Protein AF-A0A5R9NXB1-F1 (afdb_monomer_lite)

Structure (mmCIF, N/CA/C/O backbone):
data_AF-A0A5R9NXB1-F1
#
_entry.id   AF-A0A5R9NXB1-F1
#
loop_
_atom_site.group_PDB
_atom_site.id
_atom_site.type_symbol
_atom_site.label_atom_id
_atom_site.label_alt_id
_atom_site.label_comp_id
_atom_site.label_asym_id
_atom_site.label_entity_id
_atom_site.label_seq_id
_atom_site.pdbx_PDB_ins_code
_atom_site.Cartn_x
_atom_site.Cartn_y
_atom_site.Cartn_z
_atom_site.occupancy
_atom_site.B_iso_or_equiv
_atom_site.auth_seq_id
_atom_site.auth_comp_id
_atom_site.auth_asym_id
_atom_site.auth_atom_id
_atom_site.pdbx_PDB_model_num
ATOM 1 N N . MET A 1 1 ? 21.399 -41.693 -33.635 1.00 47.91 1 MET A N 1
ATOM 2 C CA . MET A 1 1 ? 20.165 -40.898 -33.470 1.00 47.91 1 MET A CA 1
ATOM 3 C C . MET A 1 1 ? 20.398 -39.556 -34.144 1.00 47.91 1 MET A C 1
ATOM 5 O O . MET A 1 1 ? 21.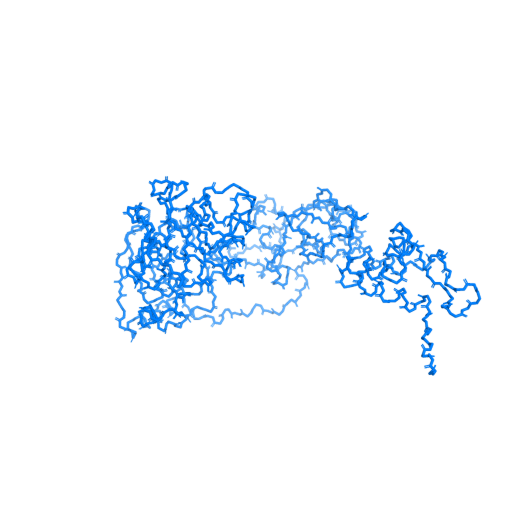494 -39.040 -33.957 1.00 47.91 1 MET A O 1
ATOM 9 N N . PRO A 1 2 ? 19.470 -39.017 -34.949 1.00 52.09 2 PRO A N 1
ATOM 10 C CA . PRO A 1 2 ? 19.620 -37.660 -35.465 1.00 52.09 2 PRO A CA 1
ATOM 11 C C . PRO A 1 2 ? 19.578 -36.682 -34.284 1.00 52.09 2 PRO A C 1
ATOM 13 O O . PRO A 1 2 ? 18.589 -36.634 -33.557 1.00 52.09 2 PRO A O 1
ATOM 16 N N . SER A 1 3 ? 20.671 -35.955 -34.052 1.00 54.31 3 SER A N 1
ATOM 17 C CA . SER A 1 3 ? 20.680 -34.821 -33.131 1.00 54.31 3 SER A CA 1
ATOM 18 C C . SER A 1 3 ? 19.861 -33.702 -33.764 1.00 54.31 3 SER A C 1
ATOM 20 O O . SER A 1 3 ? 20.173 -33.266 -34.872 1.00 54.31 3 SER A O 1
ATOM 22 N N . LEU A 1 4 ? 18.810 -33.252 -33.085 1.00 53.62 4 LEU A N 1
ATOM 23 C CA . LEU A 1 4 ? 18.112 -32.028 -33.463 1.00 53.62 4 LEU A CA 1
ATOM 24 C C . LEU A 1 4 ? 19.099 -30.862 -33.337 1.00 53.62 4 LEU A C 1
ATOM 26 O O . LEU A 1 4 ? 19.532 -30.533 -32.236 1.00 53.62 4 LEU A O 1
ATOM 30 N N . SER A 1 5 ? 19.489 -30.278 -34.468 1.00 73.44 5 SER A N 1
ATOM 31 C CA . SER A 1 5 ? 20.253 -29.034 -34.500 1.00 73.44 5 SER A CA 1
ATOM 32 C C . SER A 1 5 ? 19.272 -27.869 -34.439 1.00 73.44 5 SER A C 1
ATOM 34 O O . SER A 1 5 ? 18.531 -27.635 -35.395 1.00 73.44 5 SER A O 1
ATOM 36 N N . PHE A 1 6 ? 19.255 -27.151 -33.322 1.00 80.75 6 PHE A N 1
ATOM 37 C CA . PHE A 1 6 ? 18.554 -25.877 -33.216 1.00 80.75 6 PHE A CA 1
ATOM 38 C C . PHE A 1 6 ? 19.519 -24.754 -33.600 1.00 80.75 6 PHE A C 1
ATOM 40 O O . PHE A 1 6 ? 20.684 -24.781 -33.211 1.00 80.75 6 PHE A O 1
ATOM 47 N N . SER A 1 7 ? 19.039 -23.785 -34.377 1.00 86.31 7 SER A N 1
ATOM 48 C CA . SER A 1 7 ? 19.788 -22.579 -34.729 1.00 86.31 7 SER A CA 1
ATOM 49 C C . SER A 1 7 ? 19.008 -21.351 -34.281 1.00 86.31 7 SER A C 1
ATOM 51 O O . SER A 1 7 ? 17.834 -21.218 -34.629 1.00 86.31 7 SER A O 1
ATOM 53 N N . THR A 1 8 ? 19.679 -20.438 -33.592 1.00 90.81 8 THR A N 1
ATOM 54 C CA . THR A 1 8 ? 19.142 -19.131 -33.193 1.00 90.81 8 THR A CA 1
ATOM 55 C C . THR A 1 8 ? 19.945 -18.004 -33.848 1.00 90.81 8 THR A C 1
ATOM 57 O O . THR A 1 8 ? 21.136 -18.169 -34.141 1.00 90.81 8 THR A O 1
ATOM 60 N N . THR A 1 9 ? 19.284 -16.874 -34.111 1.00 94.75 9 THR A N 1
ATOM 61 C CA . THR A 1 9 ? 19.885 -15.653 -34.668 1.00 94.75 9 THR A CA 1
ATOM 62 C C . THR A 1 9 ? 20.161 -14.631 -33.560 1.00 94.75 9 THR A C 1
ATOM 64 O O . THR A 1 9 ? 19.405 -14.552 -32.591 1.00 94.75 9 THR A O 1
ATOM 67 N N . GLY A 1 10 ? 21.208 -13.815 -33.718 1.00 95.12 10 GLY A N 1
ATOM 68 C CA . GLY A 1 10 ? 21.495 -12.699 -32.805 1.00 95.12 10 GLY A CA 1
ATOM 69 C C . GLY A 1 10 ? 20.285 -11.776 -32.573 1.00 95.12 10 GLY A C 1
ATOM 70 O O . GLY A 1 10 ? 19.917 -11.557 -31.418 1.00 95.12 10 GLY A O 1
ATOM 71 N N . PRO A 1 11 ? 19.577 -11.325 -33.631 1.00 96.19 11 PRO A N 1
ATOM 72 C CA . PRO A 1 11 ? 18.382 -10.494 -33.484 1.00 96.19 11 PRO A CA 1
ATOM 73 C C . PRO A 1 11 ? 17.256 -11.116 -32.649 1.00 96.19 11 PRO A C 1
ATOM 75 O O . PRO A 1 11 ? 16.629 -10.402 -31.874 1.00 96.19 11 PRO A O 1
ATOM 78 N N . ALA A 1 12 ? 17.019 -12.431 -32.748 1.00 95.31 12 ALA A N 1
ATOM 79 C CA . ALA A 1 12 ? 15.984 -13.095 -31.948 1.00 95.31 12 ALA A CA 1
ATOM 80 C C . ALA A 1 12 ? 16.341 -13.119 -30.451 1.00 95.31 12 ALA A C 1
ATOM 82 O O . ALA A 1 12 ? 15.469 -12.966 -29.598 1.00 95.31 12 ALA A O 1
ATOM 83 N N . ILE A 1 13 ? 17.630 -13.265 -30.124 1.00 95.38 13 ILE A N 1
ATOM 84 C CA . ILE A 1 13 ? 18.117 -13.179 -28.740 1.00 95.38 13 ILE A CA 1
ATOM 85 C C . ILE A 1 13 ? 17.930 -11.759 -28.206 1.00 95.38 13 ILE A C 1
ATOM 87 O O . ILE A 1 13 ? 17.423 -11.586 -27.100 1.00 95.38 13 ILE A O 1
ATOM 91 N N . ILE A 1 14 ? 18.296 -10.747 -29.002 1.00 97.12 14 ILE A N 1
ATOM 92 C CA . ILE A 1 14 ? 18.114 -9.333 -28.655 1.00 97.12 14 ILE A CA 1
ATOM 93 C C . ILE A 1 14 ? 16.643 -9.012 -28.398 1.00 97.12 14 ILE A C 1
ATOM 95 O O . ILE A 1 14 ? 16.329 -8.392 -27.385 1.00 97.12 14 ILE A O 1
ATOM 99 N N . GLU A 1 15 ? 15.745 -9.457 -29.275 1.00 96.38 15 GLU A N 1
ATOM 100 C CA . GLU A 1 15 ? 14.302 -9.274 -29.113 1.00 96.38 15 GLU A CA 1
ATOM 101 C C . GLU A 1 15 ? 13.794 -9.894 -27.804 1.00 96.38 15 GLU A C 1
ATOM 103 O O . GLU A 1 15 ? 13.040 -9.250 -27.074 1.00 96.38 15 GLU A O 1
ATOM 108 N N . HIS A 1 16 ? 14.257 -11.098 -27.454 1.00 95.56 16 HIS A N 1
ATOM 109 C CA . HIS A 1 16 ? 13.896 -11.763 -26.200 1.00 95.56 16 HIS A CA 1
ATOM 110 C C . HIS A 1 16 ? 14.352 -10.975 -24.963 1.00 95.56 16 HIS A C 1
ATOM 112 O O . HIS A 1 16 ? 13.526 -10.610 -24.120 1.00 95.56 16 HIS A O 1
ATOM 118 N N . VAL A 1 17 ? 15.650 -10.657 -24.864 1.00 96.12 17 VAL A N 1
ATOM 119 C CA . VAL A 1 17 ? 16.210 -9.996 -23.668 1.00 96.12 17 VAL A CA 1
ATOM 120 C C . VAL A 1 17 ? 15.730 -8.550 -23.532 1.00 96.12 17 VAL A C 1
ATOM 122 O O . VAL A 1 17 ? 15.394 -8.104 -22.434 1.00 96.12 17 VAL A O 1
ATOM 125 N N . ARG A 1 18 ? 15.596 -7.814 -24.643 1.00 96.44 18 ARG A N 1
ATOM 126 C CA . ARG A 1 18 ? 15.015 -6.461 -24.631 1.00 96.44 18 ARG A CA 1
ATOM 127 C C . ARG A 1 18 ? 13.510 -6.498 -24.384 1.00 96.44 18 ARG A C 1
ATOM 129 O O . ARG A 1 18 ? 12.980 -5.608 -23.727 1.00 96.44 18 ARG A O 1
ATOM 136 N N . GLY A 1 19 ? 12.821 -7.554 -24.811 1.00 94.38 19 GLY A N 1
ATOM 137 C CA . GLY A 1 19 ? 11.423 -7.812 -24.472 1.00 94.38 19 GLY A CA 1
ATOM 138 C C . GLY A 1 19 ? 11.180 -7.927 -22.964 1.00 94.38 19 GLY A C 1
ATOM 139 O O . GLY A 1 19 ? 10.152 -7.462 -22.475 1.00 94.38 19 GLY A O 1
ATOM 140 N N . LEU A 1 20 ? 12.126 -8.499 -22.212 1.00 91.31 20 LEU A N 1
ATOM 141 C CA . LEU A 1 20 ? 12.087 -8.524 -20.743 1.00 91.31 20 LEU A CA 1
ATOM 142 C C . LEU A 1 20 ? 12.309 -7.129 -20.141 1.00 91.31 20 LEU A C 1
ATOM 144 O O . LEU A 1 20 ? 11.557 -6.726 -19.251 1.00 91.31 20 LEU A O 1
ATOM 148 N N . MET A 1 21 ? 13.251 -6.353 -20.687 1.00 93.94 21 MET A N 1
ATOM 149 C CA . MET A 1 21 ? 13.462 -4.949 -20.300 1.00 93.94 21 MET A CA 1
ATOM 150 C C . MET A 1 21 ? 12.207 -4.095 -20.524 1.00 93.94 21 MET A C 1
ATOM 152 O O . MET A 1 21 ? 11.814 -3.342 -19.639 1.00 93.94 21 MET A O 1
ATOM 156 N N . HIS A 1 22 ? 11.510 -4.272 -21.651 1.00 90.81 22 HIS A N 1
ATOM 157 C CA . HIS A 1 22 ? 10.239 -3.595 -21.940 1.00 90.81 22 HIS A CA 1
ATOM 158 C C . HIS A 1 22 ? 9.129 -3.896 -20.919 1.00 90.81 22 HIS A C 1
ATOM 160 O O . HIS A 1 22 ? 8.177 -3.127 -20.795 1.00 90.81 22 HIS A O 1
ATOM 166 N N . ARG A 1 23 ? 9.228 -5.009 -20.185 1.00 86.19 23 ARG A N 1
ATOM 167 C CA . ARG A 1 23 ? 8.295 -5.376 -19.110 1.00 86.19 23 ARG A CA 1
ATOM 168 C C . ARG A 1 23 ? 8.737 -4.878 -17.730 1.00 86.19 23 ARG A C 1
ATOM 170 O O . ARG A 1 23 ? 8.062 -5.172 -16.750 1.00 86.19 23 ARG A O 1
ATOM 177 N N . GLY A 1 24 ? 9.854 -4.153 -17.648 1.00 87.56 24 GLY A N 1
ATOM 178 C CA . GLY A 1 24 ? 10.434 -3.689 -16.391 1.00 87.56 24 GLY A CA 1
ATOM 179 C C . GLY A 1 24 ? 11.219 -4.757 -15.623 1.00 87.56 24 GLY A C 1
ATOM 180 O O . GLY A 1 24 ? 11.632 -4.498 -14.495 1.00 87.56 24 GLY A O 1
ATOM 181 N N . ASP A 1 25 ? 11.450 -5.939 -16.206 1.00 92.00 25 ASP A N 1
ATOM 182 C CA . ASP A 1 25 ? 12.120 -7.061 -15.539 1.00 92.00 25 ASP A CA 1
ATOM 183 C C . ASP A 1 25 ? 13.585 -7.191 -15.974 1.00 92.00 25 ASP A C 1
ATOM 185 O O . ASP A 1 25 ? 13.996 -8.107 -16.693 1.00 92.00 25 ASP A O 1
ATOM 189 N N . TRP A 1 26 ? 14.392 -6.224 -15.541 1.00 94.25 26 TRP A N 1
ATOM 190 C CA . TRP A 1 26 ? 15.801 -6.155 -15.920 1.00 94.25 26 TRP A CA 1
ATOM 191 C C . TRP A 1 26 ? 16.643 -7.297 -15.332 1.00 94.25 26 TRP A C 1
ATOM 193 O O . TRP A 1 26 ? 17.657 -7.675 -15.920 1.00 94.25 26 TRP A O 1
ATOM 203 N N . ARG A 1 27 ? 16.238 -7.862 -14.184 1.00 93.62 27 ARG A N 1
ATOM 204 C CA . ARG A 1 27 ? 16.958 -8.971 -13.540 1.00 93.62 27 ARG A CA 1
ATOM 205 C C . ARG A 1 27 ? 16.810 -10.245 -14.351 1.00 93.62 27 ARG A C 1
ATOM 207 O O . ARG A 1 27 ? 17.818 -10.892 -14.621 1.00 93.62 27 ARG A O 1
ATOM 214 N N . SER A 1 28 ? 15.587 -10.571 -14.770 1.00 93.25 28 SER A N 1
ATOM 215 C CA . SER A 1 28 ? 15.360 -11.702 -15.669 1.00 93.25 28 SER A CA 1
ATOM 216 C C . SER A 1 28 ? 16.044 -11.465 -17.012 1.00 93.25 28 SER A C 1
ATOM 218 O O . SER A 1 28 ? 16.713 -12.361 -17.503 1.00 93.25 28 SER A O 1
ATOM 220 N N . ALA A 1 29 ? 15.994 -10.243 -17.559 1.00 95.94 29 ALA A N 1
ATOM 221 C CA . ALA A 1 29 ? 16.711 -9.916 -18.796 1.00 95.94 29 ALA A CA 1
ATOM 222 C C . ALA A 1 29 ? 18.222 -10.206 -18.704 1.00 95.94 29 ALA A C 1
ATOM 224 O O . ALA A 1 29 ? 18.796 -10.801 -19.615 1.00 95.94 29 ALA A O 1
ATOM 225 N N . LEU A 1 30 ? 18.865 -9.812 -17.599 1.00 96.50 30 LEU A N 1
ATOM 226 C CA . LEU A 1 30 ? 20.288 -10.062 -17.371 1.00 96.50 30 LEU A CA 1
ATOM 227 C C . LEU A 1 30 ? 20.589 -11.542 -17.104 1.00 96.50 30 LEU A C 1
ATOM 229 O O . LEU A 1 30 ? 21.593 -12.050 -17.596 1.00 96.50 30 LEU A O 1
ATOM 233 N N . ASN A 1 31 ? 19.745 -12.239 -16.344 1.00 95.69 31 ASN A N 1
ATOM 234 C CA . ASN A 1 31 ? 19.929 -13.664 -16.064 1.00 95.69 31 ASN A CA 1
ATOM 235 C C . ASN A 1 31 ? 19.763 -14.519 -17.326 1.00 95.69 31 ASN A C 1
ATOM 237 O O . ASN A 1 31 ? 20.621 -15.354 -17.594 1.00 95.69 31 ASN A O 1
ATOM 241 N N . ASP A 1 32 ? 18.737 -14.256 -18.137 1.00 95.44 32 ASP A N 1
ATOM 242 C CA . ASP A 1 32 ? 18.529 -14.932 -19.419 1.00 95.44 32 ASP A CA 1
ATOM 243 C C . ASP A 1 32 ? 19.703 -14.664 -20.367 1.00 95.44 32 ASP A C 1
ATOM 245 O O . ASP A 1 32 ? 20.208 -15.579 -21.015 1.00 95.44 32 ASP A O 1
ATOM 249 N N . ALA A 1 33 ? 20.205 -13.425 -20.414 1.00 95.56 33 ALA A N 1
ATOM 250 C CA . ALA A 1 33 ? 21.392 -13.100 -21.201 1.00 95.56 33 ALA A CA 1
ATOM 251 C C . ALA A 1 33 ? 22.628 -13.901 -20.746 1.00 95.56 33 ALA A C 1
ATOM 253 O O . ALA A 1 33 ? 23.378 -14.388 -21.590 1.00 95.56 33 ALA A O 1
ATOM 254 N N . LYS A 1 34 ? 22.823 -14.084 -19.433 1.00 96.56 34 LYS A N 1
ATOM 255 C CA . LYS A 1 34 ? 23.912 -14.905 -18.871 1.00 96.56 34 LYS A CA 1
ATOM 256 C C . LYS A 1 34 ? 23.744 -16.391 -19.161 1.00 96.56 34 LYS A C 1
ATOM 258 O O . LYS A 1 34 ? 24.734 -17.072 -19.392 1.00 96.56 34 LYS A O 1
ATOM 263 N N . GLU A 1 35 ? 22.518 -16.903 -19.150 1.00 95.31 35 GLU A N 1
ATOM 264 C CA . GLU A 1 35 ? 22.249 -18.303 -19.488 1.00 95.31 35 GLU A CA 1
ATOM 265 C C . GLU A 1 35 ? 22.535 -18.583 -20.968 1.00 95.31 35 GLU A C 1
ATOM 267 O O . GLU A 1 35 ? 23.124 -19.609 -21.307 1.00 95.31 35 GLU A O 1
ATOM 272 N N . ILE A 1 36 ? 22.171 -17.644 -21.846 1.00 92.81 36 ILE A N 1
ATOM 273 C CA . ILE A 1 36 ? 22.445 -17.736 -23.283 1.00 92.81 36 ILE A CA 1
ATOM 274 C C . ILE A 1 36 ? 23.950 -17.589 -23.567 1.00 92.81 36 ILE A C 1
ATOM 276 O O . ILE A 1 36 ? 24.471 -18.259 -24.460 1.00 92.81 36 ILE A O 1
ATOM 280 N N . PHE A 1 37 ? 24.653 -16.744 -22.806 1.00 92.88 37 PHE A N 1
ATOM 281 C CA . PHE A 1 37 ? 26.078 -16.448 -22.980 1.00 92.88 37 PHE A CA 1
ATOM 282 C C . PHE A 1 37 ? 26.884 -16.663 -21.683 1.00 92.88 37 PHE A C 1
ATOM 284 O O . PHE A 1 37 ? 27.381 -15.694 -21.103 1.00 92.88 37 PHE A O 1
ATOM 291 N N . PRO A 1 38 ? 27.071 -17.918 -21.232 1.00 93.75 38 PRO A N 1
ATOM 292 C CA . PRO A 1 38 ? 27.673 -18.215 -19.927 1.00 93.75 38 PRO A CA 1
ATOM 293 C C . PRO A 1 38 ? 29.142 -17.791 -19.811 1.00 93.75 38 PRO A C 1
ATOM 295 O O . PRO A 1 38 ? 29.627 -17.537 -18.710 1.00 93.75 38 PRO A O 1
ATOM 298 N N . ASP A 1 39 ? 29.841 -17.688 -20.943 1.00 94.12 39 ASP A N 1
ATOM 299 C CA . ASP A 1 39 ? 31.254 -17.307 -21.005 1.00 94.12 39 ASP A CA 1
ATOM 300 C C . ASP A 1 39 ? 31.464 -15.795 -21.219 1.00 94.12 39 ASP A C 1
ATOM 302 O O . ASP A 1 39 ? 32.604 -15.321 -21.250 1.00 94.12 39 ASP A O 1
ATOM 306 N N . VAL A 1 40 ? 30.386 -15.018 -21.383 1.00 92.50 40 VAL A N 1
ATOM 307 C CA . VAL A 1 40 ? 30.459 -13.567 -21.598 1.00 92.50 40 VAL A CA 1
ATOM 308 C C . VAL A 1 40 ? 30.326 -12.844 -20.253 1.00 92.50 40 VAL A C 1
ATOM 310 O O . VAL A 1 40 ? 29.353 -13.068 -19.534 1.00 92.50 40 VAL A O 1
ATOM 313 N N . PRO A 1 41 ? 31.269 -11.950 -19.892 1.00 96.06 41 PRO A N 1
ATOM 314 C CA . PRO A 1 41 ? 31.149 -11.145 -18.679 1.00 96.06 41 PRO A CA 1
ATOM 315 C C . PRO A 1 41 ? 29.888 -10.267 -18.665 1.00 96.06 41 PRO A C 1
ATOM 317 O O . PRO A 1 41 ? 29.351 -9.911 -19.711 1.00 96.06 41 PRO A O 1
ATOM 320 N N . ASP A 1 42 ? 29.472 -9.827 -17.476 1.00 96.19 42 ASP A N 1
ATOM 321 C CA . ASP A 1 42 ? 28.285 -8.979 -17.297 1.00 96.19 42 ASP A CA 1
ATOM 322 C C . ASP A 1 42 ? 28.334 -7.678 -18.111 1.00 96.19 42 ASP A C 1
ATOM 324 O O . ASP A 1 42 ? 27.313 -7.246 -18.636 1.00 96.19 42 ASP A O 1
ATOM 328 N N . GLU A 1 43 ? 29.509 -7.052 -18.227 1.00 97.06 43 GLU A N 1
ATOM 329 C CA . GLU A 1 43 ? 29.652 -5.717 -18.819 1.00 97.06 43 GLU A CA 1
ATOM 330 C C . GLU A 1 43 ? 29.149 -5.666 -20.284 1.00 97.06 43 GLU A C 1
ATOM 332 O O . GLU A 1 43 ? 28.272 -4.850 -20.572 1.00 97.06 43 GLU A O 1
ATOM 337 N N . PRO A 1 44 ? 29.571 -6.561 -21.208 1.00 96.19 44 PRO A N 1
ATOM 338 C CA . PRO A 1 44 ? 28.964 -6.649 -22.539 1.00 96.19 44 PRO A CA 1
ATOM 339 C C . PRO A 1 44 ? 27.447 -6.897 -22.558 1.00 96.19 44 PRO A C 1
ATOM 341 O O . PRO A 1 44 ? 26.727 -6.331 -23.382 1.00 96.19 44 PRO A O 1
ATOM 344 N N . LEU A 1 45 ? 26.938 -7.738 -21.655 1.00 97.06 45 LEU A N 1
ATOM 345 C CA . LEU A 1 45 ? 25.505 -8.040 -21.591 1.00 97.06 45 LEU A CA 1
ATOM 346 C C . LEU A 1 45 ? 24.713 -6.804 -21.150 1.00 97.06 45 LEU A C 1
ATOM 348 O O . LEU A 1 45 ? 23.675 -6.481 -21.725 1.00 97.06 45 LEU A O 1
ATOM 352 N N . ILE A 1 46 ? 25.241 -6.055 -20.183 1.00 97.56 46 ILE A N 1
ATOM 353 C CA . ILE A 1 46 ? 24.673 -4.788 -19.725 1.00 97.56 46 ILE A CA 1
ATOM 354 C C . ILE A 1 46 ? 24.641 -3.761 -20.863 1.00 97.56 46 ILE A C 1
ATOM 356 O O . ILE A 1 46 ? 23.648 -3.055 -21.011 1.00 97.56 46 ILE A O 1
ATOM 360 N N . GLU A 1 47 ? 25.670 -3.683 -21.706 1.00 98.00 47 GLU A N 1
ATOM 361 C CA . GLU A 1 47 ? 25.679 -2.773 -22.860 1.00 98.00 47 GLU A CA 1
ATOM 362 C C . GLU A 1 47 ? 24.625 -3.135 -23.926 1.00 98.00 47 GLU A C 1
ATOM 364 O O . GLU A 1 47 ? 24.059 -2.237 -24.560 1.00 98.00 47 GLU A O 1
ATOM 369 N N . ILE A 1 48 ? 24.278 -4.421 -24.075 1.00 97.44 48 ILE A N 1
ATOM 370 C CA . ILE A 1 48 ? 23.112 -4.852 -24.869 1.00 97.44 48 ILE A CA 1
ATOM 371 C C . ILE A 1 48 ? 21.810 -4.358 -24.240 1.00 97.44 48 ILE A C 1
ATOM 373 O O . ILE A 1 48 ? 20.952 -3.808 -24.940 1.00 97.44 48 ILE A O 1
ATOM 377 N N . LEU A 1 49 ? 21.663 -4.535 -22.923 1.00 97.19 49 LEU A N 1
ATOM 378 C CA . LEU A 1 49 ? 20.456 -4.146 -22.192 1.00 97.19 49 LEU A CA 1
ATOM 379 C C . LEU A 1 49 ? 20.279 -2.628 -22.118 1.00 97.19 49 LEU A C 1
ATOM 381 O O . LEU A 1 49 ? 19.142 -2.170 -22.155 1.00 97.19 49 LEU A O 1
ATOM 385 N N . LYS A 1 50 ? 21.372 -1.855 -22.085 1.00 96.81 50 LYS A N 1
ATOM 386 C CA . LYS A 1 50 ? 21.384 -0.387 -22.230 1.00 96.81 50 LYS A CA 1
ATOM 387 C C . LYS A 1 50 ? 21.036 0.075 -23.641 1.00 96.81 50 LYS A C 1
ATOM 389 O O . LYS A 1 50 ? 20.702 1.239 -23.827 1.00 96.81 50 LYS A O 1
ATOM 394 N N . GLY A 1 51 ? 21.139 -0.807 -24.632 1.00 96.88 51 GLY A N 1
ATOM 395 C CA . GLY A 1 51 ? 20.900 -0.455 -26.024 1.00 96.88 51 GLY A CA 1
ATOM 396 C C . GLY A 1 51 ? 22.089 0.171 -26.733 1.00 96.88 51 GLY A C 1
ATOM 397 O O . GLY A 1 51 ? 21.897 0.769 -27.782 1.00 96.88 51 GLY A O 1
ATOM 398 N N . ASN A 1 52 ? 23.298 0.081 -26.180 1.00 97.56 52 ASN A N 1
ATOM 399 C CA . ASN A 1 52 ? 24.512 0.564 -26.844 1.00 97.56 52 ASN A CA 1
ATOM 400 C C . ASN A 1 52 ? 25.044 -0.463 -27.848 1.00 97.56 52 ASN A C 1
ATOM 402 O O . ASN A 1 52 ? 25.773 -0.119 -28.778 1.00 97.56 52 ASN A O 1
ATOM 406 N N . LYS A 1 53 ? 24.699 -1.735 -27.638 1.00 97.75 53 LYS A N 1
ATOM 407 C CA . LYS A 1 53 ? 25.223 -2.875 -28.385 1.00 97.75 53 LYS A CA 1
ATOM 408 C C . LYS A 1 53 ? 24.102 -3.819 -28.801 1.00 97.75 53 LYS A C 1
ATOM 410 O O . LYS A 1 53 ? 23.049 -3.873 -28.163 1.00 97.75 53 LYS A O 1
ATOM 415 N N . THR A 1 54 ? 24.327 -4.553 -29.881 1.00 97.56 54 THR A N 1
ATOM 416 C CA . THR A 1 54 ? 23.393 -5.539 -30.433 1.00 97.56 54 THR A CA 1
ATOM 417 C C . THR A 1 54 ? 24.143 -6.769 -30.944 1.00 97.56 54 THR A C 1
ATOM 419 O O . THR A 1 54 ? 25.376 -6.798 -30.952 1.00 97.56 54 THR A O 1
ATOM 422 N N . LEU A 1 55 ? 23.396 -7.796 -31.345 1.00 96.25 55 LEU A N 1
ATOM 423 C CA . LEU A 1 55 ? 23.930 -9.056 -31.849 1.00 96.25 55 LEU A CA 1
ATOM 424 C C . LEU A 1 55 ? 23.506 -9.288 -33.300 1.00 96.25 55 LEU A C 1
ATOM 426 O O . LEU A 1 55 ? 22.327 -9.161 -33.640 1.00 96.25 55 LEU A O 1
ATOM 430 N N . ILE A 1 56 ? 24.455 -9.699 -34.138 1.00 95.81 56 ILE A N 1
ATOM 431 C CA . ILE A 1 56 ? 24.222 -10.083 -35.537 1.00 95.81 56 ILE A CA 1
ATOM 432 C C . ILE A 1 56 ? 24.722 -11.510 -35.798 1.00 95.81 56 ILE A C 1
ATOM 434 O O . ILE A 1 56 ? 25.404 -12.098 -34.965 1.00 95.81 56 ILE A O 1
ATOM 438 N N . GLY A 1 57 ? 24.361 -12.084 -36.947 1.00 93.75 57 GLY A N 1
ATOM 439 C CA . GLY A 1 57 ? 24.760 -13.447 -37.318 1.00 93.75 57 GLY A CA 1
ATOM 440 C C . GLY A 1 57 ? 23.870 -14.542 -36.721 1.00 93.75 57 GLY A C 1
ATOM 441 O O . GLY A 1 57 ? 22.768 -14.288 -36.204 1.00 93.75 57 GLY A O 1
ATOM 442 N N . ARG A 1 58 ? 24.321 -15.790 -36.853 1.00 92.62 58 ARG A N 1
ATOM 443 C CA . ARG A 1 58 ? 23.622 -16.994 -36.390 1.00 92.62 58 ARG A CA 1
ATOM 444 C C . ARG A 1 58 ? 24.591 -17.932 -35.692 1.00 92.62 58 ARG A C 1
ATOM 446 O O . ARG A 1 58 ? 25.730 -18.095 -36.096 1.00 92.62 58 ARG A O 1
ATOM 453 N N . THR A 1 59 ? 24.072 -18.665 -34.716 1.00 87.19 59 THR A N 1
ATOM 454 C CA . THR A 1 59 ? 24.802 -19.739 -34.007 1.00 87.19 59 THR A CA 1
ATOM 455 C C . THR A 1 59 ? 25.437 -20.801 -34.917 1.00 87.19 59 THR A C 1
ATOM 457 O O . THR A 1 59 ? 26.366 -21.481 -34.498 1.00 87.19 59 THR A O 1
ATOM 460 N N . THR A 1 60 ? 24.940 -20.966 -36.145 1.00 86.62 60 THR A N 1
ATOM 461 C CA . THR A 1 60 ? 25.455 -21.927 -37.131 1.00 86.62 60 THR A CA 1
ATOM 462 C C . THR A 1 60 ? 26.451 -21.333 -38.122 1.00 86.62 60 THR A C 1
ATOM 464 O O . THR A 1 60 ? 26.996 -22.081 -38.934 1.00 86.62 60 THR A O 1
ATOM 467 N N . ASP A 1 61 ? 26.633 -20.012 -38.127 1.00 90.31 61 ASP A N 1
ATOM 468 C CA . ASP A 1 61 ? 27.556 -19.360 -39.052 1.00 90.31 61 ASP A CA 1
ATOM 469 C C . ASP A 1 61 ? 29.007 -19.652 -38.617 1.00 90.31 61 ASP A C 1
ATOM 471 O O . ASP A 1 61 ? 29.254 -19.811 -37.420 1.00 90.31 61 ASP A O 1
ATOM 475 N N . PRO A 1 62 ? 29.983 -19.736 -39.545 1.00 89.12 62 PRO A N 1
ATOM 476 C CA . PRO A 1 62 ? 31.384 -20.006 -39.199 1.00 89.12 62 PRO A CA 1
ATOM 477 C C . PRO A 1 62 ? 31.970 -18.996 -38.207 1.00 89.12 62 PRO A C 1
ATOM 479 O O . PRO A 1 62 ? 32.771 -19.370 -37.354 1.00 89.12 62 PRO A O 1
ATOM 482 N N . ASP A 1 63 ? 31.529 -17.743 -38.323 1.00 87.12 63 ASP A N 1
ATOM 483 C CA . ASP A 1 63 ? 31.921 -16.625 -37.462 1.00 87.12 63 ASP A CA 1
ATOM 484 C C . ASP A 1 63 ? 30.995 -16.486 -36.233 1.00 87.12 63 ASP A C 1
ATOM 486 O O . ASP A 1 63 ? 31.295 -15.755 -35.295 1.00 87.12 63 ASP A O 1
ATOM 490 N N . GLY A 1 64 ? 29.892 -17.244 -36.189 1.00 89.88 64 GLY A N 1
ATOM 491 C CA . GLY A 1 64 ? 28.960 -17.294 -35.067 1.00 89.88 64 GLY A CA 1
ATOM 492 C C . GLY A 1 64 ? 28.080 -16.049 -34.915 1.00 89.88 64 GLY A C 1
ATOM 493 O O . GLY A 1 64 ? 27.526 -15.520 -35.881 1.00 89.88 64 GLY A O 1
ATOM 494 N N . ILE A 1 65 ? 27.876 -15.639 -33.659 1.00 91.81 65 ILE A N 1
ATOM 495 C CA . ILE A 1 65 ? 27.151 -14.417 -33.302 1.00 91.81 65 ILE A CA 1
ATOM 496 C C . ILE A 1 65 ? 28.173 -13.333 -32.966 1.00 91.81 65 ILE A C 1
ATOM 498 O O . ILE A 1 65 ? 28.969 -13.504 -32.044 1.00 91.81 65 ILE A O 1
ATOM 502 N N . ASP A 1 66 ? 28.074 -12.200 -33.658 1.00 93.25 66 ASP A N 1
ATOM 503 C CA . ASP A 1 66 ? 28.938 -11.042 -33.450 1.00 93.25 66 ASP A CA 1
ATOM 504 C C . ASP A 1 66 ? 28.269 -9.967 -32.595 1.00 93.25 66 ASP A C 1
ATOM 506 O O . ASP A 1 66 ? 27.061 -9.728 -32.673 1.00 93.25 66 ASP A O 1
ATOM 510 N N . TYR A 1 67 ? 29.099 -9.271 -31.823 1.00 93.62 67 TYR A N 1
ATOM 511 C CA . TYR A 1 67 ? 28.726 -8.177 -30.938 1.00 93.62 67 TYR A CA 1
ATOM 512 C C . TYR A 1 67 ? 29.123 -6.829 -31.547 1.00 93.62 67 TYR A C 1
ATOM 514 O O . TYR A 1 67 ? 30.310 -6.524 -31.687 1.00 93.62 67 TYR A O 1
ATOM 522 N N . VAL A 1 68 ? 28.135 -6.009 -31.904 1.00 97.00 68 VAL A N 1
ATOM 523 C CA . VAL A 1 68 ? 28.342 -4.762 -32.662 1.00 97.00 68 VAL A CA 1
ATOM 524 C C . VAL A 1 68 ? 27.650 -3.569 -32.005 1.00 97.00 68 VAL A C 1
ATOM 526 O O . VAL A 1 68 ? 26.800 -3.733 -31.131 1.00 97.00 68 VAL A O 1
ATOM 529 N N . ASP A 1 69 ? 28.030 -2.355 -32.409 1.00 98.00 69 ASP A N 1
ATOM 530 C CA . ASP A 1 69 ? 27.360 -1.124 -31.975 1.00 98.00 69 ASP A CA 1
ATOM 531 C C . ASP A 1 69 ? 25.910 -1.080 -32.455 1.00 98.00 69 ASP A C 1
ATOM 533 O O . ASP A 1 69 ? 25.622 -1.341 -33.625 1.00 98.00 69 ASP A O 1
ATOM 537 N N . ASP A 1 70 ? 24.999 -0.725 -31.550 1.00 96.81 70 ASP A N 1
ATOM 538 C CA . ASP A 1 70 ? 23.608 -0.484 -31.905 1.00 96.81 70 ASP A CA 1
ATOM 539 C C . ASP A 1 70 ? 23.411 0.993 -32.249 1.00 96.81 70 ASP A C 1
ATOM 541 O O . ASP A 1 70 ? 23.443 1.878 -31.389 1.00 96.81 70 ASP A O 1
ATOM 545 N N . LEU A 1 71 ? 23.234 1.270 -33.536 1.00 95.88 71 LEU A N 1
ATOM 546 C CA . LEU A 1 71 ? 23.061 2.630 -34.033 1.00 95.88 71 LEU A CA 1
ATOM 547 C C . LEU A 1 71 ? 21.602 3.102 -33.964 1.00 95.88 71 LEU A C 1
ATOM 549 O O . LEU A 1 71 ? 21.367 4.299 -34.119 1.00 95.88 71 LEU A O 1
ATOM 553 N N . ASP A 1 72 ? 20.638 2.213 -33.701 1.00 92.19 72 ASP A N 1
ATOM 554 C CA . ASP A 1 72 ? 19.221 2.569 -33.617 1.00 92.19 72 ASP A CA 1
ATOM 555 C C . ASP A 1 72 ? 18.894 3.192 -32.243 1.00 92.19 72 ASP A C 1
ATOM 557 O O . ASP A 1 72 ? 18.986 2.520 -31.210 1.00 92.19 72 ASP A O 1
ATOM 561 N N . PRO A 1 73 ? 18.510 4.482 -32.178 1.00 94.75 73 PRO A N 1
ATOM 562 C CA . PRO A 1 73 ? 18.157 5.120 -30.915 1.00 94.75 73 PRO A CA 1
ATOM 563 C C . PRO A 1 73 ? 16.822 4.628 -30.347 1.00 94.75 73 PRO A C 1
ATOM 565 O O . PRO A 1 73 ? 16.590 4.810 -29.156 1.00 94.75 73 PRO A O 1
ATOM 568 N N . THR A 1 74 ? 15.965 3.972 -31.139 1.00 94.88 74 THR A N 1
ATOM 569 C CA . THR A 1 74 ? 14.575 3.647 -30.768 1.00 94.88 74 THR A CA 1
ATOM 570 C C . THR A 1 74 ? 14.472 2.915 -29.430 1.00 94.88 74 THR A C 1
ATOM 572 O O . THR A 1 74 ? 13.623 3.237 -28.595 1.00 94.88 74 THR A O 1
ATOM 575 N N . TYR A 1 75 ? 15.352 1.940 -29.196 1.00 95.12 75 TYR A N 1
ATOM 576 C CA . TYR A 1 75 ? 15.362 1.186 -27.945 1.00 95.12 75 TYR A CA 1
ATOM 577 C C . TYR A 1 75 ? 15.882 2.024 -26.764 1.00 95.12 75 TYR A C 1
ATOM 579 O O . TYR A 1 75 ? 15.302 1.975 -25.680 1.00 95.12 75 TYR A O 1
ATOM 587 N N . ARG A 1 76 ? 16.909 2.858 -26.970 1.00 95.19 76 ARG A N 1
ATOM 588 C CA . ARG A 1 76 ? 17.423 3.767 -25.930 1.00 95.19 76 ARG A CA 1
ATOM 589 C C . ARG A 1 76 ? 16.394 4.825 -25.544 1.00 95.19 76 ARG A C 1
ATOM 591 O O . ARG A 1 76 ? 16.171 5.041 -24.358 1.00 95.19 76 ARG A O 1
ATOM 598 N N . ASP A 1 77 ? 15.704 5.403 -26.522 1.00 92.75 77 ASP A N 1
ATOM 599 C CA . ASP A 1 77 ? 14.620 6.364 -26.299 1.00 92.75 77 ASP A CA 1
ATOM 600 C C . ASP A 1 77 ? 13.463 5.727 -25.520 1.00 92.75 77 ASP A C 1
ATOM 602 O O . ASP A 1 77 ? 12.820 6.373 -24.690 1.00 92.75 77 ASP A O 1
ATOM 606 N N . HIS A 1 78 ? 13.191 4.441 -25.758 1.00 92.12 78 HIS A N 1
ATOM 607 C CA . HIS A 1 78 ? 12.221 3.695 -24.967 1.00 92.12 78 HIS A CA 1
ATOM 608 C C . HIS A 1 78 ? 12.675 3.523 -23.510 1.00 92.12 78 HIS A C 1
ATOM 610 O O . HIS A 1 78 ? 11.884 3.762 -22.598 1.00 92.12 78 HIS A O 1
ATOM 616 N N . LEU A 1 79 ? 13.930 3.126 -23.276 1.00 92.81 79 LEU A N 1
ATOM 617 C CA . LEU A 1 79 ? 14.471 2.979 -21.921 1.00 92.81 79 LEU A CA 1
ATOM 618 C C . LEU A 1 79 ? 14.470 4.309 -21.166 1.00 92.81 79 LEU A C 1
ATOM 620 O O . LEU A 1 79 ? 14.039 4.339 -20.017 1.00 92.81 79 LEU A O 1
ATOM 624 N N . ALA A 1 80 ? 14.867 5.397 -21.828 1.00 91.38 80 ALA A N 1
ATOM 625 C CA . ALA A 1 80 ? 14.782 6.755 -21.300 1.00 91.38 80 ALA A CA 1
ATOM 626 C C . ALA A 1 80 ? 13.342 7.077 -20.863 1.00 91.38 80 ALA A C 1
ATOM 628 O O . ALA A 1 80 ? 13.072 7.387 -19.704 1.00 91.38 80 ALA A O 1
ATOM 629 N N . LYS A 1 81 ? 12.354 6.841 -21.737 1.00 89.19 81 LYS A N 1
ATOM 630 C CA . LYS A 1 81 ? 10.931 7.009 -21.389 1.00 89.19 81 LYS A CA 1
ATOM 631 C C . LYS A 1 81 ? 10.478 6.138 -20.221 1.00 89.19 81 LYS A C 1
ATOM 633 O O . LYS A 1 81 ? 9.562 6.549 -19.507 1.00 89.19 81 LYS A O 1
ATOM 638 N N . MET A 1 82 ? 11.065 4.964 -20.015 1.00 89.75 82 MET A N 1
ATOM 639 C CA . MET A 1 82 ? 10.677 4.053 -18.939 1.00 89.75 82 MET A CA 1
ATOM 640 C C . MET A 1 82 ? 11.317 4.411 -17.594 1.00 89.75 82 MET A C 1
ATOM 642 O O . MET A 1 82 ? 10.612 4.395 -16.582 1.00 89.75 82 MET A O 1
ATOM 646 N N . TYR A 1 83 ? 12.609 4.745 -17.596 1.00 92.69 83 TYR A N 1
ATOM 647 C CA . TYR A 1 83 ? 13.447 4.813 -16.397 1.00 92.69 83 TYR A CA 1
ATOM 648 C C . TYR A 1 83 ? 13.951 6.217 -16.038 1.00 92.69 83 TYR A C 1
ATOM 650 O O . TYR A 1 83 ? 14.297 6.430 -14.874 1.00 92.69 83 TYR A O 1
ATOM 658 N N . ASP A 1 84 ? 13.979 7.177 -16.968 1.00 93.81 84 ASP A N 1
ATOM 659 C CA . ASP A 1 84 ? 14.420 8.540 -16.646 1.00 93.81 84 ASP A CA 1
ATOM 660 C C . ASP A 1 84 ? 13.500 9.167 -15.610 1.00 93.81 84 ASP A C 1
ATOM 662 O O . ASP A 1 84 ? 12.289 8.926 -15.617 1.00 93.81 84 ASP A O 1
ATOM 666 N N . GLY A 1 85 ? 14.081 9.972 -14.719 1.00 95.06 85 GLY A N 1
ATOM 667 C CA . GLY A 1 85 ? 13.371 10.629 -13.626 1.00 95.06 85 GLY A CA 1
ATOM 668 C C . GLY A 1 85 ? 12.822 9.681 -12.562 1.00 95.06 85 GLY A C 1
ATOM 669 O O . GLY A 1 85 ? 11.991 10.091 -11.757 1.00 95.06 85 GLY A O 1
ATOM 670 N N . ALA A 1 86 ? 13.247 8.419 -12.529 1.00 96.81 86 ALA A N 1
ATOM 671 C CA . ALA A 1 86 ? 12.865 7.526 -11.447 1.00 96.81 86 ALA A CA 1
ATOM 672 C C . ALA A 1 86 ? 13.495 7.973 -10.113 1.00 96.81 86 ALA A C 1
ATOM 674 O O . ALA A 1 86 ? 14.682 8.280 -10.052 1.00 96.81 86 ALA A O 1
ATOM 675 N N . ILE A 1 87 ? 12.721 7.980 -9.031 1.00 97.25 87 ILE A N 1
ATOM 676 C CA . ILE A 1 87 ? 13.107 8.467 -7.701 1.00 97.25 87 ILE A CA 1
ATOM 677 C C . ILE A 1 87 ? 12.621 7.518 -6.604 1.00 97.25 87 ILE A C 1
ATOM 679 O O . ILE A 1 87 ? 11.552 6.925 -6.719 1.00 97.25 87 ILE A O 1
ATOM 683 N N . LEU A 1 88 ? 13.387 7.400 -5.518 1.00 93.75 88 LEU A N 1
ATOM 684 C CA . LEU A 1 88 ? 12.980 6.666 -4.321 1.00 93.75 88 LEU A CA 1
ATOM 685 C C . LEU A 1 88 ? 12.213 7.588 -3.356 1.00 93.75 88 LEU A C 1
ATOM 687 O O . LEU A 1 88 ? 12.788 8.531 -2.814 1.00 93.75 88 LEU A O 1
ATOM 691 N N . ILE A 1 89 ? 10.933 7.302 -3.112 1.00 88.38 89 ILE A N 1
ATOM 692 C CA . ILE A 1 89 ? 10.075 8.028 -2.160 1.00 88.38 89 ILE A CA 1
ATOM 693 C C . ILE A 1 89 ? 9.489 7.005 -1.188 1.00 88.38 89 ILE A C 1
ATOM 695 O O . ILE A 1 89 ? 8.877 6.027 -1.610 1.00 88.38 89 ILE A O 1
ATOM 699 N N . ASP A 1 90 ? 9.698 7.205 0.115 1.00 84.81 90 ASP A N 1
ATOM 700 C CA . ASP A 1 90 ? 9.214 6.307 1.177 1.00 84.81 90 ASP A CA 1
ATOM 701 C C . ASP A 1 90 ? 9.582 4.820 0.957 1.00 84.81 90 ASP A C 1
ATOM 703 O O . ASP A 1 90 ? 8.828 3.915 1.307 1.00 84.81 90 ASP A O 1
ATOM 707 N N . GLY A 1 91 ? 10.747 4.558 0.350 1.00 82.25 91 GLY A N 1
ATOM 708 C CA . GLY A 1 91 ? 11.233 3.201 0.072 1.00 82.25 91 GLY A CA 1
ATOM 709 C C . GLY A 1 91 ? 10.635 2.528 -1.170 1.00 82.25 91 GLY A C 1
ATOM 710 O O . GLY A 1 91 ? 10.935 1.362 -1.409 1.00 82.25 91 GLY A O 1
ATOM 711 N N . MET A 1 92 ? 9.835 3.235 -1.974 1.00 86.75 92 MET A N 1
ATOM 712 C CA . MET A 1 92 ? 9.325 2.739 -3.259 1.00 86.75 92 MET A CA 1
ATOM 713 C C . MET A 1 92 ? 9.808 3.605 -4.424 1.00 86.75 92 MET A C 1
ATOM 715 O O . MET A 1 92 ? 10.055 4.800 -4.260 1.00 86.75 92 MET A O 1
ATOM 719 N N . MET A 1 93 ? 9.944 2.996 -5.603 1.00 93.75 93 MET A N 1
ATOM 720 C CA . MET A 1 93 ? 10.326 3.703 -6.823 1.00 93.75 93 MET A CA 1
ATOM 721 C C . MET A 1 93 ? 9.121 4.397 -7.447 1.00 93.75 93 MET A C 1
ATOM 723 O O . MET A 1 93 ? 8.069 3.790 -7.638 1.00 93.75 93 MET A O 1
ATOM 727 N N . TYR A 1 94 ? 9.304 5.660 -7.810 1.00 95.38 94 TYR A N 1
ATOM 728 C CA . TYR A 1 94 ? 8.317 6.491 -8.482 1.00 95.38 94 TYR A CA 1
ATOM 729 C C . TYR A 1 94 ? 8.905 7.153 -9.717 1.00 95.38 94 TYR A C 1
ATOM 731 O O . TYR A 1 94 ? 10.114 7.328 -9.802 1.00 95.38 94 TYR A O 1
ATOM 739 N N . ARG A 1 95 ? 8.053 7.584 -10.643 1.00 96.00 95 ARG A N 1
ATOM 740 C CA . ARG A 1 95 ? 8.434 8.453 -11.763 1.00 96.00 95 ARG A CA 1
ATOM 741 C C . ARG A 1 95 ? 7.411 9.574 -11.951 1.00 96.00 95 ARG A C 1
ATOM 743 O O . ARG A 1 95 ? 6.223 9.321 -11.738 1.00 96.00 95 ARG A O 1
ATOM 750 N N . PRO A 1 96 ? 7.825 10.782 -12.364 1.00 97.38 96 PRO A N 1
ATOM 751 C CA . PRO A 1 96 ? 6.886 11.850 -12.655 1.00 97.38 96 PRO A CA 1
ATOM 752 C C . PRO A 1 96 ? 6.197 11.612 -14.001 1.00 97.38 96 PRO A C 1
ATOM 754 O O . PRO A 1 96 ? 6.826 11.198 -14.980 1.00 97.38 96 PRO A O 1
ATOM 757 N N . ILE A 1 97 ? 4.891 11.867 -14.034 1.00 95.44 97 ILE A N 1
ATOM 758 C CA . ILE A 1 97 ? 4.037 11.619 -15.203 1.00 95.44 97 ILE A CA 1
ATOM 759 C C . ILE A 1 97 ? 3.268 12.843 -15.670 1.00 95.44 97 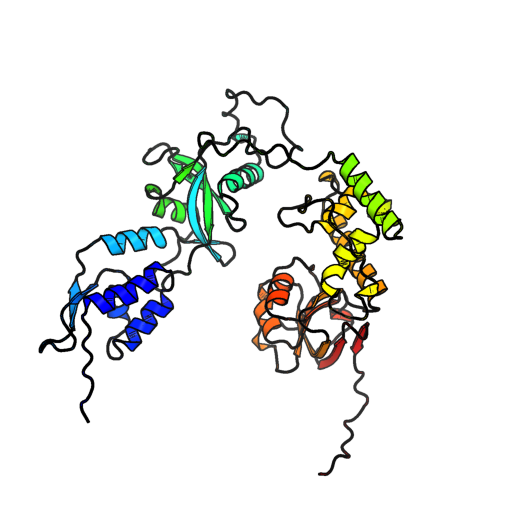ILE A C 1
ATOM 761 O O . ILE A 1 97 ? 3.011 12.967 -16.864 1.00 95.44 97 ILE A O 1
ATOM 765 N N . SER A 1 98 ? 2.899 13.748 -14.764 1.00 95.25 98 SER A N 1
ATOM 766 C CA . SER A 1 98 ? 2.079 14.896 -15.132 1.00 95.25 98 SER A CA 1
ATOM 767 C C . SER A 1 98 ? 2.366 16.108 -14.263 1.00 95.25 98 SER A C 1
ATOM 769 O O . SER A 1 98 ? 2.594 15.968 -13.066 1.00 95.25 98 SER A O 1
ATOM 771 N N . VAL A 1 99 ? 2.334 17.288 -14.875 1.00 95.25 99 VAL A N 1
ATOM 772 C CA . VAL A 1 99 ? 2.310 18.592 -14.214 1.00 95.25 99 VAL A CA 1
ATOM 773 C C . VAL A 1 99 ? 0.862 19.067 -14.157 1.00 95.25 99 VAL A C 1
ATOM 775 O O . VAL A 1 99 ? 0.179 19.077 -15.183 1.00 95.25 99 VAL A O 1
ATOM 778 N N . ILE A 1 100 ? 0.402 19.471 -12.974 1.00 92.94 100 ILE A N 1
ATOM 779 C CA . ILE A 1 100 ? -0.925 20.053 -12.779 1.00 92.94 100 ILE A CA 1
ATOM 780 C C . ILE A 1 100 ? -0.815 21.566 -12.927 1.00 92.94 100 ILE A C 1
ATOM 782 O O . ILE A 1 100 ? -0.214 22.234 -12.085 1.00 92.94 100 ILE A O 1
ATOM 786 N N . THR A 1 101 ? -1.357 22.087 -14.024 1.00 89.44 101 THR A N 1
ATOM 787 C CA . THR A 1 101 ? -1.230 23.500 -14.407 1.00 89.44 101 THR A CA 1
ATOM 788 C C . THR A 1 101 ? -2.357 24.369 -13.877 1.00 89.44 101 THR A C 1
ATOM 790 O O . THR A 1 101 ? -2.163 25.565 -13.698 1.00 89.44 101 THR A O 1
ATOM 793 N N . ASP A 1 102 ? -3.527 23.786 -13.626 1.00 85.69 102 ASP A N 1
ATOM 794 C CA . ASP A 1 102 ? -4.677 24.483 -13.058 1.00 85.69 102 ASP A CA 1
ATOM 795 C C . ASP A 1 102 ? -5.655 23.481 -12.433 1.00 85.69 102 ASP A C 1
ATOM 797 O O . ASP A 1 102 ? -5.595 22.282 -12.718 1.00 85.69 102 ASP A O 1
ATOM 801 N N . TYR A 1 103 ? -6.579 23.980 -11.617 1.00 81.00 103 TYR A N 1
ATOM 802 C CA . TYR A 1 103 ? -7.591 23.194 -10.933 1.00 81.00 103 TYR A CA 1
ATOM 803 C C . TYR A 1 103 ? -9.007 23.610 -11.352 1.00 81.00 103 TYR A C 1
ATOM 805 O O . TYR A 1 103 ? -9.384 24.777 -11.283 1.00 81.00 103 TYR A O 1
ATOM 813 N N . GLY A 1 104 ? -9.830 22.639 -11.734 1.00 73.75 104 GLY A N 1
ATOM 814 C CA . GLY A 1 104 ? -11.229 22.834 -12.080 1.00 73.75 104 GLY A CA 1
ATOM 815 C C . GLY A 1 104 ? -12.165 22.947 -10.865 1.00 73.75 104 GLY A C 1
ATOM 816 O O . GLY A 1 104 ? -11.827 22.546 -9.745 1.00 73.75 104 GLY A O 1
ATOM 817 N N . PRO A 1 105 ? -13.410 23.414 -11.088 1.00 64.06 105 PRO A N 1
ATOM 818 C CA . PRO A 1 105 ? -14.440 23.534 -10.047 1.00 64.06 105 PRO A CA 1
ATOM 819 C C . PRO A 1 105 ? -14.890 22.176 -9.482 1.00 64.06 105 PRO A C 1
ATOM 821 O O . PRO A 1 105 ? -15.553 22.107 -8.450 1.00 64.06 105 PRO A O 1
ATOM 824 N N . HIS A 1 106 ? -14.552 21.076 -10.158 1.00 62.19 106 HIS A N 1
ATOM 825 C CA . HIS A 1 106 ? -14.890 19.718 -9.736 1.00 62.19 106 HIS A CA 1
ATOM 826 C C . HIS A 1 106 ? -13.796 19.033 -8.907 1.00 62.19 106 HIS A C 1
ATOM 828 O O . HIS A 1 106 ? -14.076 17.979 -8.336 1.00 62.19 106 HIS A O 1
ATOM 834 N N . ASP A 1 107 ? -12.626 19.660 -8.752 1.00 64.25 107 ASP A N 1
ATOM 835 C CA . ASP A 1 107 ? -11.465 19.141 -8.006 1.00 64.25 107 ASP A CA 1
ATOM 836 C C . ASP A 1 107 ? -11.636 19.251 -6.480 1.00 64.25 107 ASP A C 1
ATOM 838 O O . ASP A 1 107 ? -10.675 19.141 -5.718 1.00 64.25 107 ASP A O 1
ATOM 842 N N . GLN A 1 108 ? -12.861 19.523 -6.025 1.00 57.69 108 GLN A N 1
ATOM 843 C CA . GLN A 1 108 ? -13.216 19.660 -4.620 1.00 57.69 108 GLN A CA 1
ATOM 844 C C . GLN A 1 108 ? -13.142 18.304 -3.915 1.00 57.69 108 GLN A C 1
ATOM 846 O O . GLN A 1 108 ? -13.954 17.400 -4.161 1.00 57.69 108 GLN A O 1
ATOM 851 N N . ILE A 1 109 ? -12.184 18.193 -3.000 1.00 50.22 109 ILE A N 1
ATOM 852 C CA . ILE A 1 109 ? -12.049 17.078 -2.068 1.00 50.22 109 ILE A CA 1
ATOM 853 C C . ILE A 1 109 ? -12.909 17.404 -0.846 1.00 50.22 109 ILE A C 1
ATOM 855 O O . ILE A 1 109 ? -12.451 18.029 0.100 1.00 50.22 109 ILE A O 1
ATOM 859 N N . GLY A 1 110 ? -14.174 16.981 -0.893 1.00 44.28 110 GLY A N 1
ATOM 860 C CA . GLY A 1 110 ? -15.120 17.083 0.223 1.00 44.28 110 GLY A CA 1
ATOM 861 C C . GLY A 1 110 ? -15.874 18.416 0.294 1.00 44.28 110 GLY A C 1
ATOM 862 O O . GLY A 1 110 ? -15.299 19.487 0.172 1.00 44.28 110 GLY A O 1
ATOM 863 N N . GLU A 1 111 ? -17.185 18.344 0.521 1.00 37.84 111 GLU A N 1
ATOM 864 C CA . GLU A 1 111 ? -18.116 19.487 0.610 1.00 37.84 111 GLU A CA 1
ATOM 865 C C . GLU A 1 111 ? -17.891 20.404 1.835 1.00 37.84 111 GLU A C 1
ATOM 867 O O . GLU A 1 111 ? -18.661 21.331 2.056 1.00 37.84 111 GLU A O 1
ATOM 872 N N . ALA A 1 112 ? -16.872 20.164 2.666 1.00 37.47 112 ALA A N 1
ATOM 873 C CA . ALA A 1 112 ? -16.793 20.780 3.992 1.00 37.47 112 ALA A CA 1
ATOM 874 C C . ALA A 1 112 ? -16.125 22.164 4.031 1.00 37.47 112 ALA A C 1
ATOM 876 O O . ALA A 1 112 ? -16.313 22.889 5.003 1.00 37.47 112 ALA A O 1
ATOM 877 N N . TYR A 1 113 ? -15.345 22.547 3.023 1.00 40.12 113 TYR A N 1
ATOM 878 C CA . TYR A 1 113 ? -14.575 23.789 3.061 1.00 40.12 113 TYR A CA 1
ATOM 879 C C . TYR A 1 113 ? -14.392 24.322 1.647 1.00 40.12 113 TYR A C 1
ATOM 881 O O . TYR A 1 113 ? -13.498 23.864 0.958 1.00 40.12 113 TYR A O 1
ATOM 889 N N . LEU A 1 114 ? -15.248 25.250 1.217 1.00 36.97 114 LEU A N 1
ATOM 890 C CA . LEU A 1 114 ? -14.907 26.452 0.441 1.00 36.97 114 LEU A CA 1
ATOM 891 C C . LEU A 1 114 ? -16.185 27.323 0.336 1.00 36.97 114 LEU A C 1
ATOM 893 O O . LEU A 1 114 ? -17.269 26.772 0.153 1.00 36.97 114 LEU A O 1
ATOM 897 N N . PRO A 1 115 ? -16.097 28.657 0.498 1.00 33.72 115 PRO A N 1
ATOM 898 C CA . PRO A 1 115 ? -17.233 29.564 0.324 1.00 33.72 115 PRO A CA 1
ATOM 899 C C . PRO A 1 115 ? -17.755 29.528 -1.120 1.00 33.72 115 PRO A C 1
ATOM 901 O O . PRO A 1 115 ? -16.973 29.395 -2.058 1.00 33.72 115 PRO A O 1
ATOM 904 N N . ASP A 1 116 ? -19.074 29.662 -1.270 1.00 34.31 116 ASP A N 1
ATOM 905 C CA . ASP A 1 116 ? -19.858 29.330 -2.473 1.00 34.31 116 ASP A CA 1
ATOM 906 C C . ASP A 1 116 ? -19.493 30.056 -3.784 1.00 34.31 116 ASP A C 1
ATOM 908 O O . ASP A 1 116 ? -20.015 29.681 -4.826 1.00 34.31 116 ASP A O 1
ATOM 912 N N . ASP A 1 117 ? -18.581 31.028 -3.801 1.00 38.34 117 ASP A N 1
ATOM 913 C CA . ASP A 1 117 ? -18.221 31.758 -5.020 1.00 38.34 117 ASP A CA 1
ATOM 914 C C . ASP A 1 117 ? -16.738 32.163 -5.006 1.00 38.34 117 ASP A C 1
ATOM 916 O O . ASP A 1 117 ? -16.357 33.154 -4.385 1.00 38.34 117 ASP A O 1
ATOM 920 N N . ILE A 1 118 ? -15.889 31.424 -5.729 1.00 35.59 118 ILE A N 1
ATOM 921 C CA . ILE A 1 118 ? -14.575 31.929 -6.155 1.00 35.59 118 ILE A CA 1
ATOM 922 C C . ILE A 1 118 ? -14.687 32.233 -7.644 1.00 35.59 118 ILE A C 1
ATOM 924 O O . ILE A 1 118 ? -14.761 31.329 -8.478 1.00 35.59 118 ILE A O 1
ATOM 928 N N . SER A 1 119 ? -14.752 33.523 -7.968 1.00 37.84 119 SER A N 1
ATOM 929 C CA . SER A 1 119 ? -14.746 33.988 -9.351 1.00 37.84 119 SER A CA 1
ATOM 930 C C . SER A 1 119 ? -13.395 33.686 -10.006 1.00 37.84 119 SER A C 1
ATOM 932 O O . SER A 1 119 ? -12.349 33.711 -9.356 1.00 37.84 119 SER A O 1
ATOM 934 N N . THR A 1 120 ? -13.398 33.439 -11.314 1.00 42.72 120 THR A N 1
ATOM 935 C CA . THR A 1 120 ? -12.191 33.180 -12.116 1.00 42.72 120 THR A CA 1
ATOM 936 C C . THR A 1 120 ? -11.173 34.331 -12.111 1.00 42.72 120 THR A C 1
ATOM 938 O O . THR A 1 120 ? -10.062 34.150 -12.595 1.00 42.72 120 THR A O 1
ATOM 941 N N . GLU A 1 121 ? -11.513 35.500 -11.560 1.00 41.75 121 GLU A N 1
ATOM 942 C CA . GLU A 1 121 ? -10.608 36.651 -11.443 1.00 41.75 121 GLU A CA 1
ATOM 943 C C . GLU A 1 121 ? -9.683 36.583 -10.203 1.00 41.75 121 GLU A C 1
ATOM 945 O O . GLU A 1 121 ? -8.694 37.310 -10.153 1.00 41.75 121 GLU A O 1
ATOM 950 N N . ASP A 1 122 ? -9.912 35.654 -9.261 1.00 39.00 122 ASP A N 1
ATOM 951 C CA . ASP A 1 122 ? -9.130 35.507 -8.014 1.00 39.00 122 ASP A CA 1
ATOM 952 C C . ASP A 1 122 ? -8.057 34.390 -8.039 1.00 39.00 122 ASP A C 1
ATOM 954 O O . ASP A 1 122 ? -7.451 34.067 -7.013 1.00 39.00 122 ASP A O 1
ATOM 958 N N . GLN A 1 123 ? -7.722 33.827 -9.209 1.00 41.91 123 GLN A N 1
ATOM 959 C CA . GLN A 1 123 ? -6.616 32.851 -9.343 1.00 41.91 123 GLN A CA 1
ATOM 960 C C . GLN A 1 123 ? -5.245 33.408 -8.894 1.00 41.91 123 GLN A C 1
ATOM 962 O O . GLN A 1 123 ? -4.326 32.645 -8.592 1.00 41.91 123 GLN A O 1
ATOM 967 N N . ALA A 1 124 ? -5.109 34.732 -8.755 1.00 39.12 124 ALA A N 1
ATOM 968 C CA . ALA A 1 124 ? -3.914 35.381 -8.217 1.00 39.12 124 ALA A CA 1
ATOM 969 C C . ALA A 1 124 ? -3.665 35.117 -6.712 1.00 39.12 124 ALA A C 1
ATOM 971 O O . ALA A 1 124 ? -2.600 35.481 -6.210 1.00 39.12 124 ALA A O 1
ATOM 972 N N . SER A 1 125 ? -4.586 34.468 -5.981 1.00 44.06 125 SER A N 1
ATOM 973 C CA . SER A 1 125 ? -4.414 34.147 -4.553 1.00 44.06 125 SER A CA 1
ATOM 974 C C . SER A 1 125 ? -4.121 32.669 -4.251 1.00 44.06 125 SER A C 1
ATOM 976 O O . SER A 1 125 ? -4.396 32.203 -3.142 1.00 44.06 125 SER A O 1
ATOM 978 N N . LEU A 1 126 ? -3.512 31.916 -5.178 1.00 45.09 126 LEU A N 1
ATOM 979 C CA . LEU A 1 126 ? -2.966 30.575 -4.880 1.00 45.09 126 LEU A CA 1
ATOM 980 C C . LEU A 1 126 ? -1.945 30.581 -3.720 1.00 45.09 126 LEU A C 1
ATOM 982 O O . LEU A 1 126 ? -1.679 29.542 -3.124 1.00 45.09 126 LEU A O 1
ATOM 986 N N . SER A 1 127 ? -1.422 31.755 -3.346 1.00 44.59 127 SER A N 1
ATOM 987 C CA . SER A 1 127 ? -0.580 31.973 -2.163 1.00 44.59 127 SER A CA 1
ATOM 988 C C . SER A 1 127 ? -1.292 31.776 -0.815 1.00 44.59 127 SER A C 1
ATOM 990 O O . SER A 1 127 ? -0.605 31.631 0.195 1.00 44.59 127 SER A O 1
ATOM 992 N N . ASN A 1 128 ? -2.632 31.755 -0.785 1.00 42.75 128 ASN A N 1
ATOM 993 C CA . ASN A 1 128 ? -3.426 31.569 0.436 1.00 42.75 128 ASN A CA 1
ATOM 994 C C . ASN A 1 128 ? -3.887 30.119 0.666 1.00 42.75 128 ASN A C 1
ATOM 996 O O . ASN A 1 128 ? -4.436 29.830 1.729 1.00 42.75 128 ASN A O 1
ATOM 1000 N N . PHE A 1 129 ? -3.683 29.213 -0.295 1.00 49.88 129 PHE A N 1
ATOM 1001 C CA . PHE A 1 129 ? -4.018 27.800 -0.115 1.00 49.88 129 PHE A CA 1
ATOM 1002 C C . PHE A 1 129 ? -2.947 27.092 0.721 1.00 49.88 129 PHE A C 1
ATOM 1004 O O . PHE A 1 129 ? -1.745 27.279 0.512 1.00 49.88 129 PHE A O 1
ATOM 1011 N N . ASP A 1 130 ? -3.379 26.239 1.655 1.00 69.12 130 ASP A N 1
ATOM 1012 C CA . ASP A 1 130 ? -2.471 25.317 2.334 1.00 69.12 130 ASP A CA 1
ATOM 1013 C C . ASP A 1 130 ? -1.811 24.422 1.273 1.00 69.12 130 ASP A C 1
ATOM 1015 O O . ASP A 1 130 ? -2.480 23.814 0.432 1.00 69.12 130 ASP A O 1
ATOM 1019 N N . ARG A 1 131 ? -0.476 24.325 1.304 1.00 70.75 131 ARG A N 1
ATOM 1020 C CA . ARG A 1 131 ? 0.297 23.451 0.407 1.00 70.75 131 ARG A CA 1
ATOM 1021 C C . ARG A 1 131 ? -0.233 22.019 0.433 1.00 70.75 131 ARG A C 1
ATOM 1023 O O . ARG A 1 131 ? -0.236 21.352 -0.598 1.00 70.75 131 ARG A O 1
ATOM 1030 N N . SER A 1 132 ? -0.705 21.565 1.591 1.00 67.50 132 SER A N 1
ATOM 1031 C CA . SER A 1 132 ? -1.297 20.239 1.774 1.00 67.50 132 SER A CA 1
ATOM 1032 C C . SER A 1 132 ? -2.580 20.066 0.954 1.00 67.50 132 SER A C 1
ATOM 1034 O O . SER A 1 132 ? -2.815 19.002 0.383 1.00 67.50 132 SER A O 1
ATOM 1036 N N . GLU A 1 133 ? -3.391 21.118 0.838 1.00 71.06 133 GLU A N 1
ATOM 1037 C CA . GLU A 1 133 ? -4.634 21.111 0.070 1.00 71.06 133 GLU A CA 1
ATOM 1038 C C . GLU A 1 133 ? -4.363 21.059 -1.435 1.00 71.06 133 GLU A C 1
ATOM 1040 O O . GLU A 1 133 ? -4.956 20.235 -2.128 1.00 71.06 133 GLU A O 1
ATOM 1045 N N . LEU A 1 134 ? -3.412 21.857 -1.935 1.00 76.62 134 LEU A N 1
ATOM 1046 C CA . LEU A 1 134 ? -2.993 21.809 -3.342 1.00 76.62 134 LEU A CA 1
ATOM 1047 C C . LEU A 1 134 ? -2.485 20.417 -3.730 1.00 76.62 134 LEU A C 1
ATOM 1049 O O . LEU A 1 134 ? -2.856 19.894 -4.778 1.00 76.62 134 LEU A O 1
ATOM 1053 N N . MET A 1 135 ? -1.683 19.783 -2.869 1.00 81.50 135 MET A N 1
ATOM 1054 C CA . MET A 1 135 ? -1.200 18.419 -3.110 1.00 81.50 135 MET A CA 1
ATOM 1055 C C . MET A 1 135 ? -2.333 17.400 -3.116 1.00 81.50 135 MET A C 1
ATOM 1057 O O . MET A 1 135 ? -2.377 16.541 -3.996 1.00 81.50 135 MET A O 1
ATOM 1061 N N . ASN A 1 136 ? -3.285 17.516 -2.190 1.00 77.75 136 ASN A N 1
ATOM 1062 C CA . ASN A 1 136 ? -4.452 16.646 -2.188 1.00 77.75 136 ASN A CA 1
ATOM 1063 C C . ASN A 1 136 ? -5.271 16.833 -3.471 1.00 77.75 136 ASN A C 1
ATOM 1065 O O . ASN A 1 136 ? -5.592 15.844 -4.127 1.00 77.75 136 ASN A O 1
ATOM 1069 N N . ARG A 1 137 ? -5.550 18.079 -3.879 1.00 82.75 137 ARG A N 1
ATOM 1070 C CA . ARG A 1 137 ? -6.278 18.389 -5.122 1.00 82.75 137 ARG A CA 1
ATOM 1071 C C . ARG A 1 137 ? -5.549 17.860 -6.349 1.00 82.75 137 ARG A C 1
ATOM 1073 O O . ARG A 1 137 ? -6.183 17.274 -7.215 1.00 82.75 137 ARG A O 1
ATOM 1080 N N . ALA A 1 138 ? -4.226 17.979 -6.401 1.00 87.38 138 ALA A N 1
ATOM 1081 C CA . ALA A 1 138 ? -3.429 17.440 -7.496 1.00 87.38 138 ALA A CA 1
ATOM 1082 C C . ALA A 1 138 ? -3.599 15.915 -7.629 1.00 87.38 138 ALA A C 1
ATOM 1084 O O . ALA A 1 138 ? -3.717 15.407 -8.742 1.00 87.38 138 ALA A O 1
ATOM 1085 N N . LEU A 1 139 ? -3.719 15.174 -6.519 1.00 84.31 139 LEU A N 1
ATOM 1086 C CA . LEU A 1 139 ? -3.963 13.725 -6.555 1.00 84.31 139 LEU A CA 1
ATOM 1087 C C . LEU A 1 139 ? -5.295 13.334 -7.218 1.00 84.31 139 LEU A C 1
ATOM 1089 O O . LEU A 1 139 ? -5.417 12.197 -7.677 1.00 84.31 139 LEU A O 1
ATOM 1093 N N . PHE A 1 140 ? -6.264 14.248 -7.351 1.00 81.06 140 PHE A N 1
ATOM 1094 C CA . PHE A 1 140 ? -7.459 14.022 -8.176 1.00 81.06 140 PHE A CA 1
ATOM 1095 C C . PHE A 1 140 ? -7.086 13.652 -9.621 1.00 81.06 140 PHE A C 1
ATOM 1097 O O . PHE A 1 140 ? -7.686 12.759 -10.222 1.00 81.06 140 PHE A O 1
ATOM 1104 N N . TYR A 1 141 ? -6.027 14.270 -10.146 1.00 82.00 141 TYR A N 1
ATOM 1105 C CA . TYR A 1 141 ? -5.525 14.058 -11.500 1.00 82.00 141 TYR A CA 1
ATOM 1106 C C . TYR A 1 141 ? -4.692 12.784 -11.664 1.00 82.00 141 TYR A C 1
ATOM 1108 O O . TYR A 1 141 ? -4.357 12.414 -12.787 1.00 82.00 141 TYR A O 1
ATOM 1116 N N . ALA A 1 142 ? -4.422 12.044 -10.584 1.00 83.62 142 ALA A N 1
ATOM 1117 C CA . ALA A 1 142 ? -3.734 10.756 -10.651 1.00 83.62 142 ALA A CA 1
ATOM 1118 C C . ALA A 1 142 ? -4.622 9.604 -11.179 1.00 83.62 142 ALA A C 1
ATOM 1120 O O . ALA A 1 142 ? -4.246 8.437 -11.075 1.00 83.62 142 ALA A O 1
ATOM 1121 N N . ASN A 1 143 ? -5.815 9.904 -11.717 1.00 77.50 143 ASN A N 1
ATOM 1122 C CA . ASN A 1 143 ? -6.744 8.953 -12.343 1.00 77.50 143 ASN A CA 1
ATOM 1123 C C . ASN A 1 143 ? -7.047 7.711 -11.474 1.00 77.50 143 ASN A C 1
ATOM 1125 O O . ASN A 1 143 ? -7.079 6.575 -11.947 1.00 77.50 143 ASN A O 1
ATOM 1129 N N . GLY A 1 144 ? -7.225 7.918 -10.166 1.00 70.44 144 GLY A N 1
ATOM 1130 C CA . GLY A 1 144 ? -7.518 6.841 -9.216 1.00 70.44 144 GLY A CA 1
ATOM 1131 C C . GLY A 1 144 ? -6.315 5.982 -8.810 1.00 70.44 144 GLY A C 1
ATOM 1132 O O . GLY A 1 144 ? -6.499 5.016 -8.064 1.00 70.44 144 GLY A O 1
ATOM 1133 N N . ASN A 1 145 ? -5.091 6.322 -9.232 1.00 75.75 145 ASN A N 1
ATOM 1134 C CA . ASN A 1 145 ? -3.880 5.684 -8.725 1.00 75.75 145 ASN A CA 1
ATOM 1135 C C . ASN A 1 145 ? -3.649 6.083 -7.259 1.00 75.75 145 ASN A C 1
ATOM 1137 O O . ASN A 1 145 ? -3.085 7.130 -6.951 1.00 75.75 145 ASN A O 1
ATOM 1141 N N . ARG A 1 146 ? -4.085 5.217 -6.341 1.00 74.50 146 ARG A N 1
ATOM 1142 C CA . ARG A 1 146 ? -4.032 5.444 -4.886 1.00 74.50 146 ARG A CA 1
ATOM 1143 C C . ARG A 1 146 ? -2.624 5.519 -4.309 1.00 74.50 146 ARG A C 1
ATOM 1145 O O . ARG A 1 146 ? -2.464 5.978 -3.184 1.00 74.50 146 ARG A O 1
ATOM 1152 N N . LEU A 1 147 ? -1.634 5.020 -5.040 1.00 74.38 147 LEU A N 1
ATOM 1153 C CA . LEU A 1 147 ? -0.242 5.065 -4.617 1.00 74.38 147 LEU A CA 1
ATOM 1154 C C . LEU A 1 147 ? 0.473 6.304 -5.147 1.00 74.38 147 LEU A C 1
ATOM 1156 O O . LEU A 1 147 ? 1.584 6.564 -4.703 1.00 74.38 147 LEU A O 1
ATOM 1160 N N . ALA A 1 148 ? -0.137 7.062 -6.062 1.00 89.50 148 ALA A N 1
ATOM 1161 C CA . ALA A 1 148 ? 0.475 8.260 -6.603 1.00 89.50 148 ALA A CA 1
ATOM 1162 C C . ALA A 1 148 ? 0.780 9.294 -5.510 1.00 89.50 148 ALA A C 1
ATOM 1164 O O . ALA A 1 148 ? 0.120 9.369 -4.470 1.00 89.50 148 ALA A O 1
ATOM 1165 N N . LYS A 1 149 ? 1.797 10.108 -5.770 1.00 90.31 149 LYS A N 1
ATOM 1166 C CA . LYS A 1 149 ? 2.228 11.208 -4.910 1.00 90.31 149 LYS A CA 1
ATOM 1167 C C . LYS A 1 149 ? 2.156 12.503 -5.705 1.00 90.31 149 LYS A C 1
ATOM 1169 O O . LYS A 1 149 ? 2.496 12.515 -6.881 1.00 90.31 149 LYS A O 1
ATOM 1174 N N . ALA A 1 150 ? 1.739 13.583 -5.060 1.00 93.56 150 ALA A N 1
ATOM 1175 C CA . ALA A 1 150 ? 1.860 14.928 -5.603 1.00 93.56 150 ALA A CA 1
ATOM 1176 C C . ALA A 1 150 ? 2.991 15.640 -4.861 1.00 93.56 150 ALA A C 1
ATOM 1178 O O . ALA A 1 150 ? 3.031 15.612 -3.629 1.00 93.56 150 ALA A O 1
ATOM 1179 N N . ILE A 1 151 ? 3.927 16.231 -5.602 1.00 93.50 151 ILE A N 1
ATOM 1180 C CA . ILE A 1 151 ? 5.056 16.979 -5.039 1.00 93.50 151 ILE A CA 1
ATOM 1181 C C . ILE A 1 151 ? 5.206 18.283 -5.816 1.00 93.50 151 ILE A C 1
ATOM 1183 O O . ILE A 1 151 ? 5.129 18.283 -7.040 1.00 93.50 151 ILE A O 1
ATOM 1187 N N . LEU A 1 152 ? 5.423 19.394 -5.112 1.00 94.31 152 LEU A N 1
ATOM 1188 C CA . LEU A 1 152 ? 5.709 20.683 -5.740 1.00 94.31 152 LEU A CA 1
ATOM 1189 C C . LEU A 1 152 ? 7.109 20.677 -6.364 1.00 94.31 152 LEU A C 1
ATOM 1191 O O . LEU A 1 152 ? 8.086 20.350 -5.685 1.00 94.31 152 LEU A O 1
ATOM 1195 N N . CYS A 1 153 ? 7.201 21.042 -7.638 1.00 95.81 153 CYS A N 1
ATOM 1196 C CA . CYS A 1 153 ? 8.450 21.184 -8.382 1.00 95.81 153 CYS A CA 1
ATOM 1197 C C . CYS A 1 153 ? 8.413 22.472 -9.211 1.00 95.81 153 CYS A C 1
ATOM 1199 O O . CYS A 1 153 ? 7.350 22.893 -9.664 1.00 95.81 153 CYS A O 1
ATOM 1201 N N . ASP A 1 154 ? 9.576 23.074 -9.424 1.00 96.31 154 ASP A N 1
ATOM 1202 C CA . ASP A 1 154 ? 9.754 24.224 -10.302 1.00 96.31 154 ASP A CA 1
ATOM 1203 C C . ASP A 1 154 ? 9.857 23.717 -11.743 1.00 96.31 154 ASP A C 1
ATOM 1205 O O . ASP A 1 154 ? 10.873 23.157 -12.155 1.00 96.31 154 ASP A O 1
ATOM 1209 N N . VAL A 1 155 ? 8.776 23.855 -12.505 1.00 96.12 155 VAL A N 1
ATOM 1210 C CA . VAL A 1 155 ? 8.653 23.341 -13.876 1.00 96.12 155 VAL A CA 1
ATOM 1211 C C . VAL A 1 155 ? 8.042 24.412 -14.786 1.00 96.12 155 VAL A C 1
ATOM 1213 O O . VAL A 1 155 ? 7.359 25.308 -14.290 1.00 96.12 155 VAL A O 1
ATOM 1216 N N . PRO A 1 156 ? 8.260 24.359 -16.113 1.00 94.75 156 PRO A N 1
ATOM 1217 C CA . PRO A 1 156 ? 7.557 25.232 -17.048 1.00 94.75 156 PRO A CA 1
ATOM 1218 C C . PRO A 1 156 ? 6.046 25.174 -16.843 1.00 94.75 156 PRO A C 1
ATOM 1220 O O . PRO A 1 156 ? 5.529 24.089 -16.614 1.00 94.75 156 PRO A O 1
ATOM 1223 N N . ALA A 1 157 ? 5.323 26.283 -16.981 1.00 87.06 157 ALA A N 1
ATOM 1224 C CA . ALA A 1 157 ? 3.859 26.296 -16.884 1.00 87.06 157 ALA A CA 1
ATOM 1225 C C . ALA A 1 157 ? 3.158 25.620 -18.080 1.00 87.06 157 ALA A C 1
ATOM 1227 O O . ALA A 1 157 ? 1.993 25.234 -18.005 1.00 87.06 157 ALA A O 1
ATOM 1228 N N . THR A 1 158 ? 3.870 25.470 -19.197 1.00 88.25 158 THR A N 1
ATOM 1229 C CA . THR A 1 158 ? 3.400 24.810 -20.421 1.00 88.25 158 THR A CA 1
ATOM 1230 C C . THR A 1 158 ? 4.508 23.938 -21.001 1.00 88.25 158 THR A C 1
ATOM 1232 O O . THR A 1 158 ? 5.692 24.199 -20.779 1.00 88.25 158 THR A O 1
ATOM 1235 N N . ASN A 1 159 ? 4.143 22.899 -21.757 1.00 88.12 159 ASN A N 1
ATOM 1236 C CA . ASN A 1 159 ? 5.129 22.016 -22.378 1.00 88.12 159 ASN A CA 1
ATOM 1237 C C . ASN A 1 159 ? 6.021 22.798 -23.360 1.00 88.12 159 ASN A C 1
ATOM 1239 O O . ASN A 1 159 ? 5.525 23.347 -24.344 1.00 88.12 159 ASN A O 1
ATOM 1243 N N . GLY A 1 160 ? 7.326 22.838 -23.085 1.00 87.75 160 GLY A N 1
ATOM 1244 C CA . GLY A 1 160 ? 8.307 23.588 -23.874 1.00 87.75 160 GLY A CA 1
ATOM 1245 C C . GLY A 1 160 ? 8.313 25.103 -23.635 1.00 87.75 160 GLY A C 1
ATOM 1246 O O . GLY A 1 160 ? 8.944 25.816 -24.410 1.00 87.75 160 GLY A O 1
ATOM 1247 N N . GLY A 1 161 ? 7.612 25.599 -22.610 1.00 89.81 161 GLY A N 1
ATOM 1248 C CA . GLY A 1 161 ? 7.669 27.003 -22.203 1.00 89.81 161 GLY A CA 1
ATOM 1249 C C . GLY A 1 161 ? 8.901 27.334 -21.352 1.00 89.81 161 GLY A C 1
ATOM 1250 O O . GLY A 1 161 ? 9.491 26.454 -20.731 1.00 89.81 161 GLY A O 1
ATOM 1251 N N . ASP A 1 162 ? 9.248 28.621 -21.283 1.00 92.50 162 ASP A N 1
ATOM 1252 C CA . ASP A 1 162 ? 10.363 29.126 -20.460 1.00 92.50 162 ASP A CA 1
ATOM 1253 C C . ASP A 1 162 ? 9.904 29.702 -19.103 1.00 92.50 162 ASP A C 1
ATOM 1255 O O . ASP A 1 162 ? 10.728 30.005 -18.241 1.00 92.50 162 ASP A O 1
ATOM 1259 N N . ASP A 1 163 ? 8.593 29.878 -18.905 1.00 91.69 163 ASP A N 1
ATOM 1260 C CA . ASP A 1 163 ? 8.021 30.421 -17.667 1.00 91.69 163 ASP A CA 1
ATOM 1261 C C . ASP A 1 163 ? 7.969 29.342 -16.579 1.00 91.69 163 ASP A C 1
ATOM 1263 O O . ASP A 1 163 ? 7.091 28.476 -16.594 1.00 91.69 163 ASP A O 1
ATOM 1267 N N . ILE A 1 164 ? 8.942 29.367 -15.666 1.00 93.94 164 ILE A N 1
ATOM 1268 C CA . ILE A 1 164 ? 9.071 28.399 -14.573 1.00 93.94 164 ILE A CA 1
ATOM 1269 C C . ILE A 1 164 ? 8.173 28.801 -13.403 1.00 93.94 164 ILE A C 1
ATOM 1271 O O . ILE A 1 164 ? 8.309 29.889 -12.842 1.00 93.94 164 ILE A O 1
ATOM 1275 N N . GLN A 1 165 ? 7.306 27.881 -12.989 1.00 91.75 165 GLN A N 1
ATOM 1276 C CA . GLN A 1 165 ? 6.416 28.031 -11.843 1.00 91.75 165 GLN A CA 1
ATOM 1277 C C . GLN A 1 165 ? 6.543 26.827 -10.905 1.00 91.75 165 GLN A C 1
ATOM 1279 O O . GLN A 1 165 ? 6.823 25.708 -11.334 1.00 91.75 165 GLN A O 1
ATOM 1284 N N . THR A 1 166 ? 6.295 27.040 -9.613 1.00 93.31 166 THR A N 1
ATOM 1285 C CA . THR A 1 166 ? 6.207 25.945 -8.641 1.00 93.31 166 THR A CA 1
ATOM 1286 C C . THR A 1 166 ? 4.838 25.272 -8.762 1.00 93.31 166 THR A C 1
ATOM 1288 O O . THR A 1 166 ? 3.848 25.762 -8.218 1.00 93.31 166 THR A O 1
ATOM 1291 N N . LEU A 1 167 ? 4.774 24.146 -9.471 1.00 93.44 167 LEU A N 1
ATOM 1292 C CA . LEU A 1 167 ? 3.538 23.418 -9.772 1.00 93.44 167 LEU A CA 1
ATOM 1293 C C . LEU A 1 167 ? 3.542 22.020 -9.154 1.00 93.44 167 LEU A C 1
ATOM 1295 O O . LEU A 1 167 ? 4.589 21.454 -8.835 1.00 93.44 167 LEU A O 1
ATOM 1299 N N . ALA A 1 168 ? 2.352 21.449 -8.969 1.00 94.56 168 ALA A N 1
ATOM 1300 C CA . ALA A 1 168 ? 2.221 20.084 -8.479 1.00 94.56 168 ALA A CA 1
ATOM 1301 C C . ALA A 1 168 ? 2.576 19.097 -9.596 1.00 94.56 168 ALA A C 1
ATOM 1303 O O . ALA A 1 168 ? 1.972 19.120 -10.666 1.00 94.56 168 ALA A O 1
ATOM 1304 N N . VAL A 1 169 ? 3.522 18.203 -9.334 1.00 96.19 169 VAL A N 1
ATOM 1305 C CA . VAL A 1 169 ? 3.889 17.113 -10.236 1.00 96.19 169 VAL A CA 1
ATOM 1306 C C . VAL A 1 169 ? 3.400 15.800 -9.642 1.00 96.19 169 VAL A C 1
ATOM 1308 O O . VAL A 1 169 ? 3.656 15.494 -8.475 1.00 96.19 169 VAL A O 1
ATOM 1311 N N . ILE A 1 170 ? 2.677 15.025 -10.447 1.00 95.88 170 ILE A N 1
ATOM 1312 C CA . ILE A 1 170 ? 2.196 13.694 -10.094 1.00 95.88 170 ILE A CA 1
ATOM 1313 C C . ILE A 1 170 ? 3.285 12.676 -10.382 1.00 95.88 170 ILE A C 1
ATOM 1315 O O . ILE A 1 170 ? 3.779 12.564 -11.505 1.00 95.88 170 ILE A O 1
ATOM 1319 N N . PHE A 1 171 ? 3.607 11.906 -9.354 1.00 96.12 171 PHE A N 1
ATOM 1320 C CA . PHE A 1 171 ? 4.514 10.778 -9.375 1.00 96.12 171 PHE A CA 1
ATOM 1321 C C . PHE A 1 171 ? 3.712 9.490 -9.222 1.00 96.12 171 PHE A C 1
ATOM 1323 O O . PHE A 1 171 ? 2.947 9.348 -8.269 1.00 96.12 171 PHE A O 1
ATOM 1330 N N . GLU A 1 172 ? 3.905 8.531 -10.121 1.00 94.38 172 GLU A N 1
ATOM 1331 C CA . GLU A 1 172 ? 3.311 7.196 -10.011 1.00 94.38 172 GLU A CA 1
ATOM 1332 C C . GLU A 1 172 ? 4.368 6.153 -9.636 1.00 94.38 172 GLU A C 1
ATOM 1334 O O . GLU A 1 172 ? 5.538 6.336 -9.989 1.00 94.38 172 GLU A O 1
ATOM 1339 N N . PRO A 1 173 ? 3.990 5.059 -8.949 1.00 91.44 173 PRO A N 1
ATOM 1340 C CA . PRO A 1 173 ? 4.896 3.939 -8.741 1.00 91.44 173 PRO A CA 1
ATOM 1341 C C . PRO A 1 173 ? 5.421 3.402 -10.072 1.00 91.44 173 PRO A C 1
ATOM 1343 O O . PRO A 1 173 ? 4.671 3.274 -11.039 1.00 91.44 173 PRO A O 1
ATOM 1346 N N . THR A 1 174 ? 6.702 3.056 -10.107 1.00 93.06 174 THR A N 1
ATOM 1347 C CA . THR A 1 174 ? 7.360 2.496 -11.291 1.00 93.06 174 THR A CA 1
ATOM 1348 C C . THR A 1 174 ? 8.141 1.233 -10.938 1.00 93.06 174 THR A C 1
ATOM 1350 O O . THR A 1 174 ? 8.236 0.840 -9.773 1.00 93.06 174 THR A O 1
ATOM 1353 N N . PHE A 1 175 ? 8.672 0.574 -11.963 1.00 87.88 175 PHE A N 1
ATOM 1354 C CA . PHE A 1 175 ? 9.514 -0.607 -11.826 1.00 87.88 175 PHE A CA 1
ATOM 1355 C C . PHE A 1 175 ? 10.791 -0.308 -11.038 1.00 87.88 175 PHE A C 1
ATOM 1357 O O . PHE A 1 175 ? 11.242 0.836 -10.940 1.00 87.88 175 PHE A O 1
ATOM 1364 N N . ASP A 1 176 ? 11.401 -1.366 -10.513 1.00 88.56 176 ASP A N 1
ATOM 1365 C CA . ASP A 1 176 ? 12.744 -1.266 -9.961 1.00 88.56 176 ASP A CA 1
ATOM 1366 C C . ASP A 1 176 ? 13.755 -0.865 -11.047 1.00 88.56 176 ASP A C 1
ATOM 1368 O O . ASP A 1 176 ? 13.605 -1.204 -12.227 1.00 88.56 176 ASP A O 1
ATOM 1372 N N . LEU A 1 177 ? 14.795 -0.140 -10.642 1.00 92.00 177 LEU A N 1
ATOM 1373 C CA . LEU A 1 177 ? 15.810 0.348 -11.560 1.00 92.00 177 LEU A CA 1
ATOM 1374 C C . LEU A 1 177 ? 16.848 -0.731 -11.866 1.00 92.00 177 LEU A C 1
ATOM 1376 O O . LEU A 1 177 ? 17.289 -1.439 -10.954 1.00 92.00 177 LEU A O 1
ATOM 1380 N N . PRO A 1 178 ? 17.303 -0.827 -13.127 1.00 94.88 178 PRO A N 1
ATOM 1381 C CA . PRO A 1 178 ? 18.515 -1.557 -13.447 1.00 94.88 178 PRO A CA 1
ATOM 1382 C C . PRO A 1 178 ? 19.688 -1.084 -12.593 1.00 94.88 178 PRO A C 1
ATOM 1384 O O . PRO A 1 178 ? 19.837 0.112 -12.352 1.00 94.88 178 PRO A O 1
ATOM 1387 N N . SER A 1 179 ? 20.560 -2.002 -12.173 1.00 93.31 179 SER A N 1
ATOM 1388 C CA . SER A 1 179 ? 21.669 -1.694 -11.252 1.00 93.31 179 SER A CA 1
ATOM 1389 C C . SER A 1 179 ? 22.644 -0.625 -11.765 1.00 93.31 179 SER A C 1
ATOM 1391 O O . SER A 1 179 ? 23.363 -0.011 -10.976 1.00 93.31 179 SER A O 1
ATOM 1393 N N . TRP A 1 180 ? 22.673 -0.390 -13.078 1.00 94.06 180 TRP A N 1
ATOM 1394 C CA . TRP A 1 180 ? 23.490 0.633 -13.733 1.00 94.06 180 TRP A CA 1
ATOM 1395 C C . TRP A 1 180 ? 22.787 1.990 -13.903 1.00 94.06 180 TRP A C 1
ATOM 1397 O O . TRP A 1 180 ? 23.420 2.932 -14.379 1.00 94.06 180 TRP A O 1
ATOM 1407 N N . ILE A 1 181 ? 21.509 2.114 -13.532 1.00 94.25 181 ILE A N 1
ATOM 1408 C CA . ILE A 1 181 ? 20.760 3.375 -13.540 1.00 94.25 181 ILE A CA 1
ATOM 1409 C C . ILE A 1 181 ? 20.629 3.864 -12.101 1.00 94.25 181 ILE A C 1
ATOM 1411 O O . ILE A 1 181 ? 20.157 3.151 -11.219 1.00 94.25 181 ILE A O 1
ATOM 1415 N N . LYS A 1 182 ? 21.058 5.103 -11.850 1.00 95.81 182 LYS A N 1
ATOM 1416 C CA . LYS A 1 182 ? 20.913 5.727 -10.533 1.00 95.81 182 LYS A CA 1
ATOM 1417 C C . LYS A 1 182 ? 19.578 6.465 -10.457 1.00 95.81 182 LYS A C 1
ATOM 1419 O O . LYS A 1 182 ? 19.261 7.187 -11.401 1.00 95.81 182 LYS A O 1
ATOM 1424 N N . PRO A 1 183 ? 18.835 6.346 -9.345 1.00 96.50 183 PRO A N 1
ATOM 1425 C CA . PRO A 1 183 ? 17.649 7.161 -9.143 1.00 96.50 183 PRO A CA 1
ATOM 1426 C C . PRO A 1 183 ? 18.023 8.645 -9.065 1.00 96.50 183 PRO A C 1
ATOM 1428 O O . PRO A 1 183 ? 19.121 9.011 -8.630 1.00 96.50 183 PRO A O 1
ATOM 1431 N N . ALA A 1 184 ? 17.086 9.502 -9.454 1.00 97.38 184 ALA A N 1
ATOM 1432 C CA . ALA A 1 184 ? 17.175 10.935 -9.262 1.00 97.38 184 ALA A CA 1
ATOM 1433 C C . ALA A 1 184 ? 17.306 11.269 -7.760 1.00 97.38 184 ALA A C 1
ATOM 1435 O O . ALA A 1 184 ? 16.662 10.634 -6.920 1.00 97.38 184 ALA A O 1
ATOM 1436 N N . PRO A 1 185 ? 18.129 12.271 -7.399 1.00 96.06 185 PRO A N 1
ATOM 1437 C CA . PRO A 1 185 ? 18.426 12.583 -6.002 1.00 96.06 185 PRO A CA 1
ATOM 1438 C C . PRO A 1 185 ? 17.256 13.235 -5.251 1.00 96.06 185 PRO A C 1
ATOM 1440 O O . PRO A 1 185 ? 17.239 13.221 -4.023 1.00 96.06 185 PRO A O 1
ATOM 1443 N N . ASN A 1 186 ? 16.309 13.851 -5.964 1.00 97.12 186 ASN A N 1
ATOM 1444 C CA . ASN A 1 186 ? 15.122 14.500 -5.410 1.00 97.12 186 ASN A CA 1
ATOM 1445 C C . ASN A 1 186 ? 14.042 14.677 -6.497 1.00 97.12 186 ASN A C 1
ATOM 1447 O O . ASN A 1 186 ? 14.297 14.438 -7.680 1.00 97.12 186 ASN A O 1
ATOM 1451 N N . ALA A 1 187 ? 12.830 15.067 -6.085 1.00 96.75 187 ALA A N 1
ATOM 1452 C CA . ALA A 1 187 ? 11.668 15.176 -6.972 1.00 96.75 187 ALA A CA 1
ATOM 1453 C C . ALA A 1 187 ? 11.861 16.227 -8.077 1.00 96.75 187 ALA A C 1
ATOM 1455 O O . ALA A 1 187 ? 11.438 16.004 -9.207 1.00 96.75 187 ALA A O 1
ATOM 1456 N N . GLN A 1 188 ? 12.567 17.320 -7.772 1.00 97.69 188 GLN A N 1
ATOM 1457 C CA . GLN A 1 188 ? 12.902 18.362 -8.740 1.00 97.69 188 GLN A CA 1
ATOM 1458 C C . GLN A 1 188 ? 13.759 17.803 -9.883 1.00 97.69 188 GLN A C 1
ATOM 1460 O O . GLN A 1 188 ? 13.371 17.874 -11.043 1.00 97.69 188 GLN A O 1
ATOM 1465 N N . ALA A 1 189 ? 14.876 17.149 -9.552 1.00 97.44 189 ALA A N 1
ATOM 1466 C CA . ALA A 1 189 ? 15.757 16.521 -10.534 1.00 97.44 189 ALA A CA 1
ATOM 1467 C C . ALA A 1 189 ? 15.041 15.414 -11.329 1.00 97.44 189 ALA A C 1
ATOM 1469 O O . ALA A 1 189 ? 15.301 15.230 -12.516 1.00 97.44 189 ALA A O 1
ATOM 1470 N N . ALA A 1 190 ? 14.129 14.680 -10.683 1.00 97.44 190 ALA A N 1
ATOM 1471 C CA . ALA A 1 190 ? 13.300 13.680 -11.345 1.00 97.44 190 ALA A CA 1
ATOM 1472 C C . ALA A 1 190 ? 12.370 14.301 -12.400 1.00 97.44 190 ALA A C 1
ATOM 1474 O O . ALA A 1 190 ? 12.273 13.786 -13.514 1.00 97.44 190 ALA A O 1
ATOM 1475 N N . ALA A 1 191 ? 11.702 15.407 -12.059 1.00 96.75 191 ALA A N 1
ATOM 1476 C CA . ALA A 1 191 ? 10.839 16.139 -12.978 1.00 96.75 191 ALA A CA 1
ATOM 1477 C C . ALA A 1 191 ? 11.646 16.741 -14.140 1.00 96.75 191 ALA A C 1
ATOM 1479 O O . ALA A 1 191 ? 11.265 16.554 -15.292 1.00 96.75 191 ALA A O 1
ATOM 1480 N N . GLU A 1 192 ? 12.793 17.367 -13.851 1.00 96.06 192 GLU A N 1
ATOM 1481 C CA . GLU A 1 192 ? 13.712 17.954 -14.841 1.00 96.06 192 GLU A CA 1
ATOM 1482 C C . GLU A 1 192 ? 14.178 16.940 -15.892 1.00 96.06 192 GLU A C 1
ATOM 1484 O O . GLU A 1 192 ? 14.106 17.210 -17.091 1.00 96.06 192 GLU A O 1
ATOM 1489 N N . GLN A 1 193 ? 14.588 15.743 -15.457 1.00 95.69 193 GLN A N 1
ATOM 1490 C CA . GLN A 1 193 ? 15.008 14.660 -16.354 1.00 95.69 193 GLN A CA 1
ATOM 1491 C C . GLN A 1 193 ? 13.896 14.202 -17.308 1.00 95.69 193 GLN A C 1
ATOM 1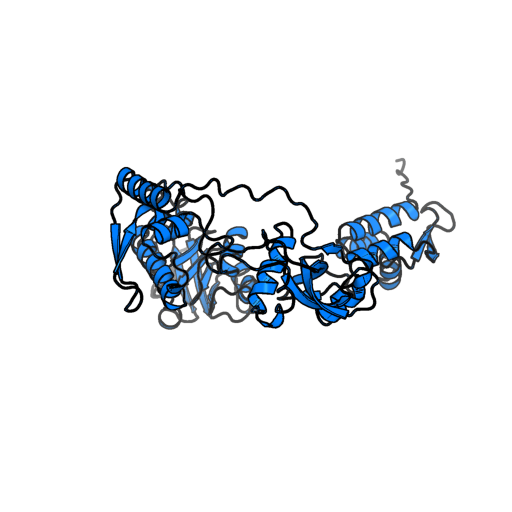493 O O . GLN A 1 193 ? 14.191 13.678 -18.379 1.00 95.69 193 GLN A O 1
ATOM 1498 N N . ARG A 1 194 ? 12.625 14.397 -16.939 1.00 94.56 194 ARG A N 1
ATOM 1499 C CA . ARG A 1 194 ? 11.460 13.958 -17.717 1.00 94.56 194 ARG A CA 1
ATOM 1500 C C . ARG A 1 194 ? 10.644 15.086 -18.330 1.00 94.56 194 ARG A C 1
ATOM 1502 O O . ARG A 1 194 ? 9.592 14.781 -18.879 1.00 94.56 194 ARG A O 1
ATOM 1509 N N . LEU A 1 195 ? 11.081 16.346 -18.283 1.00 93.94 195 LEU A N 1
ATOM 1510 C CA . LEU A 1 195 ? 10.258 17.496 -18.695 1.00 93.94 195 LEU A CA 1
ATOM 1511 C C . LEU A 1 195 ? 9.572 17.309 -20.057 1.00 93.94 195 LEU A C 1
ATOM 1513 O O . LEU A 1 195 ? 8.374 17.539 -20.181 1.00 93.94 195 LEU A O 1
ATOM 1517 N N . SER A 1 196 ? 10.303 16.806 -21.056 1.00 91.62 196 SER A N 1
ATOM 1518 C CA . SER A 1 196 ? 9.788 16.557 -22.414 1.00 91.62 196 SER A CA 1
ATOM 1519 C C . SER A 1 196 ? 8.721 15.457 -22.506 1.00 91.62 196 SER A C 1
ATOM 1521 O O . SER A 1 196 ? 8.045 15.330 -23.526 1.00 91.62 196 SER A O 1
ATOM 1523 N N . CYS A 1 197 ? 8.585 14.646 -21.458 1.00 91.56 197 CYS A N 1
ATOM 1524 C CA . CYS A 1 197 ? 7.686 13.503 -21.360 1.00 91.56 197 CYS A CA 1
ATOM 1525 C C . CYS A 1 197 ? 6.536 13.715 -20.363 1.00 91.56 197 CYS A C 1
ATOM 1527 O O . CYS A 1 197 ? 5.716 12.808 -20.221 1.00 91.56 197 CYS A O 1
ATOM 1529 N N . LEU A 1 198 ? 6.480 14.846 -19.648 1.00 93.88 198 LEU A N 1
ATOM 1530 C CA . LEU A 1 198 ? 5.401 15.114 -18.697 1.00 93.88 198 LEU A CA 1
ATOM 1531 C C . LEU A 1 198 ? 4.123 15.533 -19.428 1.00 93.88 198 LEU A C 1
ATOM 1533 O O . LEU A 1 198 ? 4.142 16.381 -20.321 1.00 93.88 198 LEU A O 1
ATOM 1537 N N . GLU A 1 199 ? 2.990 14.968 -19.016 1.00 93.31 199 GLU A N 1
ATOM 1538 C CA . GLU A 1 199 ? 1.679 15.461 -19.433 1.00 93.31 199 GLU A CA 1
ATOM 1539 C C . GLU A 1 199 ? 1.336 16.741 -18.670 1.00 93.31 199 GLU A C 1
ATOM 1541 O O . GLU A 1 199 ? 1.355 16.767 -17.443 1.00 93.31 199 GLU A O 1
ATOM 1546 N N . TYR A 1 200 ? 0.952 17.794 -19.374 1.00 91.62 200 TYR A N 1
ATOM 1547 C CA . TYR A 1 200 ? 0.460 19.021 -18.756 1.00 91.62 200 TYR A CA 1
ATOM 1548 C C . TYR A 1 200 ? -1.061 18.945 -18.663 1.00 91.62 200 TYR A C 1
ATOM 1550 O O . TYR A 1 200 ? -1.745 18.957 -19.686 1.00 91.62 200 TYR A O 1
ATOM 1558 N N . THR A 1 201 ? -1.579 18.806 -17.443 1.00 87.56 201 THR A N 1
ATOM 1559 C CA . THR A 1 201 ? -3.004 18.585 -17.184 1.00 87.56 201 THR A CA 1
ATOM 1560 C C . THR A 1 201 ? -3.578 19.724 -16.345 1.00 87.56 201 THR A C 1
ATOM 1562 O O . THR A 1 201 ? -3.008 20.096 -15.328 1.00 87.56 201 THR A O 1
ATOM 1565 N N . GLY A 1 202 ? -4.744 20.233 -16.737 1.00 79.75 202 GLY A N 1
ATOM 1566 C CA . GLY A 1 202 ? -5.513 21.213 -15.972 1.00 79.75 202 GLY A CA 1
ATOM 1567 C C . GLY A 1 202 ? -7.007 21.114 -16.287 1.00 79.75 202 GLY A C 1
ATOM 1568 O O . GLY A 1 202 ? -7.446 20.153 -16.930 1.00 79.75 202 GLY A O 1
ATOM 1569 N N . HIS A 1 203 ? -7.781 22.115 -15.861 1.00 66.62 203 HIS A N 1
ATOM 1570 C CA . HIS A 1 203 ? -9.252 22.133 -15.902 1.00 66.62 203 HIS A CA 1
ATOM 1571 C C . HIS A 1 203 ? -9.891 21.863 -17.288 1.00 66.62 203 HIS A C 1
ATOM 1573 O O . HIS A 1 203 ? -11.073 21.527 -17.360 1.00 66.62 203 HIS A O 1
ATOM 1579 N N . GLU A 1 204 ? -9.141 21.971 -18.391 1.00 55.09 204 GLU A N 1
ATOM 1580 C CA . GLU A 1 204 ? -9.625 21.687 -19.751 1.00 55.09 204 GLU A CA 1
ATOM 1581 C C . GLU A 1 204 ? -9.749 20.185 -20.092 1.00 55.09 204 GLU A C 1
ATOM 1583 O O . GLU A 1 204 ? -10.354 19.834 -21.111 1.00 55.09 204 GLU A O 1
ATOM 1588 N N . ARG A 1 205 ? -9.270 19.253 -19.247 1.00 45.34 205 ARG A N 1
ATOM 1589 C CA . ARG A 1 205 ? -9.642 17.831 -19.394 1.00 45.34 205 ARG A CA 1
ATOM 1590 C C . ARG A 1 205 ? -11.102 17.648 -18.948 1.00 45.34 205 ARG A C 1
ATOM 1592 O O . ARG A 1 205 ? -11.391 17.446 -17.772 1.00 45.34 205 ARG A O 1
ATOM 1599 N N . LEU A 1 206 ? -12.028 17.676 -19.914 1.00 38.47 206 LEU A N 1
ATOM 1600 C CA . LEU A 1 206 ? -13.430 17.261 -19.761 1.00 38.47 206 LEU A CA 1
ATOM 1601 C C . LEU A 1 206 ? -13.513 15.775 -19.363 1.00 38.47 206 LEU A C 1
ATOM 1603 O O . LEU A 1 206 ? -13.754 14.899 -20.193 1.00 38.47 206 LEU A O 1
ATOM 1607 N N . PHE A 1 207 ? -13.330 15.470 -18.082 1.00 41.38 207 PHE A N 1
ATOM 1608 C CA . PHE A 1 207 ? -13.782 14.202 -17.523 1.00 41.38 207 PHE A CA 1
ATOM 1609 C C . PHE A 1 207 ? -15.312 14.211 -17.402 1.00 41.38 207 PHE A C 1
ATOM 1611 O O . PHE A 1 207 ? -15.920 15.278 -17.257 1.00 41.38 207 PHE A O 1
ATOM 1618 N N . PRO A 1 208 ? -15.970 13.039 -17.505 1.00 35.03 208 PRO A N 1
ATOM 1619 C CA . PRO A 1 208 ? -17.421 12.955 -17.419 1.00 35.03 208 PRO A CA 1
ATOM 1620 C C . PRO A 1 208 ? -17.897 13.657 -16.148 1.00 35.03 208 PRO A C 1
ATOM 1622 O O . PRO A 1 208 ? -17.348 13.416 -15.072 1.00 35.03 208 PRO A O 1
ATOM 1625 N N . LYS A 1 209 ? -18.903 14.535 -16.301 1.00 39.25 209 LYS A N 1
ATOM 1626 C CA . LYS A 1 209 ? -19.552 15.270 -15.206 1.00 39.25 209 LYS A CA 1
ATOM 1627 C C . LYS A 1 209 ? -19.632 14.384 -13.969 1.00 39.25 209 LYS A C 1
ATOM 1629 O O . LYS A 1 209 ? -20.125 13.256 -14.075 1.00 39.25 209 LYS A O 1
ATOM 1634 N N . LYS A 1 210 ? -19.165 14.917 -12.830 1.00 39.53 210 LYS A N 1
ATOM 1635 C CA . LYS A 1 210 ? -19.298 14.330 -11.489 1.00 39.53 210 LYS A CA 1
ATOM 1636 C C . LYS A 1 210 ? -20.659 13.638 -11.444 1.00 39.53 210 LYS A C 1
ATOM 1638 O O . LYS A 1 210 ? -21.684 14.307 -11.597 1.00 39.53 210 LYS A O 1
ATOM 1643 N N . LYS A 1 211 ? -20.690 12.304 -11.329 1.00 38.66 211 LYS A N 1
ATOM 1644 C CA . LYS A 1 211 ? -21.944 11.643 -10.962 1.00 38.66 211 LYS A CA 1
ATOM 1645 C C . LYS A 1 211 ? -22.335 12.319 -9.657 1.00 38.66 211 LYS A C 1
ATOM 1647 O O . LYS A 1 211 ? -21.576 12.231 -8.692 1.00 38.66 211 LYS A O 1
ATOM 1652 N N . THR A 1 212 ? -23.444 13.056 -9.655 1.00 48.62 212 THR A N 1
ATOM 1653 C CA . THR A 1 212 ? -24.104 13.461 -8.417 1.00 48.62 212 THR A CA 1
ATOM 1654 C C . THR A 1 212 ? -24.101 12.233 -7.526 1.00 48.62 212 THR A C 1
ATOM 1656 O O . THR A 1 212 ? -24.446 11.147 -8.005 1.00 48.62 212 THR A O 1
ATOM 1659 N N . SER A 1 213 ? -23.576 12.378 -6.304 1.00 54.47 213 SER A N 1
ATOM 1660 C CA . SER A 1 213 ? -23.453 11.258 -5.377 1.00 54.47 213 SER A CA 1
ATOM 1661 C C . SER A 1 213 ? -24.780 10.515 -5.382 1.00 54.47 213 SER A C 1
ATOM 1663 O O . SER A 1 213 ? -25.819 11.087 -5.067 1.00 54.47 213 SER A O 1
ATOM 1665 N N . THR A 1 214 ? -24.771 9.258 -5.819 1.00 65.50 214 THR A N 1
ATOM 1666 C CA . THR A 1 214 ? -25.982 8.433 -5.823 1.00 65.50 214 THR A CA 1
ATOM 1667 C C . THR A 1 214 ? -26.331 7.975 -4.407 1.00 65.50 214 THR A C 1
ATOM 1669 O O . THR A 1 214 ? -27.215 7.139 -4.238 1.00 65.50 214 THR A O 1
ATOM 1672 N N . LEU A 1 215 ? -25.591 8.450 -3.398 1.00 73.25 215 LEU A N 1
ATOM 1673 C CA . LEU A 1 215 ? -25.848 8.143 -2.006 1.00 73.25 215 LEU A CA 1
ATOM 1674 C C . LEU A 1 215 ? -27.075 8.916 -1.525 1.00 73.25 215 LEU A C 1
ATOM 1676 O O . LEU A 1 215 ? -27.190 10.111 -1.799 1.00 73.25 215 LEU A O 1
ATOM 1680 N N . PRO A 1 216 ? -27.961 8.258 -0.767 1.00 84.06 216 PRO A N 1
ATOM 1681 C CA . PRO A 1 216 ? -29.027 8.951 -0.067 1.00 84.06 216 PRO A CA 1
ATOM 1682 C C . PRO A 1 216 ? -28.477 10.030 0.887 1.00 84.06 216 PRO A C 1
ATOM 1684 O O . PRO A 1 216 ? -27.330 9.920 1.351 1.00 84.06 216 PRO A O 1
ATOM 1687 N N . PRO A 1 217 ? -29.296 11.040 1.235 1.00 89.75 217 PRO A N 1
ATOM 1688 C CA . PRO A 1 217 ? -28.988 12.009 2.282 1.00 89.75 217 PRO A CA 1
ATOM 1689 C C . PRO A 1 217 ? -28.467 11.351 3.565 1.00 89.75 217 PRO A C 1
ATOM 1691 O O . PRO A 1 217 ? -28.829 10.223 3.903 1.00 89.75 217 PRO A O 1
ATOM 1694 N N . GLU A 1 218 ? -27.615 12.062 4.303 1.00 87.62 218 GLU A N 1
ATOM 1695 C CA . GLU A 1 218 ? -26.993 11.545 5.527 1.00 87.62 218 GLU A CA 1
ATOM 1696 C C . GLU A 1 218 ? -28.009 11.012 6.545 1.00 87.62 218 GLU A C 1
ATOM 1698 O O . GLU A 1 218 ? -27.849 9.900 7.050 1.00 87.62 218 GLU A O 1
ATOM 1703 N N . GLU A 1 219 ? -29.091 11.754 6.776 1.00 92.56 219 GLU A N 1
ATOM 1704 C CA . GLU A 1 219 ? -30.161 11.353 7.693 1.00 92.56 219 GLU A CA 1
ATOM 1705 C C . GLU A 1 219 ? -30.868 10.065 7.248 1.00 92.56 219 GLU A C 1
ATOM 1707 O O . GLU A 1 219 ? -31.188 9.211 8.077 1.00 92.56 219 GLU A O 1
ATOM 1712 N N . GLU A 1 220 ? -31.051 9.864 5.938 1.00 93.81 220 GLU A N 1
ATOM 1713 C CA . GLU A 1 220 ? -31.620 8.620 5.408 1.00 93.81 220 GLU A CA 1
ATOM 1714 C C . GLU A 1 220 ? -30.671 7.439 5.630 1.00 93.81 220 GLU A C 1
ATOM 1716 O O . GLU A 1 220 ? -31.101 6.362 6.052 1.00 93.81 220 GLU A O 1
ATOM 1721 N N . ARG A 1 221 ? -29.365 7.642 5.418 1.00 93.88 221 ARG A N 1
ATOM 1722 C CA . ARG A 1 221 ? -28.342 6.619 5.681 1.00 93.88 221 ARG A CA 1
ATOM 1723 C C . ARG A 1 221 ? -28.273 6.274 7.166 1.00 93.88 221 ARG A C 1
ATOM 1725 O O . ARG A 1 221 ? -28.272 5.098 7.522 1.00 93.88 221 ARG A O 1
ATOM 1732 N N . LYS A 1 222 ? -28.290 7.278 8.043 1.00 96.25 222 LYS A N 1
ATOM 1733 C CA . LYS A 1 222 ? -28.320 7.105 9.500 1.00 96.25 222 LYS A CA 1
ATOM 1734 C C . LYS A 1 222 ? -29.551 6.323 9.954 1.00 96.25 222 LYS A C 1
ATOM 1736 O O . LYS A 1 222 ? -29.421 5.374 10.728 1.00 96.25 222 LYS A O 1
ATOM 1741 N N . ALA A 1 223 ? -30.730 6.665 9.437 1.00 97.31 223 ALA A N 1
ATOM 1742 C CA . ALA A 1 223 ? -31.960 5.932 9.716 1.00 97.31 223 ALA A CA 1
ATOM 1743 C C . ALA A 1 223 ? -31.881 4.473 9.235 1.00 97.31 223 ALA A C 1
ATOM 1745 O O . ALA A 1 223 ? -32.289 3.567 9.964 1.00 97.31 223 ALA A O 1
ATOM 1746 N N . ALA A 1 224 ? -31.310 4.225 8.051 1.00 97.31 224 ALA A N 1
ATOM 1747 C CA . ALA A 1 224 ? -31.115 2.877 7.522 1.00 97.31 224 ALA A CA 1
ATOM 1748 C C . ALA A 1 224 ? -30.164 2.035 8.392 1.00 97.31 224 ALA A C 1
ATOM 1750 O O . ALA A 1 224 ? -30.489 0.887 8.698 1.00 97.31 224 ALA A O 1
ATOM 1751 N N . ILE A 1 225 ? -29.050 2.615 8.856 1.00 98.06 225 ILE A N 1
ATOM 1752 C CA . ILE A 1 225 ? -28.104 1.962 9.776 1.00 98.06 225 ILE A CA 1
ATOM 1753 C C . ILE A 1 225 ? -28.816 1.588 11.083 1.00 98.06 225 ILE A C 1
ATOM 1755 O O . ILE A 1 225 ? -28.798 0.434 11.508 1.00 98.06 225 ILE A O 1
ATOM 1759 N N . LEU A 1 226 ? -29.502 2.539 11.720 1.00 98.25 226 LEU A N 1
ATOM 1760 C CA . LEU A 1 226 ? -30.197 2.280 12.985 1.00 98.25 226 LEU A CA 1
ATOM 1761 C C . LEU A 1 226 ? -31.298 1.221 12.832 1.00 98.25 226 LEU A C 1
ATOM 1763 O O . LEU A 1 226 ? -31.408 0.325 13.672 1.00 98.25 226 LEU A O 1
ATOM 1767 N N . LYS A 1 227 ? -32.059 1.274 11.732 1.00 98.06 227 LYS A N 1
ATOM 1768 C CA . LYS A 1 227 ? -33.084 0.278 11.407 1.00 98.06 227 LYS A CA 1
ATOM 1769 C C . LYS A 1 227 ? -32.478 -1.113 11.227 1.00 98.06 227 LYS A C 1
ATOM 1771 O O . LYS A 1 227 ? -32.958 -2.058 11.838 1.00 98.06 227 LYS A O 1
ATOM 1776 N N . GLN A 1 228 ? -31.414 -1.251 10.439 1.00 98.25 228 GLN A N 1
ATOM 1777 C CA . GLN A 1 228 ? -30.761 -2.543 10.224 1.00 98.25 228 GLN A CA 1
ATOM 1778 C C . GLN A 1 228 ? -30.159 -3.109 11.516 1.00 98.25 228 GLN A C 1
ATOM 1780 O O . GLN A 1 228 ? -30.246 -4.311 11.759 1.00 98.25 228 GLN A O 1
ATOM 1785 N N . ASN A 1 229 ? -29.578 -2.255 12.365 1.00 98.25 229 ASN A N 1
ATOM 1786 C CA . ASN A 1 229 ? -29.054 -2.655 13.672 1.00 98.25 229 ASN A CA 1
ATOM 1787 C C . ASN A 1 229 ? -30.165 -3.249 14.549 1.00 98.25 229 ASN A C 1
ATOM 1789 O O . ASN A 1 229 ? -29.989 -4.325 15.121 1.00 98.25 229 ASN A O 1
ATOM 1793 N N . GLN A 1 230 ? -31.325 -2.589 14.583 1.00 97.88 230 GLN A N 1
ATOM 1794 C CA . GLN A 1 230 ? -32.507 -3.071 15.294 1.00 97.88 230 GLN A CA 1
ATOM 1795 C C . GLN A 1 230 ? -33.085 -4.356 14.679 1.00 97.88 230 GLN A C 1
ATOM 1797 O O . GLN A 1 230 ? -33.397 -5.286 15.419 1.00 97.88 230 GLN A O 1
ATOM 1802 N N . ASP A 1 231 ? -33.197 -4.436 13.349 1.00 97.75 231 ASP A N 1
ATOM 1803 C CA . ASP A 1 231 ? -33.723 -5.606 12.625 1.00 97.75 231 ASP A CA 1
ATOM 1804 C C . ASP A 1 231 ? -32.864 -6.864 12.869 1.00 97.75 231 ASP A C 1
ATOM 1806 O O . ASP A 1 231 ? -33.380 -7.981 12.889 1.00 97.75 231 ASP A O 1
ATOM 1810 N N . LEU A 1 232 ? -31.556 -6.692 13.102 1.00 97.00 232 LEU A N 1
ATOM 1811 C CA . LEU A 1 232 ? -30.634 -7.766 13.490 1.00 97.00 232 LEU A CA 1
ATOM 1812 C C . LEU A 1 232 ? -30.696 -8.121 14.989 1.00 97.00 232 LEU A C 1
ATOM 1814 O O . LEU A 1 232 ? -29.979 -9.018 15.426 1.00 97.00 232 LEU A O 1
ATOM 1818 N N . GLY A 1 233 ? -31.524 -7.433 15.780 1.00 96.69 233 GLY A N 1
ATOM 1819 C CA . GLY A 1 233 ? -31.669 -7.655 17.221 1.00 96.69 233 GLY A CA 1
ATOM 1820 C C . GLY A 1 233 ? -30.577 -7.011 18.080 1.00 96.69 233 GLY A C 1
ATOM 1821 O O . GLY A 1 233 ? -30.453 -7.354 19.255 1.00 96.69 233 GLY A O 1
ATOM 1822 N N . TYR A 1 234 ? -29.789 -6.084 17.528 1.00 96.38 234 TYR A N 1
ATOM 1823 C CA . TYR A 1 234 ? -28.731 -5.388 18.259 1.00 96.38 234 TYR A CA 1
ATOM 1824 C C . TYR A 1 234 ? -29.219 -4.037 18.794 1.00 96.38 234 TYR A C 1
ATOM 1826 O O . TYR A 1 234 ? -30.014 -3.331 18.173 1.00 96.38 234 TYR A O 1
ATOM 1834 N N . GLY A 1 235 ? -28.725 -3.670 19.977 1.00 96.56 235 GLY A N 1
ATOM 1835 C CA . GLY A 1 235 ? -29.004 -2.385 20.615 1.00 96.56 235 GLY A CA 1
ATOM 1836 C C . GLY A 1 235 ? -27.979 -1.303 20.276 1.00 96.56 235 GLY A C 1
ATOM 1837 O O . GLY A 1 235 ? -27.116 -1.469 19.409 1.00 96.56 235 GLY A O 1
ATOM 1838 N N . LEU A 1 236 ? -28.074 -0.195 21.008 1.00 97.75 236 LEU A N 1
ATOM 1839 C CA . LEU A 1 236 ? -27.050 0.843 21.063 1.00 97.75 236 LEU A CA 1
ATOM 1840 C C . LEU A 1 236 ? -26.206 0.638 22.327 1.00 97.75 236 LEU A C 1
ATOM 1842 O O . LEU A 1 236 ? -26.741 0.277 23.376 1.00 97.75 236 LEU A O 1
ATOM 1846 N N . ARG A 1 237 ? -24.898 0.877 22.238 1.00 97.00 237 ARG A N 1
ATOM 1847 C CA . ARG A 1 237 ? -23.990 0.916 23.389 1.00 97.00 237 ARG A CA 1
ATOM 1848 C C . ARG A 1 237 ? -23.644 2.368 23.691 1.00 97.00 237 ARG A C 1
ATOM 1850 O O . ARG A 1 237 ? -23.179 3.088 22.810 1.00 97.00 237 ARG A O 1
ATOM 1857 N N . ALA A 1 238 ? -23.851 2.782 24.938 1.00 97.56 238 ALA A N 1
ATOM 1858 C CA . ALA A 1 238 ? -23.353 4.060 25.424 1.00 97.56 238 ALA A CA 1
ATOM 1859 C C . ALA A 1 238 ? -21.835 3.956 25.613 1.00 97.56 238 ALA A C 1
ATOM 1861 O O . ALA A 1 238 ? -21.368 3.146 26.414 1.00 97.56 238 ALA A O 1
ATOM 1862 N N . ILE A 1 239 ? -21.072 4.749 24.866 1.00 96.25 239 ILE A N 1
ATOM 1863 C CA . ILE A 1 239 ? -19.610 4.761 24.923 1.00 96.25 239 ILE A CA 1
ATOM 1864 C C . ILE A 1 239 ? -19.144 6.179 25.220 1.00 96.25 239 ILE A C 1
ATOM 1866 O O . ILE A 1 239 ? -19.532 7.118 24.529 1.00 96.25 239 ILE A O 1
ATOM 1870 N N . ASP A 1 240 ? -18.306 6.317 26.243 1.00 94.88 240 ASP A N 1
ATOM 1871 C CA . ASP A 1 240 ? -17.619 7.565 26.561 1.00 94.88 240 ASP A CA 1
ATOM 1872 C C . ASP A 1 240 ? -16.352 7.716 25.706 1.00 94.88 240 ASP A C 1
ATOM 1874 O O . ASP A 1 240 ? -15.468 6.847 25.736 1.00 94.88 240 ASP A O 1
ATOM 1878 N N . PHE A 1 241 ? -16.289 8.809 24.942 1.00 92.69 241 PHE A N 1
ATOM 1879 C CA . PHE A 1 241 ? -15.164 9.197 24.091 1.00 92.69 241 PHE A CA 1
ATOM 1880 C C . PHE A 1 241 ? -14.291 10.306 24.714 1.00 92.69 241 PHE A C 1
ATOM 1882 O O . PHE A 1 241 ? -13.487 10.919 24.014 1.00 92.69 241 PHE A O 1
ATOM 1889 N N . GLY A 1 242 ? -14.424 10.554 26.020 1.00 90.62 242 GLY A N 1
ATOM 1890 C CA . GLY A 1 242 ? -13.658 11.560 26.756 1.00 90.62 242 GLY A CA 1
ATOM 1891 C C . GLY A 1 242 ? -14.301 12.945 26.710 1.00 90.62 242 GLY A C 1
ATOM 1892 O O . GLY A 1 242 ? -15.325 13.143 26.068 1.00 90.62 242 GLY A O 1
ATOM 1893 N N . GLU A 1 243 ? -13.701 13.931 27.380 1.00 87.69 243 GLU A N 1
ATOM 1894 C CA . GLU A 1 243 ? -14.345 15.230 27.653 1.00 87.69 243 GLU A CA 1
ATOM 1895 C C . GLU A 1 243 ? -14.797 15.995 26.399 1.00 87.69 243 GLU A C 1
ATOM 1897 O O . GLU A 1 243 ? -15.880 16.579 26.392 1.00 87.69 243 GLU A O 1
ATOM 1902 N N . LYS A 1 244 ? -13.997 15.975 25.322 1.00 87.69 244 LYS A N 1
ATOM 1903 C CA . LYS A 1 244 ? -14.279 16.733 24.090 1.00 87.69 244 LYS A CA 1
ATOM 1904 C C . LYS A 1 244 ? -15.512 16.212 23.349 1.00 87.69 244 LYS A C 1
ATOM 1906 O O . LYS A 1 244 ? -16.294 16.996 22.820 1.00 87.69 244 LYS A O 1
ATOM 1911 N N . ILE A 1 245 ? -15.656 14.892 23.265 1.00 92.44 245 ILE A N 1
ATOM 1912 C CA . ILE A 1 245 ? -16.741 14.257 22.512 1.00 92.44 245 ILE A CA 1
ATOM 1913 C C . ILE A 1 245 ? -17.894 13.936 23.464 1.00 92.44 245 ILE A C 1
ATOM 1915 O O . ILE A 1 245 ? -19.041 14.264 23.177 1.00 92.44 245 ILE A O 1
ATOM 1919 N N . GLY A 1 246 ? -17.603 13.352 24.620 1.00 93.56 246 GLY A N 1
ATOM 1920 C CA . GLY A 1 246 ? -18.562 12.878 25.607 1.00 93.56 246 GLY A CA 1
ATOM 1921 C C . GLY A 1 246 ? -19.144 11.512 25.249 1.00 93.56 246 GLY A C 1
ATOM 1922 O O . GLY A 1 246 ? -18.629 10.778 24.403 1.00 93.56 246 GLY A O 1
ATOM 1923 N N . VAL A 1 247 ? -20.260 11.172 25.891 1.00 96.50 247 VAL A N 1
ATOM 1924 C CA . VAL A 1 247 ? -20.942 9.894 25.668 1.00 96.50 247 VAL A CA 1
ATOM 1925 C C . VAL A 1 247 ? -21.720 9.919 24.350 1.00 96.50 247 VAL A C 1
ATOM 1927 O O . VAL A 1 247 ? -22.433 10.881 24.046 1.00 96.50 247 VAL A O 1
ATOM 1930 N N . ARG A 1 248 ? -21.607 8.849 23.560 1.00 96.69 248 ARG A N 1
ATOM 1931 C CA . ARG A 1 248 ? -22.391 8.620 22.337 1.00 96.69 248 ARG A CA 1
ATOM 1932 C C . ARG A 1 248 ? -23.099 7.277 22.377 1.00 96.69 248 ARG A C 1
ATOM 1934 O O . ARG A 1 248 ? -22.637 6.337 23.016 1.00 96.69 248 ARG A O 1
ATOM 1941 N N . GLN A 1 249 ? -24.225 7.206 21.675 1.00 97.81 249 GLN A N 1
ATOM 1942 C CA . GLN A 1 249 ? -24.957 5.965 21.446 1.00 97.81 249 GLN A CA 1
ATOM 1943 C C . GLN A 1 249 ? -24.470 5.346 20.137 1.00 97.81 249 GLN A C 1
ATOM 1945 O O . GLN A 1 249 ? -24.684 5.915 19.070 1.00 97.81 249 GLN A O 1
ATOM 1950 N N . VAL A 1 250 ? -23.796 4.201 20.226 1.00 97.94 250 VAL A N 1
ATOM 1951 C CA . VAL A 1 250 ? -23.148 3.551 19.082 1.00 97.94 250 VAL A CA 1
ATOM 1952 C C . VAL A 1 250 ? -23.910 2.278 18.697 1.00 97.94 250 VAL A C 1
ATOM 1954 O O . VAL A 1 250 ? -24.132 1.438 19.572 1.00 97.94 250 VAL A O 1
ATOM 1957 N N . PRO A 1 251 ? -24.322 2.092 17.427 1.00 98.12 251 PRO A N 1
ATOM 1958 C CA . PRO A 1 251 ? -24.974 0.856 16.995 1.00 98.12 251 PRO A CA 1
ATOM 1959 C C . PRO A 1 251 ? -24.006 -0.327 17.036 1.00 98.12 251 PRO A C 1
ATOM 1961 O O . PRO A 1 251 ? -22.930 -0.294 16.441 1.00 98.12 251 PRO A O 1
ATOM 1964 N N . LEU A 1 252 ? -24.399 -1.386 17.745 1.00 97.19 252 LEU A N 1
ATOM 1965 C CA . LEU A 1 252 ? -23.518 -2.516 18.031 1.00 97.19 252 LEU A CA 1
ATOM 1966 C C . LEU A 1 252 ? -23.205 -3.390 16.818 1.00 97.19 252 LEU A C 1
ATOM 1968 O O . LEU A 1 252 ? -22.087 -3.881 16.715 1.00 97.19 252 LEU A O 1
ATOM 1972 N N . ALA A 1 253 ? -24.153 -3.605 15.908 1.00 97.38 253 ALA A N 1
ATOM 1973 C CA . ALA A 1 253 ? -23.948 -4.508 14.781 1.00 97.38 253 ALA A CA 1
ATOM 1974 C C . ALA A 1 253 ? -22.806 -4.062 13.841 1.00 97.38 253 ALA A C 1
ATOM 1976 O O . ALA A 1 253 ? -21.864 -4.840 13.672 1.00 97.38 253 ALA A O 1
ATOM 1977 N N . PRO A 1 254 ? -22.806 -2.838 13.270 1.00 97.06 254 PRO A N 1
ATOM 1978 C CA . PRO A 1 254 ? -21.685 -2.380 12.447 1.00 97.06 254 PRO A CA 1
ATOM 1979 C C . PRO A 1 254 ? -20.388 -2.257 13.255 1.00 97.06 254 PRO A C 1
ATOM 1981 O O . PRO A 1 254 ? -19.321 -2.550 12.727 1.00 97.06 254 PRO A O 1
ATOM 1984 N N . LEU A 1 255 ? -20.471 -1.901 14.544 1.00 96.50 255 LEU A N 1
ATOM 1985 C CA . LEU A 1 255 ? -19.304 -1.805 15.420 1.00 96.50 255 LEU A CA 1
ATOM 1986 C C . LEU A 1 255 ? -18.617 -3.168 15.629 1.00 96.50 255 LEU A C 1
ATOM 1988 O O . LEU A 1 255 ? -17.395 -3.252 15.550 1.00 96.50 255 LEU A O 1
ATOM 1992 N N . ILE A 1 256 ? -19.385 -4.240 15.857 1.00 95.12 256 ILE A N 1
ATOM 1993 C CA . ILE A 1 256 ? -18.854 -5.606 16.003 1.00 95.12 256 ILE A CA 1
ATOM 1994 C C . ILE A 1 256 ? -18.225 -6.085 14.694 1.00 95.12 256 ILE A C 1
ATOM 1996 O O . ILE A 1 256 ? -17.156 -6.693 14.718 1.00 95.12 256 ILE A O 1
ATOM 2000 N N . VAL A 1 257 ? -18.869 -5.827 13.551 1.00 93.94 257 VAL A N 1
ATOM 2001 C CA . VAL A 1 257 ? -18.315 -6.234 12.251 1.00 93.94 257 VAL A CA 1
ATOM 2002 C C . VAL A 1 257 ? -17.029 -5.481 11.944 1.00 93.94 257 VAL A C 1
ATOM 2004 O O . VAL A 1 257 ? -16.072 -6.111 11.507 1.00 93.94 257 VAL A O 1
ATOM 2007 N N . TRP A 1 258 ? -16.966 -4.188 12.246 1.00 92.62 258 TRP A N 1
ATOM 2008 C CA . TRP A 1 258 ? -15.735 -3.417 12.126 1.00 92.62 258 TRP A CA 1
ATOM 2009 C C . TRP A 1 258 ? -14.618 -3.971 13.023 1.00 92.62 258 TRP A C 1
ATOM 2011 O O . TRP A 1 258 ? -13.504 -4.205 12.563 1.00 92.62 258 TRP A O 1
ATOM 2021 N N . ALA A 1 259 ? -14.923 -4.223 14.299 1.00 91.12 259 ALA A N 1
ATOM 2022 C CA . ALA A 1 259 ? -13.930 -4.652 15.279 1.00 91.12 259 ALA A CA 1
ATOM 2023 C C . ALA A 1 259 ? -13.439 -6.094 15.064 1.00 91.12 259 ALA A C 1
ATOM 2025 O O . ALA A 1 259 ? -12.280 -6.393 15.336 1.00 91.12 259 ALA A O 1
ATOM 2026 N N . ALA A 1 260 ? -14.308 -7.009 14.620 1.00 89.50 260 ALA A N 1
ATOM 2027 C CA . ALA A 1 260 ? -14.045 -8.452 14.639 1.00 89.50 260 ALA A CA 1
ATOM 2028 C C . ALA A 1 260 ? -14.395 -9.187 13.332 1.00 89.50 260 ALA A C 1
ATOM 2030 O O . ALA A 1 260 ? -14.286 -10.411 13.275 1.00 89.50 260 ALA A O 1
ATOM 2031 N N . GLY A 1 261 ? -14.814 -8.493 12.270 1.00 87.81 261 GLY A N 1
ATOM 2032 C CA . GLY A 1 261 ? -15.320 -9.111 11.039 1.00 87.81 261 GLY A CA 1
ATOM 2033 C C . GLY A 1 261 ? -14.334 -10.057 10.348 1.00 87.81 261 GLY A C 1
ATOM 2034 O O . GLY A 1 261 ? -14.741 -11.101 9.834 1.00 87.81 261 GLY A O 1
ATOM 2035 N N . HIS A 1 262 ? -13.033 -9.760 10.402 1.00 82.31 262 HIS A N 1
ATOM 2036 C CA . HIS A 1 262 ? -11.960 -10.619 9.877 1.00 82.31 262 HIS A CA 1
ATOM 2037 C C . HIS A 1 262 ? -11.813 -11.948 10.629 1.00 82.31 262 HIS A C 1
ATOM 2039 O O . HIS A 1 262 ? -11.195 -12.882 10.115 1.00 82.31 262 HIS A O 1
ATOM 2045 N N . LEU A 1 263 ? -12.394 -12.063 11.825 1.00 85.56 263 LEU A N 1
ATOM 2046 C CA . LEU A 1 263 ? -12.384 -13.280 12.635 1.00 85.56 263 LEU A CA 1
ATOM 2047 C C . LEU A 1 263 ? -13.534 -14.234 12.296 1.00 85.56 263 LEU A C 1
ATOM 2049 O O . LEU A 1 263 ? -13.561 -15.345 12.814 1.00 85.56 263 LEU A O 1
ATOM 2053 N N . ARG A 1 264 ? -14.455 -13.860 11.397 1.00 85.50 264 ARG A N 1
ATOM 2054 C CA . ARG A 1 264 ? -15.629 -14.675 11.030 1.00 85.50 264 ARG A CA 1
ATOM 2055 C C . ARG A 1 264 ? -15.288 -16.096 10.571 1.00 85.50 264 ARG A C 1
ATOM 2057 O O . ARG A 1 264 ? -16.111 -16.986 10.720 1.00 85.50 264 ARG A O 1
ATOM 2064 N N . LYS A 1 265 ? -14.079 -16.326 10.052 1.00 80.81 265 LYS A N 1
ATOM 2065 C CA . LYS A 1 265 ? -13.613 -17.663 9.654 1.00 80.81 265 LYS A CA 1
ATOM 2066 C C . LYS A 1 265 ? -13.381 -18.634 10.823 1.00 80.81 265 LYS A C 1
ATOM 2068 O O . LYS A 1 265 ? -13.147 -19.812 10.574 1.00 80.81 265 LYS A O 1
ATOM 2073 N N . TYR A 1 266 ? -13.415 -18.161 12.068 1.00 78.75 266 TYR A N 1
ATOM 2074 C CA . TYR A 1 266 ? -13.250 -18.989 13.261 1.00 78.75 266 TYR A CA 1
ATOM 2075 C C . TYR A 1 266 ? -14.611 -19.328 13.870 1.00 78.75 266 TYR A C 1
ATOM 2077 O O . TYR A 1 266 ? -15.379 -18.442 14.250 1.00 78.75 266 TYR A O 1
ATOM 2085 N N . GLN A 1 267 ? -14.884 -20.626 14.022 1.00 72.62 267 GLN A N 1
ATOM 2086 C CA . GLN A 1 267 ? -16.204 -21.157 14.382 1.00 72.62 267 GLN A CA 1
ATOM 2087 C C . GLN A 1 267 ? -16.784 -20.554 15.674 1.00 72.62 267 GLN A C 1
ATOM 2089 O O . GLN A 1 267 ? -17.988 -20.337 15.774 1.00 72.62 267 GLN A O 1
ATOM 2094 N N . LYS A 1 268 ? -15.933 -20.248 16.662 1.00 72.19 268 LYS A N 1
ATOM 2095 C CA . LYS A 1 268 ? -16.354 -19.699 17.963 1.00 72.19 268 LYS A CA 1
ATOM 2096 C C . LYS A 1 268 ? -16.952 -18.290 17.872 1.00 72.19 268 LYS A C 1
ATOM 2098 O O . LYS A 1 268 ? -17.785 -17.936 18.699 1.00 72.19 268 LYS A O 1
ATOM 2103 N N . VAL A 1 269 ? -16.524 -17.491 16.896 1.00 74.62 269 VAL A N 1
ATOM 2104 C CA . VAL A 1 269 ? -16.962 -16.094 16.728 1.00 74.62 269 VAL A CA 1
ATOM 2105 C C . VAL A 1 269 ? -17.865 -15.886 15.522 1.00 74.62 269 VAL A C 1
ATOM 2107 O O . VAL A 1 269 ? -18.563 -14.876 15.473 1.00 74.62 269 VAL A O 1
ATOM 2110 N N . GLU A 1 270 ? -17.920 -16.837 14.588 1.00 78.44 270 GLU A N 1
ATOM 2111 C CA . GLU A 1 270 ? -18.768 -16.758 13.395 1.00 78.44 270 GLU A CA 1
ATOM 2112 C C . GLU A 1 270 ? -20.228 -16.423 13.733 1.00 78.44 270 GLU A C 1
ATOM 2114 O O . GLU A 1 270 ? -20.807 -15.514 13.141 1.00 78.44 270 GLU A O 1
ATOM 2119 N N . THR A 1 271 ? -20.808 -17.101 14.729 1.00 80.81 271 THR A N 1
ATOM 2120 C CA . THR A 1 271 ? -22.204 -16.889 15.144 1.00 80.81 271 THR A CA 1
ATOM 2121 C C . THR A 1 271 ? -22.431 -15.583 15.903 1.00 80.81 271 THR A C 1
ATOM 2123 O O . THR A 1 271 ? -23.570 -15.137 16.016 1.00 80.81 271 THR A O 1
ATOM 2126 N N . SER A 1 272 ? -21.369 -14.978 16.438 1.00 84.00 272 SER A N 1
ATOM 2127 C CA . SER A 1 272 ? -21.435 -13.757 17.250 1.00 84.00 272 SER A CA 1
ATOM 2128 C C . SER A 1 272 ? -21.274 -12.484 16.412 1.00 84.00 272 SER A C 1
ATOM 2130 O O . SER A 1 272 ? -21.648 -11.399 16.860 1.00 84.00 272 SER A O 1
ATOM 2132 N N . ILE A 1 273 ? -20.738 -12.606 15.192 1.00 90.94 273 ILE A N 1
ATOM 2133 C CA . ILE A 1 273 ? -20.533 -11.489 14.267 1.00 90.94 273 ILE A CA 1
ATOM 2134 C C . ILE A 1 273 ? -21.787 -11.327 13.386 1.00 90.94 273 ILE A C 1
ATOM 2136 O O . ILE A 1 273 ? -22.094 -12.206 12.574 1.00 90.94 273 ILE A O 1
ATOM 2140 N N . PRO A 1 274 ? -22.508 -10.194 13.471 1.00 93.69 274 PRO A N 1
ATOM 2141 C CA . PRO A 1 274 ? -23.748 -10.010 12.731 1.00 93.69 274 PRO A CA 1
ATOM 2142 C C . PRO A 1 274 ? -23.521 -10.004 11.224 1.00 93.69 274 PRO A C 1
ATOM 2144 O O . PRO A 1 274 ? -22.495 -9.537 10.734 1.00 93.69 274 PRO A O 1
ATOM 2147 N N . ASN A 1 275 ? -24.510 -10.461 10.456 1.00 93.56 275 ASN A N 1
ATOM 2148 C CA . ASN A 1 275 ? -24.528 -10.349 8.993 1.00 93.56 275 ASN A CA 1
ATOM 2149 C C . ASN A 1 275 ? -24.838 -8.906 8.552 1.00 93.56 275 ASN A C 1
ATOM 2151 O O . ASN A 1 275 ? -25.855 -8.641 7.909 1.00 93.56 275 ASN A O 1
ATOM 2155 N N . TRP A 1 276 ? -23.970 -7.966 8.933 1.00 95.56 276 TRP A N 1
ATOM 2156 C CA . TRP A 1 276 ? -24.075 -6.566 8.549 1.00 95.56 276 TRP A CA 1
ATOM 2157 C C . TRP A 1 276 ? -23.837 -6.399 7.050 1.00 95.56 276 TRP A C 1
ATOM 2159 O O . TRP A 1 276 ? -22.916 -6.978 6.476 1.00 95.56 276 TRP A O 1
ATOM 2169 N N . ARG A 1 277 ? -24.670 -5.578 6.422 1.00 94.12 277 ARG A N 1
ATOM 2170 C CA . ARG A 1 277 ? -24.507 -5.133 5.038 1.00 94.12 277 ARG A CA 1
ATOM 2171 C C . ARG A 1 277 ? -24.267 -3.633 5.098 1.00 94.12 277 ARG A C 1
ATOM 2173 O O . ARG A 1 277 ? -25.185 -2.962 5.559 1.00 94.12 277 ARG A O 1
ATOM 2180 N N . PRO A 1 278 ? -23.091 -3.136 4.685 1.00 92.50 278 PRO A N 1
ATOM 2181 C CA . PRO A 1 278 ? -22.807 -1.713 4.748 1.00 92.50 278 PRO A CA 1
ATOM 2182 C C . PRO A 1 278 ? -23.873 -0.880 4.035 1.00 92.50 278 PRO A C 1
ATOM 2184 O O . PRO A 1 278 ? -24.249 -1.193 2.903 1.00 92.50 278 PRO A O 1
ATOM 2187 N N . VAL A 1 279 ? -24.357 0.169 4.699 1.00 91.56 279 VAL A N 1
ATOM 2188 C CA . VAL A 1 279 ? -25.257 1.163 4.095 1.00 91.56 279 VAL A CA 1
ATOM 2189 C C . VAL A 1 279 ? -24.448 2.120 3.226 1.00 91.56 279 VAL A C 1
ATOM 2191 O O . VAL A 1 279 ? -24.883 2.508 2.141 1.00 91.56 279 VAL A O 1
ATOM 2194 N N . ASN A 1 280 ? -23.243 2.467 3.677 1.00 84.12 280 ASN A N 1
ATOM 2195 C CA . ASN A 1 280 ? -22.273 3.203 2.883 1.00 84.12 280 ASN A CA 1
ATOM 2196 C C . ASN A 1 280 ? -21.439 2.233 2.028 1.00 84.12 280 ASN A C 1
ATOM 2198 O O . ASN A 1 280 ? -20.970 1.226 2.547 1.00 84.12 280 ASN A O 1
ATOM 2202 N N . PRO A 1 281 ? -21.224 2.496 0.726 1.00 74.25 281 PRO A N 1
ATOM 2203 C CA . PRO A 1 281 ? -20.460 1.596 -0.144 1.00 74.25 281 PRO A CA 1
ATOM 2204 C C . PRO A 1 281 ? -18.939 1.730 0.020 1.00 74.25 281 PRO A C 1
ATOM 2206 O O . PRO A 1 281 ? -18.189 0.896 -0.482 1.00 74.25 281 PRO A O 1
ATOM 2209 N N . SER A 1 282 ? -18.478 2.785 0.689 1.00 78.44 282 SER A N 1
ATOM 2210 C CA . SER A 1 282 ? -17.069 3.072 0.948 1.00 78.44 282 SER A CA 1
ATOM 2211 C C . SER A 1 282 ? -16.922 3.788 2.282 1.00 78.44 282 SER A C 1
ATOM 2213 O O . SER A 1 282 ? -17.880 4.388 2.776 1.00 78.44 282 SER A O 1
ATOM 2215 N N . GLY A 1 283 ? -15.714 3.773 2.835 1.00 75.62 283 GLY A N 1
ATOM 2216 C CA . GLY A 1 283 ? -15.400 4.603 3.980 1.00 75.62 283 GLY A CA 1
ATOM 2217 C C . GLY A 1 283 ? -15.445 6.102 3.657 1.00 75.62 283 GLY A C 1
ATOM 2218 O O . GLY A 1 283 ? -15.053 6.515 2.564 1.00 75.62 283 GLY A O 1
ATOM 2219 N N . LEU A 1 284 ? -15.967 6.901 4.589 1.00 73.19 284 LEU A N 1
ATOM 2220 C CA . LEU A 1 284 ? -16.148 8.352 4.458 1.00 73.19 284 LEU A CA 1
ATOM 2221 C C . LEU A 1 284 ? -15.149 9.161 5.288 1.00 73.19 284 LEU A C 1
ATOM 2223 O O . LEU A 1 284 ? -14.925 10.324 4.969 1.00 73.19 284 LEU A O 1
ATOM 2227 N N . LYS A 1 285 ? -14.545 8.572 6.333 1.00 63.81 285 LYS A N 1
ATOM 2228 C CA . LYS A 1 285 ? -13.548 9.270 7.162 1.00 63.81 285 LYS A CA 1
ATOM 2229 C C . LYS A 1 285 ? -12.251 9.506 6.386 1.00 63.81 285 LYS A C 1
ATOM 2231 O O . LYS A 1 285 ? -11.709 10.604 6.386 1.00 63.81 285 LYS A O 1
ATOM 2236 N N . LEU A 1 286 ? -11.743 8.458 5.737 1.00 62.31 286 LEU A N 1
ATOM 2237 C CA . LEU A 1 286 ? -10.519 8.482 4.937 1.00 62.31 286 LEU A CA 1
ATOM 2238 C C . LEU A 1 286 ? -10.709 7.650 3.667 1.00 62.31 286 LEU A C 1
ATOM 2240 O O . LEU A 1 286 ? -11.519 6.723 3.619 1.00 62.31 286 LEU A O 1
ATOM 2244 N N . ASN A 1 287 ? -9.917 7.944 2.636 1.00 47.12 287 ASN A N 1
ATOM 2245 C CA . ASN A 1 287 ? -9.821 7.066 1.472 1.00 47.12 287 ASN A CA 1
ATOM 2246 C C . ASN A 1 287 ? -9.432 5.650 1.931 1.00 47.12 287 ASN A C 1
ATOM 2248 O O . ASN A 1 287 ? -8.495 5.504 2.711 1.00 47.12 287 ASN A O 1
ATOM 2252 N N . MET A 1 288 ? -10.124 4.622 1.422 1.00 56.34 288 MET A N 1
ATOM 2253 C CA . MET A 1 288 ? -9.959 3.209 1.824 1.00 56.34 288 MET A CA 1
ATOM 2254 C C . MET A 1 288 ? -10.414 2.855 3.238 1.00 56.34 288 MET A C 1
ATOM 2256 O O . MET A 1 288 ? -10.118 1.760 3.714 1.00 56.34 288 MET A O 1
ATOM 2260 N N . ASP A 1 289 ? -11.152 3.744 3.893 1.00 69.00 289 ASP A N 1
ATOM 2261 C CA . ASP A 1 289 ? -11.749 3.418 5.175 1.00 69.00 289 ASP A CA 1
ATOM 2262 C C . ASP A 1 289 ? -12.804 2.302 5.034 1.00 69.00 289 ASP A C 1
ATOM 2264 O O . ASP A 1 289 ? -13.410 2.097 3.973 1.00 69.00 289 ASP A O 1
ATOM 2268 N N . ASP A 1 290 ? -12.977 1.541 6.108 1.00 81.94 290 ASP A N 1
ATOM 2269 C CA . ASP A 1 290 ? -13.872 0.395 6.129 1.00 81.94 290 ASP A CA 1
ATOM 2270 C C . ASP A 1 290 ? -15.341 0.884 6.095 1.00 81.94 290 ASP A C 1
ATOM 2272 O O . ASP A 1 290 ? -15.738 1.742 6.891 1.00 81.94 290 ASP A O 1
ATOM 2276 N N . PRO A 1 291 ? -16.193 0.372 5.190 1.00 87.31 291 PRO A N 1
ATOM 2277 C CA . PRO A 1 291 ? -17.588 0.804 5.114 1.00 87.31 291 PRO A CA 1
ATOM 2278 C C . PRO A 1 291 ? -18.386 0.607 6.417 1.00 87.31 291 PRO A C 1
ATOM 2280 O O . PRO A 1 291 ? -19.261 1.409 6.742 1.00 87.31 291 PRO A O 1
ATOM 2283 N N . THR A 1 292 ? -18.074 -0.430 7.198 1.00 91.81 292 THR A N 1
ATOM 2284 C CA . THR A 1 292 ? -18.699 -0.697 8.504 1.00 91.81 292 THR A CA 1
ATOM 2285 C C . THR A 1 292 ? -18.198 0.256 9.585 1.00 91.81 292 THR A C 1
ATOM 2287 O O . THR A 1 292 ? -18.997 0.669 10.428 1.00 91.81 292 THR A O 1
ATOM 2290 N N . HIS A 1 293 ? -16.927 0.680 9.516 1.00 91.31 293 HIS A N 1
ATOM 2291 C CA . HIS A 1 293 ? -16.386 1.765 10.345 1.00 91.31 293 HIS A CA 1
ATOM 2292 C C . HIS A 1 293 ? -17.199 3.044 10.156 1.00 91.31 293 HIS A C 1
ATOM 2294 O O . HIS A 1 293 ? -17.689 3.655 11.105 1.00 91.31 293 HIS A O 1
ATOM 2300 N N . THR A 1 294 ? -17.411 3.394 8.890 1.00 90.12 294 THR A N 1
ATOM 2301 C CA . THR A 1 294 ? -18.193 4.560 8.500 1.00 90.12 294 THR A CA 1
ATOM 2302 C C . THR A 1 294 ? -19.639 4.478 8.967 1.00 90.12 294 THR A C 1
ATOM 2304 O O . THR A 1 294 ? -20.151 5.464 9.489 1.00 90.12 294 THR A O 1
ATOM 2307 N N . ASP A 1 295 ? -20.298 3.325 8.835 1.00 94.62 295 ASP A N 1
ATOM 2308 C CA . ASP A 1 295 ? -21.683 3.168 9.283 1.00 94.62 295 ASP A CA 1
ATOM 2309 C C . ASP A 1 295 ? -21.837 3.437 10.789 1.00 94.62 295 ASP A C 1
ATOM 2311 O O . ASP A 1 295 ? -22.714 4.205 11.198 1.00 94.62 295 ASP A O 1
ATOM 2315 N N . TRP A 1 296 ? -20.987 2.848 11.641 1.00 96.25 296 TRP A N 1
ATOM 2316 C CA . TRP A 1 296 ? -21.135 3.064 13.083 1.00 96.25 296 TRP A CA 1
ATOM 2317 C C . TRP A 1 296 ? -20.736 4.486 13.495 1.00 96.25 296 TRP A C 1
ATOM 2319 O O . TRP A 1 296 ? -21.421 5.075 14.336 1.00 96.25 296 TRP A O 1
ATOM 2329 N N . MET A 1 297 ? -19.695 5.069 12.884 1.00 95.44 297 MET A N 1
ATOM 2330 C CA . MET A 1 297 ? -19.293 6.455 13.149 1.00 95.44 297 MET A CA 1
ATOM 2331 C C . MET A 1 297 ? -20.368 7.451 12.717 1.00 95.44 297 MET A C 1
ATOM 2333 O O . MET A 1 297 ? -20.658 8.396 13.454 1.00 95.44 297 MET A O 1
ATOM 2337 N N . LEU A 1 298 ? -20.984 7.231 11.551 1.00 94.12 298 LEU A N 1
ATOM 2338 C CA . LEU A 1 298 ? -22.048 8.085 11.037 1.00 94.12 298 LEU A CA 1
ATOM 2339 C C . LEU A 1 298 ? -23.244 8.082 11.988 1.00 94.12 298 LEU A C 1
ATOM 2341 O O . LEU A 1 298 ? -23.722 9.129 12.424 1.00 94.12 298 LEU A O 1
ATOM 2345 N N . ALA A 1 299 ? -23.696 6.889 12.371 1.00 96.62 299 ALA A N 1
ATOM 2346 C CA . ALA A 1 299 ? -24.822 6.745 13.279 1.00 96.62 299 ALA A CA 1
ATOM 2347 C C . ALA A 1 299 ? -24.545 7.322 14.675 1.00 96.62 299 ALA A C 1
ATOM 2349 O O . ALA A 1 299 ? -25.456 7.878 15.294 1.00 96.62 299 ALA A O 1
ATOM 2350 N N . ALA A 1 300 ? -23.294 7.254 15.137 1.00 96.25 300 ALA A N 1
ATOM 2351 C CA . ALA A 1 300 ? -22.852 7.839 16.398 1.00 96.25 300 ALA A CA 1
ATOM 2352 C C . ALA A 1 300 ? -22.611 9.362 16.335 1.00 96.25 300 ALA A C 1
ATOM 2354 O O . ALA A 1 300 ? -22.368 9.973 17.376 1.00 96.25 300 ALA A O 1
ATOM 2355 N N . GLY A 1 301 ? -22.675 9.988 15.152 1.00 94.25 301 GLY A N 1
ATOM 2356 C CA . GLY A 1 301 ? -22.380 11.413 14.976 1.00 94.25 301 GLY A CA 1
ATOM 2357 C C . GLY A 1 301 ? -20.904 11.750 15.206 1.00 94.25 301 GLY A C 1
ATOM 2358 O O . GLY A 1 301 ? -20.593 12.739 15.865 1.00 94.25 301 GLY A O 1
ATOM 2359 N N . LEU A 1 302 ? -20.002 10.889 14.726 1.00 92.62 302 LEU A N 1
ATOM 2360 C CA . LEU A 1 302 ? -18.547 11.007 14.894 1.00 92.62 302 LEU A CA 1
ATOM 2361 C C . LEU A 1 302 ? -17.803 11.313 13.584 1.00 92.62 302 LEU A C 1
ATOM 2363 O O . LEU A 1 302 ? -16.578 11.416 13.587 1.00 92.62 302 LEU A O 1
ATOM 2367 N N . LEU A 1 303 ? -18.518 11.460 12.465 1.00 86.88 303 LEU A N 1
ATOM 2368 C CA . LEU A 1 303 ? -17.918 11.801 11.169 1.00 86.88 303 LEU A CA 1
ATOM 2369 C C . LEU A 1 303 ? -17.595 13.293 10.997 1.00 86.88 303 LEU A C 1
ATOM 2371 O O . LEU A 1 303 ? -17.036 13.653 9.970 1.00 86.88 303 LEU A O 1
ATOM 2375 N N . ASP A 1 304 ? -17.882 14.144 11.984 1.00 84.19 304 ASP A N 1
ATOM 2376 C CA . ASP A 1 304 ? -17.425 15.537 11.972 1.00 84.19 304 ASP A CA 1
ATOM 2377 C C . ASP A 1 304 ? -15.885 15.584 12.088 1.00 84.19 304 ASP A C 1
ATOM 2379 O O . ASP A 1 304 ? -15.346 15.152 13.117 1.00 84.19 304 ASP A O 1
ATOM 2383 N N . PRO A 1 305 ? -15.167 16.123 11.082 1.00 78.69 305 PRO A N 1
ATOM 2384 C CA . PRO A 1 305 ? -13.710 16.222 11.103 1.00 78.69 305 PRO A CA 1
ATOM 2385 C C . PRO A 1 305 ? -13.148 16.964 12.319 1.00 78.69 305 PRO A C 1
ATOM 2387 O O . PRO A 1 305 ? -12.046 16.656 12.770 1.00 78.69 305 PRO A O 1
ATOM 2390 N N . ASN A 1 306 ? -13.908 17.888 12.916 1.00 81.62 306 ASN A N 1
ATOM 2391 C CA . ASN A 1 306 ? -13.488 18.621 14.115 1.00 81.62 306 ASN A CA 1
ATOM 2392 C C . ASN A 1 306 ? -13.359 17.721 15.354 1.00 81.62 306 ASN A C 1
ATOM 2394 O O . ASN A 1 306 ? -12.700 18.085 16.338 1.00 81.62 306 ASN A O 1
ATOM 2398 N N . LEU A 1 307 ? -13.993 16.548 15.328 1.00 82.00 307 LEU A N 1
ATOM 2399 C CA . LEU A 1 307 ? -13.901 15.539 16.379 1.00 82.00 307 LEU A CA 1
ATOM 2400 C C . LEU A 1 307 ? -12.698 14.611 16.187 1.00 82.00 307 LEU A C 1
ATOM 2402 O O . LEU A 1 307 ? -12.336 13.898 17.123 1.00 82.00 307 LEU A O 1
ATOM 2406 N N . TRP A 1 308 ? -12.075 14.607 15.006 1.00 82.81 308 TRP A N 1
ATOM 2407 C CA . TRP A 1 308 ? -10.977 13.700 14.696 1.00 82.81 308 TRP A CA 1
ATOM 2408 C C . TRP A 1 308 ? -9.678 14.150 15.364 1.00 82.81 308 TRP A C 1
ATOM 2410 O O . TRP A 1 308 ? -9.444 15.331 15.626 1.00 82.81 308 TRP A O 1
ATOM 24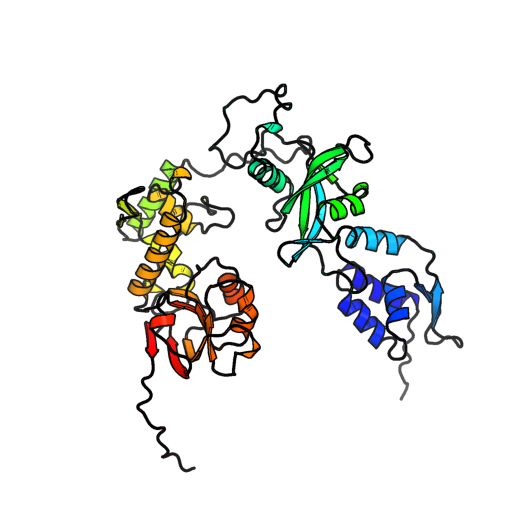20 N N . GLY A 1 309 ? -8.839 13.171 15.684 1.00 80.50 309 GLY A N 1
ATOM 2421 C CA . GLY A 1 309 ? -7.586 13.374 16.393 1.00 80.50 309 GLY A CA 1
ATOM 2422 C C . GLY A 1 309 ? -7.126 12.103 17.092 1.00 80.50 309 GLY A C 1
ATOM 2423 O O . GLY A 1 309 ? -7.834 11.093 17.123 1.00 80.50 309 GLY A O 1
ATOM 2424 N N . GLU A 1 310 ? -5.936 12.181 17.682 1.00 79.00 310 GLU A N 1
ATOM 2425 C CA . GLU A 1 310 ? -5.256 11.041 18.302 1.00 79.00 310 GLU A CA 1
ATOM 2426 C C . GLU A 1 310 ? -6.089 10.384 19.418 1.00 79.00 310 GLU A C 1
ATOM 2428 O O . GLU A 1 310 ? -6.081 9.162 19.556 1.00 79.00 310 GLU A O 1
ATOM 2433 N N . ASP A 1 311 ? -6.855 11.169 20.179 1.00 84.56 311 ASP A N 1
ATOM 2434 C CA . ASP A 1 311 ? -7.675 10.662 21.286 1.00 84.56 311 ASP A CA 1
ATOM 2435 C C . ASP A 1 311 ? -8.856 9.811 20.807 1.00 84.56 311 ASP A C 1
ATOM 2437 O O . ASP A 1 311 ? -9.101 8.730 21.350 1.00 84.56 311 ASP A O 1
ATOM 2441 N N . LEU A 1 312 ? -9.560 10.259 19.759 1.00 87.62 312 LEU A N 1
ATOM 2442 C CA . LEU A 1 312 ? -10.635 9.477 19.149 1.00 87.62 312 LEU A CA 1
ATOM 2443 C C . LEU A 1 312 ? -10.066 8.186 18.558 1.00 87.62 312 LEU A C 1
ATOM 2445 O O . LEU A 1 312 ? -10.592 7.112 18.834 1.00 87.62 312 LEU A O 1
ATOM 2449 N N . ASP A 1 313 ? -8.962 8.272 17.813 1.00 84.19 313 ASP A N 1
ATOM 2450 C CA . ASP A 1 313 ? -8.322 7.103 17.206 1.00 84.19 313 ASP A CA 1
ATOM 2451 C C . ASP A 1 313 ? -7.889 6.077 18.261 1.00 84.19 313 ASP A C 1
ATOM 2453 O O . ASP A 1 313 ? -8.229 4.896 18.150 1.00 84.19 313 ASP A O 1
ATOM 2457 N N . LYS A 1 314 ? -7.217 6.514 19.335 1.00 83.94 314 LYS A N 1
ATOM 2458 C CA . LYS A 1 314 ? -6.868 5.649 20.474 1.00 83.94 314 LYS A CA 1
ATOM 2459 C C . LYS A 1 314 ? -8.104 4.994 21.078 1.00 83.94 314 LYS A C 1
ATOM 2461 O O . LYS A 1 314 ? -8.092 3.791 21.346 1.00 83.94 314 LYS A O 1
ATOM 2466 N N . ARG A 1 315 ? -9.174 5.766 21.283 1.00 89.56 315 ARG A N 1
ATOM 2467 C CA . ARG A 1 315 ? -10.402 5.259 21.896 1.00 89.56 315 ARG A CA 1
ATOM 2468 C C . ARG A 1 315 ? -11.101 4.224 21.020 1.00 89.56 315 ARG A C 1
ATOM 2470 O O . ARG A 1 315 ? -11.539 3.207 21.548 1.00 89.56 315 ARG A O 1
ATOM 2477 N N . MET A 1 316 ? -11.165 4.441 19.709 1.00 89.88 316 MET A N 1
ATOM 2478 C CA . MET A 1 316 ? -11.728 3.476 18.760 1.00 89.88 316 MET A CA 1
ATOM 2479 C C . MET A 1 316 ? -10.979 2.146 18.803 1.00 89.88 316 MET A C 1
ATOM 2481 O O . MET A 1 316 ? -11.605 1.092 18.899 1.00 89.88 316 MET A O 1
ATOM 2485 N N . TRP A 1 317 ? -9.645 2.176 18.812 1.00 85.44 317 TRP A N 1
ATOM 2486 C CA . TRP A 1 317 ? -8.855 0.948 18.913 1.00 85.44 317 TRP A CA 1
ATOM 2487 C C . TRP A 1 317 ? -9.026 0.238 20.254 1.00 85.44 317 TRP A C 1
ATOM 2489 O O . TRP A 1 317 ? -9.077 -0.990 20.272 1.00 85.44 317 TRP A O 1
ATOM 2499 N N . GLN A 1 318 ? -9.179 0.983 21.353 1.00 87.31 318 GLN A N 1
ATOM 2500 C CA . GLN A 1 318 ? -9.518 0.387 22.645 1.00 87.31 318 GLN A CA 1
ATOM 2501 C C . GLN A 1 318 ? -10.883 -0.312 22.597 1.00 87.31 318 GLN A C 1
ATOM 2503 O O . GLN A 1 318 ? -11.002 -1.436 23.059 1.00 87.31 318 GLN A O 1
ATOM 2508 N N . ILE A 1 319 ? -11.895 0.311 21.982 1.00 91.31 319 ILE A N 1
ATOM 2509 C CA . ILE A 1 319 ? -13.226 -0.297 21.818 1.00 91.31 319 ILE A CA 1
ATOM 2510 C C . ILE A 1 319 ? -13.142 -1.580 20.983 1.00 91.31 319 ILE A C 1
ATOM 2512 O O . ILE A 1 319 ? -13.794 -2.565 21.319 1.00 91.31 319 ILE A O 1
ATOM 2516 N N . SER A 1 320 ? -12.339 -1.584 19.913 1.00 89.69 320 SER A N 1
ATOM 2517 C CA . SER A 1 320 ? -12.102 -2.782 19.096 1.00 89.69 320 SER A CA 1
ATOM 2518 C C . SER A 1 320 ? -11.478 -3.916 19.914 1.00 89.69 320 SER A C 1
ATOM 2520 O O . SER A 1 320 ? -11.920 -5.060 19.831 1.00 89.69 320 SER A O 1
ATOM 2522 N N . GLU A 1 321 ? -10.474 -3.599 20.734 1.00 86.81 321 GLU A N 1
ATOM 2523 C CA . GLU A 1 321 ? -9.816 -4.551 21.633 1.00 86.81 321 GLU A CA 1
ATOM 2524 C C . GLU A 1 321 ? -10.782 -5.102 22.692 1.00 86.81 321 GLU A C 1
ATOM 2526 O O . GLU A 1 321 ? -10.883 -6.321 22.839 1.00 86.81 321 GLU A O 1
ATOM 2531 N N . ASP A 1 322 ? -11.544 -4.229 23.354 1.00 89.12 322 ASP A N 1
ATOM 2532 C CA . ASP A 1 322 ? -12.541 -4.605 24.361 1.00 89.12 322 ASP A CA 1
ATOM 2533 C C . ASP A 1 322 ? -13.619 -5.522 23.749 1.00 89.12 322 ASP A C 1
ATOM 2535 O O . ASP A 1 322 ? -13.953 -6.564 24.311 1.00 89.12 322 ASP A O 1
ATOM 2539 N N . LEU A 1 323 ? -14.122 -5.192 22.553 1.00 90.19 323 LEU A N 1
ATOM 2540 C CA . LEU A 1 323 ? -15.120 -6.004 21.851 1.00 90.19 323 LEU A CA 1
ATOM 2541 C C . LEU A 1 323 ? -14.579 -7.355 21.405 1.00 90.19 323 LEU A C 1
ATOM 2543 O O . LEU A 1 323 ? -15.276 -8.360 21.535 1.00 90.19 323 LEU A O 1
ATOM 2547 N N . GLN A 1 324 ? -13.355 -7.408 20.874 1.00 88.44 324 GLN A N 1
ATOM 2548 C CA . GLN A 1 324 ? -12.751 -8.692 20.539 1.00 88.44 324 GLN A CA 1
ATOM 2549 C C . GLN A 1 324 ? -12.615 -9.555 21.793 1.00 88.44 324 GLN A C 1
ATOM 2551 O O . GLN A 1 324 ? -13.024 -10.709 21.751 1.00 88.44 324 GLN A O 1
ATOM 2556 N N . MET A 1 325 ? -12.150 -8.992 22.912 1.00 85.88 325 MET A N 1
ATOM 2557 C CA . MET A 1 325 ? -12.055 -9.703 24.189 1.00 85.88 325 MET A CA 1
ATOM 2558 C C . MET A 1 325 ? -13.416 -10.225 24.666 1.00 85.88 325 MET A C 1
ATOM 2560 O O . MET A 1 325 ? -13.507 -11.379 25.082 1.00 85.88 325 MET A O 1
ATOM 2564 N N . GLU A 1 326 ? -14.480 -9.425 24.566 1.00 87.12 326 GLU A N 1
ATOM 2565 C CA . GLU A 1 326 ? -15.851 -9.854 24.880 1.00 87.12 326 GLU A CA 1
ATOM 2566 C C . GLU A 1 326 ? -16.317 -11.028 23.996 1.00 87.12 326 GLU A C 1
ATOM 2568 O O . GLU A 1 326 ? -16.991 -11.938 24.481 1.00 87.12 326 GLU A O 1
ATOM 2573 N N . LEU A 1 327 ? -15.963 -11.023 22.706 1.00 84.25 327 LEU A N 1
ATOM 2574 C CA . LEU A 1 327 ? -16.423 -12.009 21.720 1.00 84.25 327 LEU A CA 1
ATOM 2575 C C . LEU A 1 327 ? -15.630 -13.320 21.752 1.00 84.25 327 LEU A C 1
ATOM 2577 O O . LEU A 1 327 ? -16.201 -14.399 21.588 1.00 84.25 327 LEU A O 1
ATOM 2581 N N . THR A 1 328 ? -14.312 -13.243 21.915 1.00 79.62 328 THR A N 1
ATOM 2582 C CA . THR A 1 328 ? -13.401 -14.395 21.813 1.00 79.62 328 THR A CA 1
ATOM 2583 C C . THR A 1 328 ? -12.979 -14.926 23.186 1.00 79.62 328 THR A C 1
ATOM 2585 O O . THR A 1 328 ? -12.600 -16.098 23.306 1.00 79.62 328 THR A O 1
ATOM 2588 N N . GLY A 1 329 ? -13.026 -14.077 24.218 1.00 78.12 329 GLY A N 1
ATOM 2589 C CA . GLY A 1 329 ? -12.365 -14.287 25.504 1.00 78.12 329 GLY A CA 1
ATOM 2590 C C . GLY A 1 329 ? -10.854 -14.014 25.486 1.00 78.12 329 GLY A C 1
ATOM 2591 O O . GLY A 1 329 ? -10.205 -14.260 26.498 1.00 78.12 329 GLY A O 1
ATOM 2592 N N . THR A 1 330 ? -10.276 -13.538 24.371 1.00 75.12 330 THR A N 1
ATOM 2593 C CA . THR A 1 330 ? -8.826 -13.302 24.238 1.00 75.12 330 THR A CA 1
ATOM 2594 C C . THR A 1 330 ? -8.367 -12.064 24.991 1.00 75.12 330 THR A C 1
ATOM 2596 O O . THR A 1 330 ? -8.895 -10.976 24.805 1.00 75.12 330 THR A O 1
ATOM 2599 N N . HIS A 1 331 ? -7.264 -12.182 25.732 1.00 79.44 331 HIS A N 1
ATOM 2600 C CA . HIS A 1 331 ? -6.550 -11.036 26.317 1.00 79.44 331 HIS A CA 1
ATOM 2601 C C . HIS A 1 331 ? -5.584 -10.350 25.332 1.00 79.44 331 HIS A C 1
ATOM 2603 O O . HIS A 1 331 ? -4.549 -9.816 25.727 1.00 79.44 331 HIS A O 1
ATOM 2609 N N . PHE A 1 332 ? -5.884 -10.424 24.038 1.00 84.31 332 PHE A N 1
ATOM 2610 C CA . PHE A 1 332 ? -5.104 -9.807 22.971 1.00 84.31 332 PHE A CA 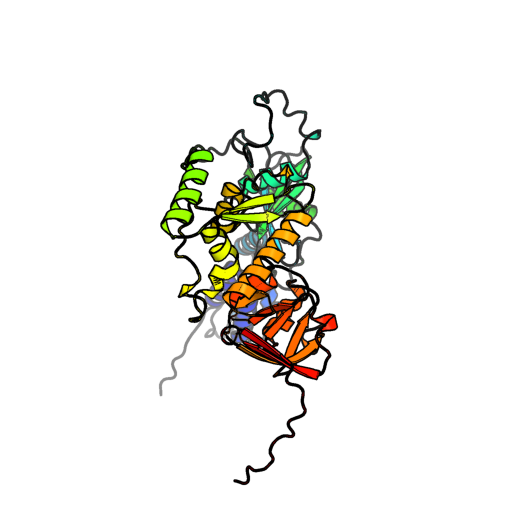1
ATOM 2611 C C . PHE A 1 332 ? -6.011 -9.415 21.808 1.00 84.31 332 PHE A C 1
ATOM 2613 O O . PHE A 1 332 ? -7.026 -10.068 21.555 1.00 84.31 332 PHE A O 1
ATOM 2620 N N . HIS A 1 333 ? -5.605 -8.370 21.089 1.00 87.62 333 HIS A N 1
ATOM 2621 C CA . HIS A 1 333 ? -6.304 -7.852 19.917 1.00 87.62 333 HIS A CA 1
ATOM 2622 C C . HIS A 1 333 ? -5.696 -8.453 18.645 1.00 87.62 333 HIS A C 1
ATOM 2624 O O . HIS A 1 333 ? -4.503 -8.304 18.387 1.00 87.62 333 HIS A O 1
ATOM 2630 N N . VAL A 1 334 ? -6.484 -9.160 17.841 1.00 89.44 334 VAL A N 1
ATOM 2631 C CA . VAL A 1 334 ? -5.992 -9.820 16.627 1.00 89.44 334 VAL A CA 1
ATOM 2632 C C . VAL A 1 334 ? -5.946 -8.813 15.480 1.00 89.44 334 VAL A C 1
ATOM 2634 O O . VAL A 1 334 ? -6.989 -8.331 15.038 1.00 89.44 334 VAL A O 1
ATOM 2637 N N . LEU A 1 335 ? -4.745 -8.524 14.971 1.00 89.00 335 LEU A N 1
ATOM 2638 C CA . LEU A 1 335 ? -4.534 -7.585 13.862 1.00 89.00 335 LEU A CA 1
ATOM 2639 C C . LEU A 1 335 ? -4.511 -8.290 12.504 1.00 89.00 335 LEU A C 1
ATOM 2641 O O . LEU A 1 335 ? -5.158 -7.843 11.566 1.00 89.00 335 LEU A O 1
ATOM 2645 N N . ALA A 1 336 ? -3.782 -9.404 12.413 1.00 89.44 336 ALA A N 1
ATOM 2646 C CA . ALA A 1 336 ? -3.755 -10.269 11.242 1.00 89.44 336 ALA A CA 1
ATOM 2647 C C . ALA A 1 336 ? -3.958 -11.709 11.694 1.00 89.44 336 ALA A C 1
ATOM 2649 O O . ALA A 1 336 ? -3.225 -12.221 12.539 1.00 89.44 336 ALA A O 1
ATOM 2650 N N . ALA A 1 337 ? -4.972 -12.356 11.136 1.00 86.81 337 ALA A N 1
ATOM 2651 C CA . ALA A 1 337 ? -5.398 -13.675 11.561 1.00 86.81 337 ALA A CA 1
ATOM 2652 C C . ALA A 1 337 ? -5.124 -14.710 10.469 1.00 86.81 337 ALA A C 1
ATOM 2654 O O . ALA A 1 337 ? -6.049 -15.402 10.071 1.00 86.81 337 ALA A O 1
ATOM 2655 N N . GLY A 1 338 ? -3.912 -14.809 9.923 1.00 85.38 338 GLY A N 1
ATOM 2656 C CA . GLY A 1 338 ? -3.582 -15.831 8.922 1.00 85.38 338 GLY A CA 1
ATOM 2657 C C . GLY A 1 338 ? -3.772 -17.251 9.466 1.00 85.38 338 GLY A C 1
ATOM 2658 O O . GLY A 1 338 ? -4.517 -18.052 8.903 1.00 85.38 338 GLY A O 1
ATOM 2659 N N . LYS A 1 339 ? -3.213 -17.512 10.650 1.00 87.56 339 LYS A N 1
ATOM 2660 C CA . LYS A 1 339 ? -3.313 -18.791 11.372 1.00 87.56 339 LYS A CA 1
ATOM 2661 C C . LYS A 1 339 ? -4.232 -18.659 12.591 1.00 87.56 339 LYS A C 1
ATOM 2663 O O . LYS A 1 339 ? -4.308 -17.584 13.181 1.00 87.56 339 LYS A O 1
ATOM 2668 N N . SER A 1 340 ? -4.882 -19.757 12.989 1.00 86.19 340 SER A N 1
ATOM 2669 C CA . SER A 1 340 ? -5.742 -19.817 14.187 1.00 86.19 340 SER A CA 1
ATOM 2670 C C . SER A 1 340 ? -4.952 -19.851 15.496 1.00 86.19 340 SER A C 1
ATOM 2672 O O . SER A 1 340 ? -5.428 -19.347 16.512 1.00 86.19 340 SER A O 1
ATOM 2674 N N . ALA A 1 341 ? -3.754 -20.438 15.478 1.00 89.81 341 ALA A N 1
ATOM 2675 C CA . ALA A 1 341 ? -2.913 -20.581 16.655 1.00 89.81 341 ALA A CA 1
ATOM 2676 C C . ALA A 1 341 ? -1.417 -20.649 16.310 1.00 89.81 341 ALA A C 1
ATOM 2678 O O . ALA A 1 341 ? -1.029 -20.993 15.190 1.00 89.81 341 ALA A O 1
ATOM 2679 N N . ALA A 1 342 ? -0.584 -20.333 17.296 1.00 93.44 342 ALA A N 1
ATOM 2680 C CA . ALA A 1 342 ? 0.869 -20.402 17.250 1.00 93.44 342 ALA A CA 1
ATOM 2681 C C . ALA A 1 342 ? 1.429 -20.619 18.657 1.00 93.44 342 ALA A C 1
ATOM 2683 O O . ALA A 1 342 ? 0.953 -20.011 19.611 1.00 93.44 342 ALA A O 1
ATOM 2684 N N . SER A 1 343 ? 2.487 -21.413 18.782 1.00 93.00 343 SER A N 1
ATOM 2685 C CA . SER A 1 343 ? 3.195 -21.617 20.047 1.00 93.00 343 SER A CA 1
ATOM 2686 C C . SER A 1 343 ? 4.689 -21.467 19.826 1.00 93.00 343 SER A C 1
ATOM 2688 O O . SER A 1 343 ? 5.199 -21.857 18.777 1.00 93.00 343 SER A O 1
ATOM 2690 N N . GLY A 1 344 ? 5.391 -20.909 20.805 1.00 94.56 344 GLY A N 1
ATOM 2691 C CA . GLY A 1 344 ? 6.815 -20.660 20.669 1.00 94.56 344 GLY A CA 1
ATOM 2692 C C . GLY A 1 344 ? 7.435 -19.957 21.864 1.00 94.56 344 GLY A C 1
ATOM 2693 O O . GLY A 1 344 ? 6.805 -19.785 22.909 1.00 94.56 344 GLY A O 1
ATOM 2694 N N . VAL A 1 345 ? 8.693 -19.571 21.696 1.00 95.44 345 VAL A N 1
ATOM 2695 C CA . VAL A 1 345 ? 9.488 -18.876 22.710 1.00 95.44 345 VAL A CA 1
ATOM 2696 C C . VAL A 1 345 ? 9.464 -17.382 22.423 1.00 95.44 345 VAL A C 1
ATOM 2698 O O . VAL A 1 345 ? 9.740 -16.959 21.299 1.00 95.44 345 VAL A O 1
ATOM 2701 N N . ILE A 1 346 ? 9.128 -16.579 23.428 1.00 96.00 346 ILE A N 1
ATOM 2702 C CA . ILE A 1 346 ? 9.146 -15.123 23.333 1.00 96.00 346 ILE A CA 1
ATOM 2703 C C . ILE A 1 346 ? 10.573 -14.641 23.095 1.00 96.00 346 ILE A C 1
ATOM 2705 O O . ILE A 1 346 ? 11.494 -15.015 23.828 1.00 96.00 346 ILE A O 1
ATOM 2709 N N . LYS A 1 347 ? 10.723 -13.754 22.108 1.00 97.12 347 LYS A N 1
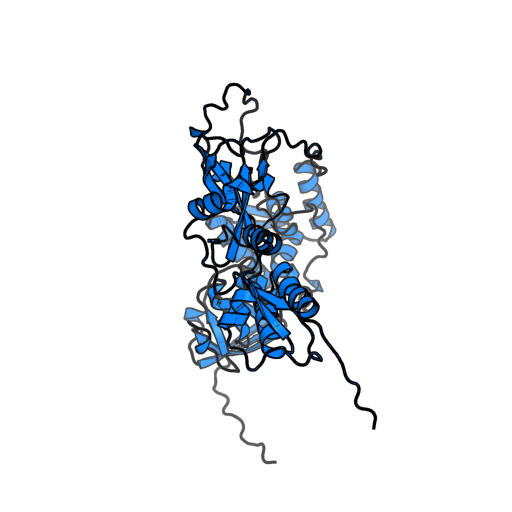ATOM 2710 C CA . LYS A 1 347 ? 11.946 -12.981 21.897 1.00 97.12 347 LYS A CA 1
ATOM 2711 C C . LYS A 1 347 ? 11.625 -11.543 21.502 1.00 97.12 347 LYS A C 1
ATOM 2713 O O . LYS A 1 347 ? 10.837 -11.307 20.586 1.00 97.12 347 LYS A O 1
ATOM 2718 N N . PHE A 1 348 ? 12.227 -10.571 22.178 1.00 96.31 348 PHE A N 1
ATOM 2719 C CA . PHE A 1 348 ? 12.115 -9.150 21.850 1.00 96.31 348 PHE A CA 1
ATOM 2720 C C . PHE A 1 348 ? 13.060 -8.802 20.693 1.00 96.31 348 PHE A C 1
ATOM 2722 O O . PHE A 1 348 ? 14.193 -8.360 20.891 1.00 96.31 348 PHE A O 1
ATOM 2729 N N . CYS A 1 349 ? 12.589 -9.019 19.466 1.00 94.44 349 CYS A N 1
ATOM 2730 C CA . CYS A 1 349 ? 13.401 -8.899 18.259 1.00 94.44 349 CYS A CA 1
ATOM 2731 C C . CYS A 1 349 ? 13.587 -7.438 17.819 1.00 94.44 349 CYS A C 1
ATOM 2733 O O . CYS A 1 349 ? 12.653 -6.628 17.817 1.00 94.44 349 CYS A O 1
ATOM 2735 N N . LYS A 1 350 ? 14.804 -7.111 17.383 1.00 92.25 350 LYS A N 1
ATOM 2736 C CA . LYS A 1 350 ? 15.157 -5.845 16.729 1.00 92.25 350 LYS A CA 1
ATOM 2737 C C . LYS A 1 350 ? 15.402 -6.037 15.238 1.00 92.25 350 LYS A C 1
ATOM 2739 O O . LYS A 1 350 ? 15.093 -5.126 14.472 1.00 92.25 350 LYS A O 1
ATOM 2744 N N . THR A 1 351 ? 15.934 -7.191 14.840 1.00 92.69 351 THR A N 1
ATOM 2745 C CA . THR A 1 351 ? 16.218 -7.545 13.444 1.00 92.69 351 THR A CA 1
ATOM 2746 C C . THR A 1 351 ? 15.690 -8.942 13.113 1.00 92.69 351 THR A C 1
ATOM 2748 O O . THR A 1 351 ? 15.317 -9.716 13.995 1.00 92.69 351 THR A O 1
ATOM 2751 N N . ALA A 1 352 ? 15.654 -9.278 11.823 1.00 92.06 352 ALA A N 1
ATOM 2752 C CA . ALA A 1 352 ? 15.229 -10.596 11.354 1.00 92.06 352 ALA A CA 1
ATOM 2753 C C . ALA A 1 352 ? 16.217 -11.721 11.710 1.00 92.06 352 ALA A C 1
ATOM 2755 O O . ALA A 1 352 ? 15.863 -12.892 11.588 1.00 92.06 352 ALA A O 1
ATOM 2756 N N . ASP A 1 353 ? 17.440 -11.392 12.125 1.00 94.19 353 ASP A N 1
ATOM 2757 C CA . ASP A 1 353 ? 18.446 -12.373 12.557 1.00 94.19 353 ASP A CA 1
ATOM 2758 C C . ASP A 1 353 ? 18.241 -12.802 14.012 1.00 94.19 353 ASP A C 1
ATOM 2760 O O . ASP A 1 353 ? 18.747 -13.838 14.435 1.00 94.19 353 ASP A O 1
ATOM 2764 N N . ASP A 1 354 ? 17.434 -12.051 14.767 1.00 91.19 354 ASP A N 1
ATOM 2765 C CA . ASP A 1 354 ? 17.031 -12.445 16.111 1.00 91.19 354 ASP A CA 1
ATOM 2766 C C . ASP A 1 354 ? 16.038 -13.622 16.093 1.00 91.19 354 ASP A C 1
ATOM 2768 O O . ASP A 1 354 ? 15.799 -14.218 17.138 1.00 91.19 354 ASP A O 1
ATOM 2772 N N . VAL A 1 355 ? 15.427 -13.958 14.954 1.00 95.38 355 VAL A N 1
ATOM 2773 C CA . VAL A 1 355 ? 14.306 -14.909 14.883 1.00 95.38 355 VAL A CA 1
ATOM 2774 C C . VAL A 1 355 ? 14.787 -16.336 14.622 1.00 95.38 355 VAL A C 1
ATOM 2776 O O . VAL A 1 355 ? 15.401 -16.620 13.596 1.00 95.38 355 VAL A O 1
ATOM 2779 N N . GLU A 1 356 ? 14.444 -17.252 15.527 1.00 93.88 356 GLU A N 1
ATOM 2780 C CA . GLU A 1 356 ? 14.732 -18.688 15.434 1.00 93.88 356 GLU A CA 1
ATOM 2781 C C . GLU A 1 356 ? 13.466 -19.489 15.052 1.00 93.88 356 GLU A C 1
ATOM 2783 O O . GLU A 1 356 ? 12.351 -18.962 15.046 1.00 93.88 356 GLU A O 1
ATOM 2788 N N . HIS A 1 357 ? 13.620 -20.785 14.741 1.00 80.50 357 HIS A N 1
ATOM 2789 C CA . HIS A 1 357 ? 12.589 -21.650 14.127 1.00 80.50 357 HIS A CA 1
ATOM 2790 C C . HIS A 1 357 ? 11.280 -21.819 14.939 1.00 80.50 357 HIS A C 1
ATOM 2792 O O . HIS A 1 357 ? 10.302 -22.354 14.427 1.00 80.50 357 HIS A O 1
ATOM 2798 N N . ASN A 1 358 ? 11.224 -21.345 16.185 1.00 93.50 358 ASN A N 1
ATOM 2799 C CA . ASN A 1 358 ? 10.063 -21.415 17.080 1.00 93.50 358 ASN A CA 1
ATOM 2800 C C . ASN A 1 358 ? 9.789 -20.089 17.816 1.00 93.50 358 ASN A C 1
ATOM 2802 O O . ASN A 1 358 ? 9.180 -20.082 18.886 1.00 93.50 358 ASN A O 1
ATOM 2806 N N . THR A 1 359 ? 10.287 -18.964 17.305 1.00 97.25 359 THR A N 1
ATOM 2807 C CA . THR A 1 359 ? 10.160 -17.673 17.986 1.00 97.25 359 THR A CA 1
ATOM 2808 C C . THR A 1 359 ? 8.750 -17.090 17.842 1.00 97.25 359 THR A C 1
ATOM 2810 O O . THR A 1 359 ? 8.210 -17.002 16.736 1.00 97.25 359 THR A O 1
ATOM 2813 N N . ILE A 1 360 ? 8.177 -16.624 18.956 1.00 96.88 360 ILE A N 1
ATOM 2814 C CA . ILE A 1 360 ? 7.108 -15.620 18.968 1.00 96.88 360 ILE A CA 1
ATOM 2815 C C . ILE A 1 360 ? 7.784 -14.263 19.149 1.00 96.88 360 ILE A C 1
ATOM 2817 O O . ILE A 1 360 ? 8.279 -13.932 20.229 1.00 96.88 360 ILE A O 1
ATOM 2821 N N . ALA A 1 361 ? 7.840 -13.491 18.070 1.00 97.44 361 ALA A N 1
ATOM 2822 C CA . ALA A 1 361 ? 8.549 -12.222 18.063 1.00 97.44 361 ALA A CA 1
ATOM 2823 C C . ALA A 1 361 ? 7.714 -11.144 18.756 1.00 97.44 361 ALA A C 1
ATOM 2825 O O . ALA A 1 361 ? 6.541 -10.966 18.437 1.00 97.44 361 ALA A O 1
ATOM 2826 N N . VAL A 1 362 ? 8.322 -10.390 19.668 1.00 96.56 362 VAL A N 1
ATOM 2827 C CA . VAL A 1 362 ? 7.718 -9.196 20.266 1.00 96.56 362 VAL A CA 1
ATOM 2828 C C . VAL A 1 362 ? 8.392 -7.966 19.678 1.00 96.56 362 VAL A C 1
ATOM 2830 O O . VAL A 1 362 ? 9.593 -7.768 19.864 1.00 96.56 362 VAL A O 1
ATOM 2833 N N . VAL A 1 363 ? 7.622 -7.122 18.990 1.00 96.25 363 VAL A N 1
ATOM 2834 C CA . VAL A 1 363 ? 8.127 -5.903 18.344 1.00 96.25 363 VAL A CA 1
ATOM 2835 C C . VAL A 1 363 ? 7.425 -4.645 18.872 1.00 96.25 363 VAL A C 1
ATOM 2837 O O . VAL A 1 363 ? 6.265 -4.699 19.291 1.00 96.25 363 VAL A O 1
ATOM 2840 N N . PRO A 1 364 ? 8.098 -3.477 18.866 1.00 92.19 364 PRO A N 1
ATOM 2841 C CA . PRO A 1 364 ? 7.535 -2.238 19.399 1.00 92.19 364 PRO A CA 1
ATOM 2842 C C . PRO A 1 364 ? 6.221 -1.804 18.753 1.00 92.19 364 PRO A C 1
ATOM 2844 O O . PRO A 1 364 ? 5.334 -1.322 19.446 1.00 92.19 364 PRO A O 1
ATOM 2847 N N . ASN A 1 365 ? 6.088 -1.957 17.438 1.00 91.31 365 ASN A N 1
ATOM 2848 C CA . ASN A 1 365 ? 4.893 -1.534 16.724 1.00 91.31 365 ASN A CA 1
ATOM 2849 C C . ASN A 1 365 ? 4.695 -2.312 15.421 1.00 91.31 365 ASN A C 1
ATOM 2851 O O . ASN A 1 365 ? 5.580 -3.041 14.983 1.00 91.31 365 ASN A O 1
ATOM 2855 N N . ALA A 1 366 ? 3.547 -2.120 14.781 1.00 89.00 366 ALA A N 1
ATOM 2856 C CA . ALA A 1 366 ? 3.192 -2.761 13.518 1.00 89.00 366 ALA A CA 1
ATOM 2857 C C . ALA A 1 366 ? 3.746 -2.044 12.255 1.00 89.00 366 ALA A C 1
ATOM 2859 O O . ALA A 1 366 ? 3.077 -1.942 11.225 1.00 89.00 366 ALA A O 1
ATOM 2860 N N . SER A 1 367 ? 4.970 -1.508 12.322 1.00 85.44 367 SER A N 1
ATOM 2861 C CA . SER A 1 367 ? 5.653 -0.879 11.179 1.00 85.44 367 SER A CA 1
ATOM 2862 C C . SER A 1 367 ? 6.163 -1.909 10.162 1.00 85.44 367 SER A C 1
ATOM 2864 O O . SER A 1 367 ? 6.583 -3.006 10.532 1.00 85.44 367 SER A O 1
ATOM 2866 N N . VAL A 1 368 ? 6.217 -1.517 8.883 1.00 84.62 368 VAL A N 1
ATOM 2867 C CA . VAL A 1 368 ? 6.716 -2.348 7.770 1.00 84.62 368 VAL A CA 1
ATOM 2868 C C . VAL A 1 368 ? 8.153 -2.840 7.971 1.00 84.62 368 VAL A C 1
ATOM 2870 O O . VAL A 1 368 ? 8.497 -3.921 7.514 1.00 84.62 368 VAL A O 1
ATOM 2873 N N . ARG A 1 369 ? 8.990 -2.113 8.723 1.00 89.25 369 ARG A N 1
ATOM 2874 C CA . ARG A 1 369 ? 10.381 -2.528 8.995 1.00 89.25 369 ARG A CA 1
ATOM 2875 C C . ARG A 1 369 ? 10.495 -3.863 9.740 1.00 89.25 369 ARG A C 1
ATOM 2877 O O . ARG A 1 369 ? 11.553 -4.474 9.739 1.00 89.25 369 ARG A O 1
ATOM 2884 N N . TYR A 1 370 ? 9.425 -4.287 10.413 1.00 92.69 370 TYR A N 1
ATOM 2885 C CA . TYR A 1 370 ? 9.368 -5.551 11.147 1.00 92.69 370 TYR A CA 1
ATOM 2886 C C . TYR A 1 370 ? 8.765 -6.690 10.323 1.00 92.69 370 TYR A C 1
ATOM 2888 O O . TYR A 1 370 ? 8.551 -7.780 10.845 1.00 92.69 370 TYR A O 1
ATOM 2896 N N . TYR A 1 371 ? 8.494 -6.460 9.041 1.00 92.19 371 TYR A N 1
ATOM 2897 C CA . TYR A 1 371 ? 7.871 -7.446 8.171 1.00 92.19 371 TYR A CA 1
ATOM 2898 C C . TYR A 1 371 ? 8.729 -8.704 7.993 1.00 92.19 371 TYR A C 1
ATOM 2900 O O . TYR A 1 371 ? 8.222 -9.808 8.160 1.00 92.19 371 TYR A O 1
ATOM 2908 N N . GLU A 1 372 ? 10.043 -8.564 7.798 1.00 92.62 372 GLU A N 1
ATOM 2909 C CA . GLU A 1 372 ? 10.947 -9.724 7.735 1.00 92.62 372 GLU A CA 1
ATOM 2910 C C . GLU A 1 372 ? 10.991 -10.521 9.049 1.00 92.62 372 GLU A C 1
ATOM 2912 O O . GLU A 1 372 ? 11.087 -11.748 9.026 1.00 92.62 372 GLU A O 1
ATOM 2917 N N . ILE A 1 373 ? 10.876 -9.840 10.199 1.00 96.12 373 ILE A N 1
ATOM 2918 C CA . ILE A 1 373 ? 10.756 -10.498 11.510 1.00 96.12 373 ILE A CA 1
ATOM 2919 C C . ILE A 1 373 ? 9.472 -11.331 11.542 1.00 96.12 373 ILE A C 1
ATOM 2921 O O . ILE A 1 373 ? 9.505 -12.500 11.921 1.00 96.12 373 ILE A O 1
ATOM 2925 N N . ALA A 1 374 ? 8.354 -10.744 11.111 1.00 95.44 374 ALA A N 1
ATOM 2926 C CA . ALA A 1 374 ? 7.055 -11.403 11.123 1.00 95.44 374 ALA A CA 1
ATOM 2927 C C . ALA A 1 374 ? 6.975 -12.601 10.166 1.00 95.44 374 ALA A C 1
ATOM 2929 O O . ALA A 1 374 ? 6.344 -13.596 10.515 1.00 95.44 374 ALA A O 1
ATOM 2930 N N . LEU A 1 375 ? 7.639 -12.535 9.006 1.00 94.50 375 LEU A N 1
ATOM 2931 C CA . LEU A 1 375 ? 7.733 -13.647 8.052 1.00 94.50 375 LEU A CA 1
ATOM 2932 C C . LEU A 1 375 ? 8.483 -14.855 8.627 1.00 94.50 375 LEU A C 1
ATOM 2934 O O . LEU A 1 375 ? 8.095 -15.996 8.382 1.00 94.50 375 LEU A O 1
ATOM 2938 N N . LYS A 1 376 ? 9.567 -14.615 9.377 1.00 95.88 376 LYS A N 1
ATOM 2939 C CA . LYS A 1 376 ? 10.371 -15.686 9.985 1.00 95.88 376 LYS A CA 1
ATOM 2940 C C . LYS A 1 376 ? 9.747 -16.241 11.267 1.00 95.88 376 LYS A C 1
ATOM 2942 O O . LYS A 1 376 ? 9.972 -17.403 11.601 1.00 95.88 376 LYS A O 1
ATOM 2947 N N . ALA A 1 377 ? 9.014 -15.415 12.012 1.00 96.88 377 ALA A N 1
ATOM 2948 C CA . ALA A 1 377 ? 8.464 -15.790 13.307 1.00 96.88 377 ALA A CA 1
ATOM 2949 C C . ALA A 1 377 ? 7.274 -16.748 13.165 1.00 96.88 377 ALA A C 1
ATOM 2951 O O . ALA A 1 377 ? 6.532 -16.742 12.184 1.00 96.88 377 ALA A O 1
ATOM 2952 N N . THR A 1 378 ? 7.035 -17.554 14.199 1.00 95.62 378 THR A N 1
ATOM 2953 C CA . THR A 1 378 ? 5.846 -18.420 14.243 1.00 95.62 378 THR A CA 1
ATOM 2954 C C . THR A 1 378 ? 4.570 -17.589 14.431 1.00 95.62 378 THR A C 1
ATOM 2956 O O . THR A 1 378 ? 3.534 -17.894 13.834 1.00 95.62 378 THR A O 1
ATOM 2959 N N . ALA A 1 379 ? 4.671 -16.508 15.211 1.00 95.94 379 ALA A N 1
ATOM 2960 C CA . ALA A 1 379 ? 3.699 -15.423 15.322 1.00 95.94 379 ALA A CA 1
ATOM 2961 C C . ALA A 1 379 ? 4.391 -14.139 15.799 1.00 95.94 379 ALA A C 1
ATOM 2963 O O . ALA A 1 379 ? 5.504 -14.184 16.326 1.00 95.94 379 ALA A O 1
ATOM 2964 N N . THR A 1 380 ? 3.721 -12.998 15.638 1.00 96.62 380 THR A N 1
ATOM 2965 C CA . THR A 1 380 ? 4.230 -11.692 16.078 1.00 96.62 380 THR A CA 1
ATOM 2966 C C . THR A 1 380 ? 3.272 -11.022 17.055 1.00 96.62 380 THR A C 1
ATOM 2968 O O . THR A 1 380 ? 2.077 -10.901 16.796 1.00 96.62 380 THR A O 1
ATOM 2971 N N . ILE A 1 381 ? 3.818 -10.549 18.171 1.00 95.06 381 ILE A N 1
ATOM 2972 C CA . ILE A 1 381 ? 3.157 -9.680 19.138 1.00 95.06 381 ILE A CA 1
ATOM 2973 C C . ILE A 1 381 ? 3.668 -8.257 18.912 1.00 95.06 381 ILE A C 1
ATOM 2975 O O . ILE A 1 381 ? 4.866 -7.995 19.008 1.00 95.06 381 ILE A O 1
ATOM 2979 N N . VAL A 1 382 ? 2.763 -7.320 18.651 1.00 94.38 382 VAL A N 1
ATOM 2980 C CA . VAL A 1 382 ? 3.072 -5.887 18.606 1.00 94.38 382 VAL A CA 1
ATOM 2981 C C . VAL A 1 382 ? 2.592 -5.206 19.886 1.00 94.38 382 VAL A C 1
ATOM 2983 O O . VAL A 1 382 ? 1.555 -5.569 20.445 1.00 94.38 382 VAL A O 1
ATOM 2986 N N . ILE A 1 383 ? 3.329 -4.204 20.360 1.00 89.62 383 ILE A N 1
ATOM 2987 C CA . ILE A 1 383 ? 2.903 -3.395 21.516 1.00 89.62 383 ILE A CA 1
ATOM 2988 C C . ILE A 1 383 ? 1.938 -2.297 21.049 1.00 89.62 383 ILE A C 1
ATOM 2990 O O . ILE A 1 383 ? 0.862 -2.098 21.618 1.00 89.62 383 ILE A O 1
ATOM 2994 N N . GLU A 1 384 ? 2.299 -1.620 19.959 1.00 85.62 384 GLU A N 1
ATOM 2995 C CA . GLU A 1 384 ? 1.538 -0.520 19.366 1.00 85.62 384 GLU A CA 1
ATOM 2996 C C . GLU A 1 384 ? 1.161 -0.791 17.899 1.00 85.62 384 GLU A C 1
ATOM 2998 O O . GLU A 1 384 ? 1.803 -1.571 17.193 1.00 85.62 384 GLU A O 1
ATOM 3003 N N . GLY A 1 385 ? 0.125 -0.107 17.412 1.00 82.06 385 GLY A N 1
ATOM 3004 C CA . GLY A 1 385 ? -0.366 -0.221 16.035 1.00 82.06 385 GLY A CA 1
ATOM 3005 C C . GLY A 1 385 ? -1.767 -0.828 15.931 1.00 82.06 385 GLY A C 1
ATOM 3006 O O . GLY A 1 385 ? -2.253 -1.468 16.860 1.00 82.06 385 GLY A O 1
ATOM 3007 N N . GLY A 1 386 ? -2.426 -0.587 14.797 1.00 79.56 386 GLY A N 1
ATOM 3008 C CA . GLY A 1 386 ? -3.790 -1.049 14.509 1.00 79.56 386 GLY A CA 1
ATOM 3009 C C . GLY A 1 386 ? -3.856 -2.024 13.332 1.00 79.56 386 GLY A C 1
ATOM 3010 O O . GLY A 1 386 ? -2.843 -2.319 12.697 1.00 79.56 386 GLY A O 1
ATOM 3011 N N . ALA A 1 387 ? -5.061 -2.499 13.012 1.00 71.50 387 ALA A N 1
ATOM 3012 C CA . ALA A 1 387 ? -5.284 -3.489 11.949 1.00 71.50 387 ALA A CA 1
ATOM 3013 C C . ALA A 1 387 ? -4.986 -2.951 10.532 1.00 71.50 387 ALA A C 1
ATOM 3015 O O . ALA A 1 387 ? -4.668 -3.721 9.635 1.00 71.50 387 ALA A O 1
ATOM 3016 N N . MET A 1 388 ? -5.005 -1.626 10.350 1.00 69.19 388 MET A N 1
ATOM 3017 C CA . MET A 1 388 ? -4.661 -0.950 9.087 1.00 69.19 388 MET A CA 1
ATOM 3018 C C . MET A 1 388 ? -3.168 -0.627 8.938 1.00 69.19 388 MET A C 1
ATOM 3020 O O . MET A 1 388 ? -2.756 0.028 7.984 1.00 69.19 388 MET A O 1
ATOM 3024 N N . SER A 1 389 ? -2.336 -1.038 9.893 1.00 78.44 389 SER A N 1
ATOM 3025 C CA . SER A 1 389 ? -0.891 -0.851 9.787 1.00 78.44 389 SER A CA 1
ATOM 3026 C C . SER A 1 389 ? -0.300 -1.707 8.662 1.00 78.44 389 SER A C 1
ATOM 3028 O O . SER A 1 389 ? -0.773 -2.814 8.404 1.00 78.44 389 SER A O 1
ATOM 3030 N N . HIS A 1 390 ? 0.771 -1.222 8.020 1.00 75.00 390 HIS A N 1
ATOM 3031 C CA . HIS A 1 390 ? 1.442 -1.941 6.928 1.00 75.00 390 HIS A CA 1
ATOM 3032 C C . HIS A 1 390 ? 1.774 -3.396 7.286 1.00 75.00 390 HIS A C 1
ATOM 3034 O O . HIS A 1 390 ? 1.587 -4.284 6.460 1.00 75.00 390 HIS A O 1
ATOM 3040 N N . LEU A 1 391 ? 2.229 -3.654 8.519 1.00 85.31 391 LEU A N 1
ATOM 3041 C CA . LEU A 1 391 ? 2.556 -5.009 8.956 1.00 85.31 391 LEU A CA 1
ATOM 3042 C C . LEU A 1 391 ? 1.317 -5.912 9.024 1.00 85.31 391 LEU A C 1
ATOM 3044 O O . LEU A 1 391 ? 1.394 -7.066 8.621 1.00 85.31 391 LEU A O 1
ATOM 3048 N N . ALA A 1 392 ? 0.183 -5.401 9.512 1.00 84.25 392 ALA A N 1
ATOM 3049 C CA . ALA A 1 392 ? -1.055 -6.170 9.613 1.00 84.25 392 ALA A CA 1
ATOM 3050 C C . ALA A 1 392 ? -1.668 -6.457 8.232 1.00 84.25 392 ALA A C 1
ATOM 3052 O O . ALA A 1 392 ? -2.047 -7.595 7.959 1.00 84.25 392 ALA A O 1
ATOM 3053 N N . VAL A 1 393 ? -1.694 -5.455 7.343 1.00 81.00 393 VAL A N 1
ATOM 3054 C CA . VAL A 1 393 ? -2.207 -5.597 5.970 1.00 81.00 393 VAL A CA 1
ATOM 3055 C C . VAL A 1 393 ? -1.378 -6.608 5.178 1.00 81.00 393 VAL A C 1
ATOM 3057 O O . VAL A 1 393 ? -1.939 -7.553 4.623 1.00 81.00 393 VAL A O 1
ATOM 3060 N N . ASN A 1 394 ? -0.049 -6.464 5.175 1.00 82.75 394 ASN A N 1
ATOM 3061 C CA . ASN A 1 394 ? 0.830 -7.414 4.490 1.00 82.75 394 ASN A CA 1
ATOM 3062 C C . ASN A 1 394 ? 0.761 -8.794 5.158 1.00 82.75 394 ASN A C 1
ATOM 3064 O O . ASN A 1 394 ? 0.651 -9.813 4.487 1.00 82.75 394 ASN A O 1
ATOM 3068 N N . GLY A 1 395 ? 0.722 -8.837 6.492 1.00 85.44 395 GLY A N 1
ATOM 3069 C CA . GLY A 1 395 ? 0.644 -10.091 7.228 1.00 85.44 395 GLY A CA 1
ATOM 3070 C C . GLY A 1 395 ? -0.616 -10.907 6.943 1.00 85.44 395 GLY A C 1
ATOM 3071 O O . GLY A 1 395 ? -0.550 -12.133 6.975 1.00 85.44 395 GLY A O 1
ATOM 3072 N N . LEU A 1 396 ? -1.748 -10.276 6.613 1.00 82.38 396 LEU A N 1
ATOM 3073 C CA . LEU A 1 396 ? -2.933 -10.999 6.140 1.00 82.38 396 LEU A CA 1
ATOM 3074 C C . LEU A 1 396 ? -2.692 -11.685 4.789 1.00 82.38 396 LEU A C 1
ATOM 3076 O O . LEU A 1 396 ? -3.109 -12.832 4.624 1.00 82.38 396 LEU A O 1
ATOM 3080 N N . ALA A 1 397 ? -2.019 -11.012 3.850 1.00 82.50 397 ALA A N 1
ATOM 3081 C CA . ALA A 1 397 ? -1.705 -11.566 2.531 1.00 82.50 397 ALA A CA 1
ATOM 3082 C C . ALA A 1 397 ? -0.761 -12.776 2.628 1.00 82.50 397 ALA A C 1
ATOM 3084 O O . ALA A 1 397 ? -0.970 -13.776 1.944 1.00 82.50 397 ALA A O 1
ATOM 3085 N N . ASP A 1 398 ? 0.204 -12.723 3.547 1.00 87.56 398 ASP A N 1
ATOM 3086 C CA . ASP A 1 398 ? 1.211 -13.777 3.741 1.00 87.56 398 ASP A CA 1
ATOM 3087 C C . ASP A 1 398 ? 0.842 -14.800 4.820 1.00 87.56 398 ASP A C 1
ATOM 3089 O O . ASP A 1 398 ? 1.684 -15.562 5.298 1.00 87.56 398 ASP A O 1
ATOM 3093 N N . ASN A 1 399 ? -0.433 -14.843 5.215 1.00 88.62 399 ASN A N 1
ATOM 3094 C CA . ASN A 1 399 ? -0.957 -15.825 6.160 1.00 88.62 399 ASN A CA 1
ATOM 3095 C C . ASN A 1 399 ? -0.238 -15.823 7.534 1.00 88.62 399 ASN A C 1
ATOM 3097 O O . ASN A 1 399 ? -0.040 -16.869 8.163 1.00 88.62 399 ASN A O 1
ATOM 3101 N N . LEU A 1 400 ? 0.138 -14.640 8.026 1.00 93.19 400 LEU A N 1
ATOM 3102 C CA . LEU A 1 400 ? 0.803 -14.428 9.314 1.00 93.19 400 LEU A CA 1
ATOM 3103 C C . LEU A 1 400 ? -0.202 -14.280 10.463 1.00 93.19 400 LEU A C 1
ATOM 3105 O O . LEU A 1 400 ? -1.319 -13.793 10.282 1.00 93.19 400 LEU A O 1
ATOM 3109 N N . LEU A 1 401 ? 0.214 -14.667 11.673 1.00 93.50 401 LEU A N 1
ATOM 3110 C CA . LEU A 1 401 ? -0.513 -14.366 12.908 1.00 93.50 401 LEU A CA 1
ATOM 3111 C C . LEU A 1 401 ? 0.146 -13.177 13.606 1.00 93.50 401 LEU A C 1
ATOM 3113 O O . LEU A 1 401 ? 1.257 -13.294 14.128 1.00 93.50 401 LEU A O 1
ATOM 3117 N N . ILE A 1 402 ? -0.553 -12.043 13.614 1.00 94.56 402 ILE A N 1
ATOM 3118 C CA . ILE A 1 402 ? -0.113 -10.809 14.263 1.00 94.56 402 ILE A CA 1
ATOM 3119 C C . ILE A 1 402 ? -1.175 -10.390 15.270 1.00 94.56 402 ILE A C 1
ATOM 3121 O O . ILE A 1 402 ? -2.330 -10.139 14.915 1.00 94.56 402 ILE A O 1
ATOM 3125 N N . VAL A 1 403 ? -0.769 -10.280 16.528 1.00 92.88 403 VAL A N 1
ATOM 3126 C CA . VAL A 1 403 ? -1.628 -9.839 17.627 1.00 92.88 403 VAL A CA 1
ATOM 3127 C C . VAL A 1 403 ? -1.023 -8.617 18.297 1.00 92.88 403 VAL A C 1
ATOM 3129 O O . VAL A 1 403 ? 0.192 -8.440 18.318 1.00 92.88 403 VAL A O 1
ATOM 3132 N N . ARG A 1 404 ? -1.867 -7.769 18.870 1.00 91.12 404 ARG A N 1
ATOM 3133 C CA . ARG A 1 404 ? -1.460 -6.666 19.725 1.00 91.12 404 ARG A CA 1
ATOM 3134 C C . ARG A 1 404 ? -1.673 -7.047 21.181 1.00 91.12 404 ARG A C 1
ATOM 3136 O O . ARG A 1 404 ? -2.763 -7.464 21.569 1.00 91.12 404 ARG A O 1
ATOM 3143 N N . VAL A 1 405 ? -0.624 -6.846 21.971 1.00 89.19 405 VAL A N 1
ATOM 3144 C CA . VAL A 1 405 ? -0.649 -6.939 23.431 1.00 89.19 405 VAL A CA 1
ATOM 3145 C C . VAL A 1 405 ? 0.063 -5.704 23.966 1.00 89.19 405 VAL A C 1
ATOM 3147 O O . VAL A 1 405 ? 1.291 -5.656 24.041 1.00 89.19 405 VAL A O 1
ATOM 3150 N N . SER A 1 406 ? -0.711 -4.683 24.330 1.00 85.25 406 SER A N 1
ATOM 3151 C CA . SER A 1 406 ? -0.180 -3.395 24.801 1.00 85.25 406 SER A CA 1
ATOM 3152 C C . SER A 1 406 ? 0.702 -3.541 26.050 1.00 85.25 406 SER A C 1
ATOM 3154 O O . SER A 1 406 ? 1.669 -2.802 26.229 1.00 85.25 406 SER A O 1
ATOM 3156 N N . SER A 1 407 ? 0.440 -4.555 26.878 1.00 86.56 407 SER A N 1
ATOM 3157 C CA . SER A 1 407 ? 1.219 -4.875 28.074 1.00 86.56 407 SER A CA 1
ATOM 3158 C C . SER A 1 407 ? 2.413 -5.808 27.834 1.00 86.56 407 SER A C 1
ATOM 3160 O O . SER A 1 407 ? 3.067 -6.185 28.805 1.00 86.56 407 SER A O 1
ATOM 3162 N N . ALA A 1 408 ? 2.747 -6.189 26.591 1.00 88.00 408 ALA A N 1
ATOM 3163 C CA . ALA A 1 408 ? 3.711 -7.266 26.314 1.00 88.00 408 ALA A CA 1
ATOM 3164 C C . ALA A 1 408 ? 5.071 -7.093 27.017 1.00 88.00 408 ALA A C 1
ATOM 3166 O O . ALA A 1 408 ? 5.614 -8.063 27.537 1.00 88.00 408 ALA A O 1
ATOM 3167 N N . LYS A 1 409 ? 5.595 -5.860 27.102 1.00 88.62 409 LYS A N 1
ATOM 3168 C CA . LYS A 1 409 ? 6.851 -5.545 27.819 1.00 88.62 409 LYS A CA 1
ATOM 3169 C C . LYS A 1 409 ? 6.815 -5.879 29.311 1.00 88.62 409 LYS A C 1
ATOM 3171 O O . LYS A 1 409 ? 7.851 -6.189 29.885 1.00 88.62 409 LYS A O 1
ATOM 3176 N N . ALA A 1 410 ? 5.653 -5.747 29.941 1.00 87.81 410 ALA A N 1
ATOM 3177 C CA . ALA A 1 410 ? 5.464 -6.060 31.353 1.00 87.81 410 ALA A CA 1
ATOM 3178 C C . ALA A 1 410 ? 5.054 -7.527 31.559 1.00 87.81 410 ALA A C 1
ATOM 3180 O O . ALA A 1 410 ? 5.396 -8.124 32.577 1.00 87.81 410 ALA A O 1
ATOM 3181 N N . SER A 1 411 ? 4.324 -8.099 30.598 1.00 86.12 411 SER A N 1
ATOM 3182 C CA . SER A 1 411 ? 3.746 -9.443 30.685 1.00 86.12 411 SER A CA 1
ATOM 3183 C C . SER A 1 411 ? 4.714 -10.565 30.299 1.00 86.12 411 SER A C 1
ATOM 3185 O O . SER A 1 411 ? 4.551 -11.682 30.791 1.00 86.12 411 SER A O 1
ATOM 3187 N N . PHE A 1 412 ? 5.712 -10.292 29.452 1.00 89.31 412 PHE A N 1
ATOM 3188 C CA . PHE A 1 412 ? 6.613 -11.311 28.907 1.00 89.31 412 PHE A CA 1
ATOM 3189 C C . PHE A 1 412 ? 8.093 -10.966 29.095 1.00 89.31 412 PHE A C 1
ATOM 3191 O O . PHE A 1 412 ? 8.475 -9.801 29.203 1.00 89.31 412 PHE A O 1
ATOM 3198 N N . LYS A 1 413 ? 8.934 -12.002 29.096 1.00 92.81 413 LYS A N 1
ATOM 3199 C CA . LYS A 1 413 ? 10.401 -11.927 29.078 1.00 92.81 413 LYS A CA 1
ATOM 3200 C C . LYS A 1 413 ? 10.955 -12.821 27.969 1.00 92.81 413 LYS A C 1
ATOM 3202 O O . LYS A 1 413 ? 10.310 -13.801 27.599 1.00 92.81 413 LYS A O 1
ATOM 3207 N N . ASP A 1 414 ? 12.152 -12.503 27.472 1.00 93.50 414 ASP A N 1
ATOM 3208 C CA . ASP A 1 414 ? 12.884 -13.406 26.574 1.00 93.50 414 ASP A CA 1
ATOM 3209 C C . ASP A 1 414 ? 12.985 -14.805 27.199 1.00 93.50 414 ASP A C 1
ATOM 3211 O O . ASP A 1 414 ? 13.327 -14.940 28.377 1.00 93.50 414 ASP A O 1
ATOM 3215 N N . GLY A 1 415 ? 12.672 -15.834 26.410 1.00 93.25 415 GLY A N 1
ATOM 3216 C CA . GLY A 1 415 ? 12.672 -17.228 26.860 1.00 93.25 415 GLY A CA 1
ATOM 3217 C C . GLY A 1 415 ? 11.328 -17.741 27.393 1.00 93.25 415 GLY A C 1
ATOM 3218 O O . GLY A 1 415 ? 11.183 -18.948 27.577 1.00 93.25 415 GLY A O 1
ATOM 3219 N N . ASP A 1 416 ? 10.329 -16.879 27.612 1.00 91.81 416 ASP A N 1
ATOM 3220 C CA . ASP A 1 416 ? 8.998 -17.332 28.034 1.00 91.81 416 ASP A CA 1
ATOM 3221 C C . ASP A 1 416 ? 8.343 -18.199 26.943 1.00 91.81 416 ASP A C 1
ATOM 3223 O O . ASP A 1 416 ? 8.281 -17.807 25.780 1.00 91.81 416 ASP A O 1
ATOM 3227 N N . HIS A 1 417 ? 7.781 -19.350 27.316 1.00 92.38 417 HIS A N 1
ATOM 3228 C CA . HIS A 1 417 ? 6.984 -20.166 26.398 1.00 92.38 417 HIS A CA 1
ATOM 3229 C C . HIS A 1 417 ? 5.541 -19.667 26.351 1.00 92.38 417 HIS A C 1
ATOM 3231 O O . HIS A 1 417 ? 4.824 -19.709 27.358 1.00 92.38 417 HIS A O 1
ATOM 3237 N N . VAL A 1 418 ? 5.103 -19.229 25.171 1.00 90.31 418 VAL A N 1
ATOM 3238 C CA . VAL A 1 418 ? 3.765 -18.677 24.950 1.00 90.31 418 VAL A CA 1
ATOM 3239 C C . VAL A 1 418 ? 3.025 -19.451 23.864 1.00 90.31 418 VAL A C 1
ATOM 3241 O O . VAL A 1 418 ? 3.610 -19.870 22.868 1.00 90.31 418 VAL A O 1
ATOM 3244 N N . SER A 1 419 ? 1.722 -19.645 24.060 1.00 90.00 419 SER A N 1
ATOM 3245 C CA . SER A 1 419 ? 0.800 -20.088 23.009 1.00 90.00 419 SER A CA 1
ATOM 3246 C C . SER A 1 419 ? -0.255 -19.021 22.778 1.00 90.00 419 SER A C 1
ATOM 3248 O O . SER A 1 419 ? -0.913 -18.615 23.729 1.00 90.00 419 SER A O 1
ATOM 3250 N N . LEU A 1 420 ? -0.404 -18.584 21.532 1.00 89.12 420 LEU A N 1
ATOM 3251 C CA . LEU A 1 420 ? -1.454 -17.700 21.044 1.00 89.12 420 LEU A CA 1
ATOM 3252 C C . LEU A 1 420 ? -2.493 -18.562 20.332 1.00 89.12 420 LEU A C 1
ATOM 3254 O O . LEU A 1 420 ? -2.163 -19.217 19.350 1.00 89.12 420 LEU A O 1
ATOM 3258 N N . ASP A 1 421 ? -3.731 -18.572 20.811 1.00 87.62 421 ASP A N 1
ATOM 3259 C CA . ASP A 1 421 ? -4.808 -19.369 20.220 1.00 87.62 421 ASP A CA 1
ATOM 3260 C C . ASP A 1 421 ? -6.092 -18.531 20.162 1.00 87.62 421 ASP A C 1
ATOM 3262 O O . ASP A 1 421 ? -6.658 -18.164 21.199 1.00 87.62 421 ASP A O 1
ATOM 3266 N N . ILE A 1 422 ? -6.521 -18.195 18.941 1.00 84.06 422 ILE A N 1
ATOM 3267 C CA . ILE A 1 422 ? -7.709 -17.371 18.680 1.00 84.06 422 ILE A CA 1
ATOM 3268 C C . ILE A 1 422 ? -8.982 -18.127 19.088 1.00 84.06 422 ILE A C 1
ATOM 3270 O O . ILE A 1 422 ? -9.919 -17.525 19.609 1.00 84.06 422 ILE A O 1
ATOM 3274 N N . GLU A 1 423 ? -9.023 -19.447 18.890 1.00 77.12 423 GLU A N 1
ATOM 3275 C CA . GLU A 1 423 ? -10.207 -20.264 19.168 1.00 77.12 423 GLU A CA 1
ATOM 3276 C C . GLU A 1 423 ? -10.352 -20.534 20.666 1.00 77.12 423 GLU A C 1
ATOM 3278 O O . GLU A 1 423 ? -11.430 -20.373 21.248 1.00 77.12 423 GLU A O 1
ATOM 3283 N N . LYS A 1 424 ? -9.255 -20.889 21.338 1.00 70.19 424 LYS A N 1
ATOM 3284 C CA . LYS A 1 424 ? -9.286 -21.136 22.786 1.00 70.19 424 LYS A CA 1
ATOM 3285 C C . LYS A 1 424 ? -9.387 -19.851 23.587 1.00 70.19 424 LYS A C 1
ATOM 3287 O O . LYS A 1 424 ? -9.922 -19.886 24.690 1.00 70.19 424 LYS A O 1
ATOM 3292 N N . GLY A 1 425 ? -8.986 -18.720 23.014 1.00 56.25 425 GLY A N 1
ATOM 3293 C CA . GLY A 1 425 ? -9.136 -17.420 23.646 1.00 56.25 425 GLY A CA 1
ATOM 3294 C C . GLY A 1 425 ? -8.020 -17.085 24.635 1.00 56.25 425 GLY A C 1
ATOM 3295 O O . GLY A 1 425 ? -8.237 -16.291 25.539 1.00 56.25 425 GLY A O 1
ATOM 3296 N N . ILE A 1 426 ? -6.853 -17.733 24.562 1.00 53.44 426 ILE A N 1
ATOM 3297 C CA . ILE A 1 426 ? -5.878 -17.683 25.661 1.00 53.44 426 ILE A CA 1
ATOM 3298 C C . ILE A 1 426 ? -4.464 -17.484 25.117 1.00 53.44 426 ILE A C 1
ATOM 3300 O O . ILE A 1 426 ? -3.993 -18.264 24.293 1.00 53.44 426 ILE A O 1
ATOM 3304 N N . ALA A 1 427 ? -3.781 -16.447 25.616 1.00 53.59 427 ALA A N 1
ATOM 3305 C CA . ALA A 1 427 ? -2.327 -16.356 25.573 1.00 53.59 427 ALA A CA 1
ATOM 3306 C C . ALA A 1 427 ? -1.783 -17.081 26.812 1.00 53.59 427 ALA A C 1
ATOM 3308 O O . ALA A 1 427 ? -1.691 -16.492 27.889 1.00 53.59 427 ALA A O 1
ATOM 3309 N N . PHE A 1 428 ? -1.491 -18.378 26.710 1.00 56.91 428 PHE A N 1
ATOM 3310 C CA . PHE A 1 428 ? -0.908 -19.098 27.843 1.00 56.91 428 PHE A CA 1
ATOM 3311 C C . PHE A 1 428 ? 0.564 -18.729 27.939 1.00 56.91 428 PHE A C 1
ATOM 3313 O O . PHE A 1 428 ? 1.326 -19.086 27.046 1.00 56.91 428 PHE A O 1
ATOM 3320 N N . LYS A 1 429 ? 0.985 -18.101 29.040 1.00 53.91 429 LYS A N 1
ATOM 3321 C CA . LYS A 1 429 ? 2.346 -18.314 29.532 1.00 53.91 429 LYS A CA 1
ATOM 3322 C C . LYS A 1 429 ? 2.365 -19.717 30.124 1.00 53.91 429 LYS A C 1
ATOM 3324 O O . LYS A 1 429 ? 1.725 -19.961 31.146 1.00 53.91 429 LYS A O 1
ATOM 3329 N N . THR A 1 430 ? 3.053 -20.644 29.470 1.00 50.22 430 THR A N 1
ATOM 3330 C CA . THR A 1 430 ? 3.269 -21.964 30.064 1.00 50.22 430 THR A CA 1
ATOM 3331 C C . THR A 1 430 ? 4.332 -21.760 31.134 1.00 50.22 430 THR A C 1
ATOM 3333 O O . THR A 1 430 ? 5.502 -21.572 30.809 1.00 50.22 430 THR A O 1
ATOM 3336 N N . LEU A 1 431 ? 3.925 -21.679 32.405 1.00 43.69 431 LEU A N 1
ATOM 3337 C CA . LEU A 1 431 ? 4.873 -21.725 33.517 1.00 43.69 431 LEU A CA 1
ATOM 3338 C C . LEU A 1 431 ? 5.572 -23.083 33.430 1.00 43.69 431 LEU A C 1
ATOM 3340 O O . LEU A 1 431 ? 4.932 -24.129 33.503 1.00 43.69 431 LEU A O 1
ATOM 3344 N N . SER A 1 432 ? 6.868 -23.042 33.162 1.00 42.31 432 SER A N 1
ATOM 3345 C CA . SER A 1 432 ? 7.742 -24.168 32.853 1.00 42.31 432 SER A CA 1
ATOM 3346 C C . SER A 1 432 ? 8.063 -25.044 34.073 1.00 42.31 432 SER A C 1
ATOM 3348 O O . SER A 1 432 ? 9.219 -25.386 34.286 1.00 42.31 432 SER A O 1
ATOM 3350 N N . ASP A 1 433 ? 7.050 -25.432 34.851 1.00 37.81 433 ASP A N 1
ATOM 3351 C CA . ASP A 1 433 ? 7.199 -26.373 35.973 1.00 37.81 433 ASP A CA 1
ATOM 3352 C C . ASP A 1 433 ? 6.798 -27.811 35.601 1.00 37.81 433 ASP A C 1
ATOM 3354 O O . ASP A 1 433 ? 6.649 -28.668 36.469 1.00 37.81 433 ASP A O 1
ATOM 3358 N N . ILE A 1 434 ? 6.634 -28.113 34.310 1.00 39.00 434 ILE A N 1
ATOM 3359 C CA . ILE A 1 434 ? 6.475 -29.495 33.850 1.00 39.00 434 ILE A CA 1
ATOM 3360 C C . ILE A 1 434 ? 7.786 -29.900 33.187 1.00 39.00 434 ILE A C 1
ATOM 3362 O O . ILE A 1 434 ? 8.036 -29.574 32.025 1.00 39.00 434 ILE A O 1
ATOM 3366 N N . GLU A 1 435 ? 8.640 -30.574 33.963 1.00 36.25 435 GLU A N 1
ATOM 3367 C CA . GLU A 1 435 ? 9.784 -31.303 33.421 1.00 36.25 435 GLU A CA 1
ATOM 3368 C C . GLU A 1 435 ? 9.309 -32.199 32.265 1.00 36.25 435 GLU A C 1
ATOM 3370 O O . GLU A 1 435 ? 8.241 -32.813 32.365 1.00 36.25 435 GLU A O 1
ATOM 3375 N N . PRO A 1 436 ? 10.067 -32.288 31.160 1.00 38.53 436 PRO A N 1
ATOM 3376 C CA . PRO A 1 436 ? 9.723 -33.187 30.074 1.00 38.53 436 PRO A CA 1
ATOM 3377 C C . PRO A 1 436 ? 9.688 -34.617 30.617 1.00 38.53 436 PRO A C 1
ATOM 3379 O O . PRO A 1 436 ? 10.699 -35.133 31.098 1.00 38.53 436 PRO A O 1
ATOM 3382 N N . ASP A 1 437 ? 8.517 -35.249 30.545 1.00 39.91 437 ASP A N 1
ATOM 3383 C CA . ASP A 1 437 ? 8.354 -36.659 30.866 1.00 39.91 437 ASP A CA 1
ATOM 3384 C C . ASP A 1 437 ? 9.260 -37.474 29.932 1.00 39.91 437 ASP A C 1
ATOM 3386 O O . ASP A 1 437 ? 9.011 -37.624 28.736 1.00 39.91 437 ASP A O 1
ATOM 3390 N N . THR A 1 438 ? 10.370 -37.955 30.487 1.00 38.72 438 THR A N 1
ATOM 3391 C CA . THR A 1 438 ? 11.371 -38.764 29.783 1.00 38.72 438 THR A CA 1
ATOM 3392 C C . THR A 1 438 ? 10.947 -40.230 29.659 1.00 38.72 438 THR A C 1
ATOM 3394 O O . THR A 1 438 ? 11.743 -41.070 29.232 1.00 38.72 438 THR A O 1
ATOM 3397 N N . SER A 1 439 ? 9.693 -40.573 29.973 1.00 33.41 439 SER A N 1
ATOM 3398 C CA . SER A 1 439 ? 9.159 -41.926 29.813 1.00 33.41 439 SER A CA 1
ATOM 3399 C C . SER A 1 439 ? 8.583 -42.194 28.415 1.00 33.41 439 SER A C 1
ATOM 3401 O O . SER A 1 439 ? 7.482 -42.702 28.243 1.00 33.41 439 SER A O 1
ATOM 3403 N N . PHE A 1 440 ? 9.387 -41.956 27.379 1.00 30.94 440 PHE A N 1
ATOM 3404 C CA . PHE A 1 440 ? 9.240 -42.685 26.119 1.00 30.94 440 PHE A CA 1
ATOM 3405 C C . PHE A 1 440 ? 10.575 -43.343 25.776 1.00 30.94 440 PHE A C 1
ATOM 3407 O O . PHE A 1 440 ? 11.501 -42.718 25.260 1.00 30.94 440 PHE A O 1
ATOM 3414 N N . LYS A 1 441 ? 10.684 -44.627 26.127 1.00 34.56 441 LYS A N 1
ATOM 3415 C CA . LYS A 1 441 ? 11.667 -45.544 25.541 1.00 34.56 441 LYS A CA 1
ATOM 3416 C C . LYS A 1 441 ? 10.989 -46.290 24.380 1.00 34.56 441 LYS A C 1
ATOM 3418 O O . LYS A 1 441 ? 9.790 -46.535 24.491 1.00 34.56 441 LYS A O 1
ATOM 3423 N N . PRO A 1 442 ? 11.739 -46.566 23.298 1.00 46.88 442 PRO A N 1
ATOM 3424 C CA . PRO A 1 442 ? 11.217 -46.924 21.976 1.00 46.88 442 PRO A CA 1
ATOM 3425 C C . PRO A 1 442 ? 10.322 -48.160 21.941 1.00 46.88 442 PRO A C 1
ATOM 3427 O O . PRO A 1 442 ? 10.553 -49.084 22.758 1.00 46.88 442 PRO A O 1
#

pLDDT: mean 83.95, std 17.1, range [30.94, 98.25]

Sequence (442 aa):
MPSLSFSTTGPAIIEHVRGLMHRGDWRSALNDAKEIFPDVPDEPLIEILKGNKTLIGRTTDPDGIDYVDDLDPTYRDHLAKMYDGAILIDGMMYRPISVITDYGPHDQIGEAYLPDDISTEDQASLSNFDRSELMNRALFYANGNRLAKAILCDVPATNGGDDIQTLAVIFEPTFDLPSWIKPAPNAQAAAEQRLSCLEYTGHERLFPKKKTSTLPPEEERKAAILKQNQDLGYGLRAIDFGEKIGVRQVPLAPLIVWAAGHLRKYQKVETSIPNWRPVNPSGLKLNMDDPTHTDWMLAAGLLDPNLWGEDLDKRMWQISEDLQMELTGTHFHVLAAGKSAASGVIKFCKTADDVEHNTIAVVPNASVRYYEIALKATATIVIEGGAMSHLAVNGLADNLLIVRVSSAKASFKDGDHVSLDIEKGIAFKTLSDIEPDTSFKP

Foldseek 3Di:
DDDDDDKDFQVVLLCVLLVCVLVLNNVVSQVSLCVVPVPDDSPLSVCSNLQQWTWGDMCPDPVHIDIGGRPDCVSNVSSLLAAALWAQDPNFIKAWAAWELAEAPPLDPDPPDDPPDDDPVVPVVPVPDDPVSLFSSVVVVVVPQPQKGWDFEFAASDQVDPHTDGTIIIMHTHHDDDPPDDHQPDNHSSCVSCSNRHHYDYNPPPDPPDPPPPADPLVVLLVVLQVVLVVQVWFWDFDQLDDVLGTWTFRVQLLLCVLCVLVCVFPQQVVVRTPDDQSDPAADQDHRDDSSVRSRCSNRVNSPPVNDDDSNVVRSQVSSQVSLCVRQVALWRWLAPLDQKAKAFEDADPALVSADQGYAYEYAEQEPRCQSNQLRYSAYEYLYDHSPHPNNVVCNVVSHTYIYNVCDVVVDDGGFIWMDGSNNNDTDRPPPPDDPPPPDDD

Secondary structure (DSSP, 8-state):
--------BHHHHHHHHHHHHTTT-HHHHHHHHHHH-TTS-HHHHHHHHTTSEEEEEBTTSTT-EEEEE---HHHHHHHHHHHTT-EEETTEEEEEEEEE----TT--S-TTS--S---GGGGGGGGGS-HHHHHHHHHGGGTT-TT-EEEEEEEESSTT-S-EEEEEEEEEE-PPPPTTSPPBSSHHHHHHHTGGG-EEE-TTS---------SPPHHHHHHHHHHHHHHTT--EEEEE--TTT-EEEEEHHHHHHHHHGGGTTSHHHHTTS-----SSSS-SSSTT--HHHHHHHHHHT---GGG-SHHHHHHHHHHHHHHHHHHH--SSEEEEESSSEEEEEEEE-SSGGG--TTEEEEEEE--GGGHHHHHHSSEEEEEE--TTSHHHHHHHHTT-EEEE-TTHHHH--TT-EEEEETTTTEEEE--S-S--------

Radius of gyration: 29.05 Å; chains: 1; bounding box: 66×84×75 Å